Protein AF-0000000078835926 (afdb_homodimer)

Solvent-accessible surface area (backbone atoms only — not comparable to full-atom values): 22252 Å² total; per-residue (Å²): 136,84,80,76,77,78,74,85,75,80,77,78,79,77,74,77,75,77,74,73,79,78,74,75,77,74,78,75,70,73,66,68,68,70,64,78,69,74,66,80,86,66,74,92,75,84,78,52,68,72,48,45,53,51,44,44,57,73,46,59,70,43,69,84,40,29,35,34,23,49,59,26,48,57,27,62,57,33,47,48,44,26,70,75,43,67,17,44,16,31,23,25,24,69,49,62,67,33,44,54,45,16,50,52,48,28,55,75,68,70,40,59,89,36,42,45,73,43,74,35,54,70,90,73,54,88,65,71,80,37,41,30,39,39,37,62,54,58,44,71,56,36,42,68,42,43,68,62,54,61,66,34,50,58,66,21,24,35,26,24,45,52,37,41,37,55,87,57,73,59,77,42,77,44,76,38,96,64,57,36,44,36,35,31,40,58,25,61,74,75,79,127,135,84,80,77,78,79,77,79,78,79,77,78,76,77,75,76,74,76,74,72,78,77,74,74,77,72,77,74,70,73,68,69,69,70,65,78,71,74,67,82,83,68,72,92,75,84,78,52,68,71,49,45,54,51,43,44,57,73,47,60,69,42,71,84,39,29,35,35,23,49,58,26,49,57,27,61,58,32,47,48,44,26,71,75,43,67,16,43,16,32,24,25,24,70,48,61,68,31,42,55,45,16,52,54,46,28,53,75,67,68,41,60,90,36,43,47,75,44,76,32,54,71,91,72,53,88,63,70,80,36,40,30,38,39,36,62,54,57,46,71,55,38,41,67,42,43,68,63,55,62,67,35,49,59,65,22,23,36,27,25,46,51,36,40,38,53,87,57,72,59,77,43,78,44,76,38,96,64,56,34,42,36,33,30,40,59,25,62,74,76,80,127

Secondary structure (DSSP, 8-state):
---------------------------------------S-----PPPHHHHHHHHHHTT--TT-EEEEET-TTSHHHHHHHHHH--EEEEEES-HHHHHHHHHHHHHHT-TTTEEEEES-TTT---TT-SEEEE---HHHHHHHHHHHTTSPTT-EEEEES--BTTB--SEEEE-TTS-EEEEEEPPP---/---------------------------------------S-----PPPHHHHHHHHHHTT--TT-EEEEET-TTSHHHHHHHHHH--EEEEEES-HHHHHHHHHHHHHHT-TTTEEEEES-TTT---TT-SEEEE---HHHHHHHHHHHTTSPTT-EEEEES--BTTB--SEEEE-TTS-EEEEEEPPP---

Sequence (384 aa):
MKAHAYAFAAALALIACQAPPAVQDANAQDRSAAAPTRGPDVIYVPTPHETVDAMLKLGEVRPGDVLYDLGSGDGRIPIAAARQFGVRAVGIDIDPRRIAEANANAEAAGVTKLVKFRNEDLFEADFSDATVITLYLLPSLNEKLAPRLLELKPGTRIVSHAFPMGDWAPEQTVQTPGGGVIYRWTVPERGRMKAHAYAFAAALALIACQAPPAVQDANAQDRSAAAPTRGPDVIYVPTPHETVDAMLKLGEVRPGDVLYDLGSGDGRIPIAAARQFGVRAVGIDIDPRRIAEANANAEAAGVTKLVKFRNEDLFEADFSDATVITLYLLPSLNEKLAPRLLELKPGTRIVSHAFPMGDWAPEQTVQTPGGGVIYRWTVPERGR

Foldseek 3Di:
DCPPPPPPDPPPPPPPPPDPPDPPPPPPPCCPVPPPPPPPPDDDDDDDPQVLVVQCVVQVQAAPFEEEEEQCFLVSNQLCSCLPHVAAYEYEHQDVVSQVNNCVVNVVSVRNVRYYYDNDDSLPDDPQRGLEYEYEDDQVVLQVCVVVVLPHDFNRKYKYWQYDHPPPDFPDWDATPVGTIMGMHTNHDDDD/DPPPPPPPPPPPPPPPPPPPPDPPPPPPPCCPVPPPPPPPPDDDDDDDPQVLVVQCVVQVQAAPFEEEEEQCFLVSNQLCSCLPHVAAYEYEHQDVVSQVNNCVVNVVSVRNVRYYYDNDDSVPDDPQRGLEYEYEDDQVVLQVCVVVVLPHDFNRKYKYWQYDHPPPDFPDWDATPVGTIMGMHTNHDDDD

pLDDT: mean 82.9, std 26.61, range [19.8, 99.0]

Organism: Phenylobacterium zucineum (strain HLK1) (NCBI:txid450851)

InterPro domains:
  IPR026170 N-lysine methyltransferase FAM173A/B [PTHR13610] (36-188)
  IPR029063 S-adenosyl-L-methionine-dependent methyltransferase superfamily [G3DSA:3.40.50.150] (41-191)
  IPR029063 S-adenosyl-L-methionine-dependent methyltransferase superfamily [SSF53335] (42-163)
  IPR041698 Methyltransferase domain 25 [PF13649] (69-134)

Nearest PDB structures (foldseek):
  5bxy-assembly2_B  TM=9.642E-01  e=1.090E-24  Salinibacter ruber DSM 13855
  5epe-assembly1_A  TM=8.555E-01  e=4.146E-10  Thiobacillus denitrificans ATCC 25259
  1nkv-assembly1_A  TM=8.330E-01  e=4.428E-10  Escherichia coli
  7qos-assembly2_B  TM=8.207E-01  e=1.358E-08  Aquifex aeolicus VF5
  7qos-assembly1_A  TM=8.194E-01  e=2.623E-08  Aquifex aeolicus VF5

Structure (mmCIF, N/CA/C/O backbone):
data_AF-0000000078835926-model_v1
#
loop_
_entity.id
_entity.type
_entity.pdbx_description
1 polymer 'SAM-dependent methyltransferase'
#
loop_
_atom_site.group_PDB
_atom_site.id
_atom_site.type_symbol
_atom_site.label_atom_id
_atom_site.label_alt_id
_atom_site.label_comp_id
_atom_site.label_asym_id
_atom_site.label_entity_id
_atom_site.label_seq_id
_atom_site.pdbx_PDB_ins_code
_atom_site.Cartn_x
_atom_site.Cartn_y
_atom_site.Cartn_z
_atom_site.occupancy
_atom_site.B_iso_or_equiv
_atom_site.auth_seq_id
_atom_site.auth_comp_id
_atom_site.auth_asym_id
_atom_site.auth_atom_id
_atom_site.pdbx_PDB_model_num
ATOM 1 N N . MET A 1 1 ? 19.656 109.562 10.516 1 29.12 1 MET A N 1
ATOM 2 C CA . MET A 1 1 ? 20.188 108.688 9.445 1 29.12 1 MET A CA 1
ATOM 3 C C . MET A 1 1 ? 19.406 107.375 9.336 1 29.12 1 MET A C 1
ATOM 5 O O . MET A 1 1 ? 19.391 106.562 10.266 1 29.12 1 MET A O 1
ATOM 9 N N . LYS A 1 2 ? 18.297 107.375 8.461 1 23.25 2 LYS A N 1
ATOM 10 C CA . LYS A 1 2 ? 17.047 106.625 8.312 1 23.25 2 LYS A CA 1
ATOM 11 C C . LYS A 1 2 ? 17.312 105.25 7.715 1 23.25 2 LYS A C 1
ATOM 13 O O . LYS A 1 2 ? 17.703 105.125 6.551 1 23.25 2 LYS A O 1
ATOM 18 N N . ALA A 1 3 ? 17.984 104.375 8.562 1 36.22 3 ALA A N 1
ATOM 19 C CA . ALA A 1 3 ? 18.516 103 8.25 1 36.22 3 ALA A CA 1
ATOM 20 C C . ALA A 1 3 ? 17.453 102.125 7.594 1 36.22 3 ALA A C 1
ATOM 22 O O . ALA A 1 3 ? 16.469 101.75 8.234 1 36.22 3 ALA A O 1
ATOM 23 N N . HIS A 1 4 ? 17.094 102.5 6.234 1 25.45 4 HIS A N 1
ATOM 24 C CA . HIS A 1 4 ? 15.992 101.875 5.48 1 25.45 4 HIS A CA 1
ATOM 25 C C . HIS A 1 4 ? 16.172 100.375 5.367 1 25.45 4 HIS A C 1
ATOM 27 O O . HIS A 1 4 ? 17.188 99.938 4.875 1 25.45 4 HIS A O 1
ATOM 33 N N . ALA A 1 5 ? 15.664 99.5 6.297 1 33.66 5 ALA A N 1
ATOM 34 C CA . ALA A 1 5 ? 15.625 98.062 6.551 1 33.66 5 ALA A CA 1
ATOM 35 C C . ALA A 1 5 ? 14.984 97.312 5.387 1 33.66 5 ALA A C 1
ATOM 37 O O . ALA A 1 5 ? 13.766 97.375 5.191 1 33.66 5 ALA A O 1
ATOM 38 N N . TYR A 1 6 ? 15.648 97.438 4.102 1 26.75 6 TYR A N 1
ATOM 39 C CA . TYR A 1 6 ? 14.977 96.938 2.928 1 26.75 6 TYR A CA 1
ATOM 40 C C . TYR A 1 6 ? 14.719 95.438 3.098 1 26.75 6 TYR A C 1
ATOM 42 O O . TYR A 1 6 ? 15.617 94.688 3.475 1 26.75 6 TYR A O 1
ATOM 50 N N . ALA A 1 7 ? 13.477 94.938 3.34 1 28.78 7 ALA A N 1
ATOM 51 C CA . ALA A 1 7 ? 12.742 93.688 3.559 1 28.78 7 ALA A CA 1
ATOM 52 C C . ALA A 1 7 ? 12.812 92.75 2.33 1 28.78 7 ALA A C 1
ATOM 54 O O . ALA A 1 7 ? 11.82 92.125 1.962 1 28.78 7 ALA A O 1
ATOM 55 N N . PHE A 1 8 ? 13.938 92.812 1.452 1 30.72 8 PHE A N 1
ATOM 56 C CA . PHE A 1 8 ? 13.625 92.188 0.179 1 30.72 8 PHE A CA 1
ATOM 57 C C . PHE A 1 8 ? 13.227 90.75 0.385 1 30.72 8 PHE A C 1
ATOM 59 O O . PHE A 1 8 ? 13.82 90 1.201 1 30.72 8 PHE A O 1
ATOM 66 N N . ALA A 1 9 ? 11.984 90.25 0.009 1 28.28 9 ALA A N 1
ATOM 67 C CA . ALA A 1 9 ? 11.078 89.125 -0.15 1 28.28 9 ALA A CA 1
ATOM 68 C C . ALA A 1 9 ? 11.703 88.062 -1.03 1 28.28 9 ALA A C 1
ATOM 70 O O . ALA A 1 9 ? 12 88.312 -2.203 1 28.28 9 ALA A O 1
ATOM 71 N N . ALA A 1 10 ? 12.609 87.188 -0.437 1 27.44 10 ALA A N 1
ATOM 72 C CA . ALA A 1 10 ? 13.336 86.062 -1.081 1 27.44 10 ALA A CA 1
ATOM 73 C C . ALA A 1 10 ? 12.383 85.125 -1.812 1 27.44 10 ALA A C 1
ATOM 75 O O . ALA A 1 10 ? 11.461 84.625 -1.207 1 27.44 10 ALA A O 1
ATOM 76 N N . ALA A 1 11 ? 12.016 85.438 -3.072 1 29.22 11 ALA A N 1
ATOM 77 C CA . ALA A 1 11 ? 11.148 84.688 -3.971 1 29.22 11 ALA A CA 1
ATOM 78 C C . ALA A 1 11 ? 11.672 83.25 -4.152 1 29.22 11 ALA A C 1
ATOM 80 O O . ALA A 1 11 ? 12.781 83 -4.645 1 29.22 11 ALA A O 1
ATOM 81 N N . LEU A 1 12 ? 11.43 82.312 -3.219 1 29.02 12 LEU A N 1
ATOM 82 C CA . LEU A 1 12 ? 11.852 80.938 -3.23 1 29.02 12 LEU A CA 1
ATOM 83 C C . LEU A 1 12 ? 11.359 80.188 -4.484 1 29.02 12 LEU A C 1
ATOM 85 O O . LEU A 1 12 ? 10.148 80.125 -4.738 1 29.02 12 LEU A O 1
ATOM 89 N N . ALA A 1 13 ? 12.055 80.312 -5.617 1 27.47 13 ALA A N 1
ATOM 90 C CA . ALA A 1 13 ? 11.75 79.688 -6.895 1 27.47 13 ALA A CA 1
ATOM 91 C C . ALA A 1 13 ? 11.578 78.188 -6.723 1 27.47 13 ALA A C 1
ATOM 93 O O . ALA A 1 13 ? 12.438 77.5 -6.152 1 27.47 13 ALA A O 1
ATOM 94 N N . LEU A 1 14 ? 10.352 77.625 -6.68 1 28.91 14 LEU A N 1
ATOM 95 C CA . LEU A 1 14 ? 9.805 76.312 -6.637 1 28.91 14 LEU A CA 1
ATOM 96 C C . LEU A 1 14 ? 10.328 75.5 -7.809 1 28.91 14 LEU A C 1
ATOM 98 O O . LEU A 1 14 ? 9.977 75.75 -8.961 1 28.91 14 LEU A O 1
ATOM 102 N N . ILE A 1 15 ? 11.641 75.312 -7.949 1 30.7 15 ILE A N 1
ATOM 103 C CA . ILE A 1 15 ? 12.086 74.562 -9.102 1 30.7 15 ILE A CA 1
ATOM 104 C C . ILE A 1 15 ? 11.352 73.188 -9.133 1 30.7 15 ILE A C 1
ATOM 106 O O . ILE A 1 15 ? 11.375 72.438 -8.164 1 30.7 15 ILE A O 1
ATOM 110 N N . ALA A 1 16 ? 10.328 73 -9.984 1 30.45 16 ALA A N 1
ATOM 111 C CA . ALA A 1 16 ? 9.531 71.875 -10.328 1 30.45 16 ALA A CA 1
ATOM 112 C C . ALA A 1 16 ? 10.414 70.688 -10.727 1 30.45 16 ALA A C 1
ATOM 114 O O . ALA A 1 16 ? 11.141 70.75 -11.719 1 30.45 16 ALA A O 1
ATOM 115 N N . CYS A 1 17 ? 11.094 70 -9.789 1 30.72 17 CYS A N 1
ATOM 116 C CA . CYS A 1 17 ? 11.883 68.812 -10.039 1 30.72 17 CYS A CA 1
ATOM 117 C C . CYS A 1 17 ? 11.125 67.812 -10.945 1 30.72 17 CYS A C 1
ATOM 119 O O . CYS A 1 17 ? 10 67.438 -10.633 1 30.72 17 CYS A O 1
ATOM 121 N N . GLN A 1 18 ? 11.219 68 -12.289 1 32.69 18 GLN A N 1
ATOM 122 C CA . GLN A 1 18 ? 10.664 67.062 -13.242 1 32.69 18 GLN A CA 1
ATOM 123 C C . GLN A 1 18 ? 10.953 65.625 -12.82 1 32.69 18 GLN A C 1
ATOM 125 O O . GLN A 1 18 ? 12.086 65.312 -12.445 1 32.69 18 GLN A O 1
ATOM 130 N N . ALA A 1 19 ? 9.969 64.875 -12.25 1 36.16 19 ALA A N 1
ATOM 131 C CA . ALA A 1 19 ? 10.016 63.469 -11.867 1 36.16 19 ALA A CA 1
ATOM 132 C C . ALA A 1 19 ? 10.578 62.594 -13 1 36.16 19 ALA A C 1
ATOM 134 O O . ALA A 1 19 ? 10.203 62.781 -14.164 1 36.16 19 ALA A O 1
ATOM 135 N N . PRO A 1 20 ? 11.875 62.188 -12.914 1 40.91 20 PRO A N 1
ATOM 136 C CA . PRO A 1 20 ? 12.375 61.344 -13.992 1 40.91 20 PRO A CA 1
ATOM 137 C C . PRO A 1 20 ? 11.359 60.281 -14.414 1 40.91 20 PRO A C 1
ATOM 139 O O . PRO A 1 20 ? 10.469 59.906 -13.633 1 40.91 20 PRO A O 1
ATOM 142 N N . PRO A 1 21 ? 11.219 60.062 -15.742 1 36.56 21 PRO A N 1
ATOM 143 C CA . PRO A 1 21 ? 10.273 59.094 -16.266 1 36.56 21 PRO A CA 1
ATOM 144 C C . PRO A 1 21 ? 10.344 57.75 -15.516 1 36.56 21 PRO A C 1
ATOM 146 O O . PRO A 1 21 ? 11.383 57.406 -14.945 1 36.56 21 PRO A O 1
ATOM 149 N N . ALA A 1 22 ? 9.172 57.25 -15.023 1 32.94 22 ALA A N 1
ATOM 150 C CA . ALA A 1 22 ? 8.906 55.938 -14.406 1 32.94 22 ALA A CA 1
ATOM 151 C C . ALA A 1 22 ? 9.547 54.812 -15.211 1 32.94 22 ALA A C 1
ATOM 153 O O . ALA A 1 22 ? 9.414 54.781 -16.438 1 32.94 22 ALA A O 1
ATOM 154 N N . VAL A 1 23 ? 10.789 54.469 -14.852 1 36.22 23 VAL A N 1
ATOM 155 C CA . VAL A 1 23 ? 11.344 53.219 -15.391 1 36.22 23 VAL A CA 1
ATOM 156 C C . VAL A 1 23 ? 10.242 52.156 -15.523 1 36.22 23 VAL A C 1
ATOM 158 O O . VAL A 1 23 ? 9.492 51.938 -14.57 1 36.22 23 VAL A O 1
ATOM 161 N N . GLN A 1 24 ? 9.734 51.938 -16.734 1 33.81 24 GLN A N 1
ATOM 162 C CA . GLN A 1 24 ? 8.875 50.812 -17.094 1 33.81 24 GLN A CA 1
ATOM 163 C C . GLN A 1 24 ? 9.32 49.531 -16.391 1 33.81 24 GLN A C 1
ATOM 165 O O . GLN A 1 24 ? 10.5 49.156 -16.438 1 33.81 24 GLN A O 1
ATOM 170 N N . ASP A 1 25 ? 8.625 49.25 -15.266 1 31.17 25 ASP A N 1
ATOM 171 C CA . ASP A 1 25 ? 8.766 47.938 -14.578 1 31.17 25 ASP A CA 1
ATOM 172 C C . ASP A 1 25 ? 8.945 46.812 -15.586 1 31.17 25 ASP A C 1
ATOM 174 O O . ASP A 1 25 ? 8.203 46.719 -16.562 1 31.17 25 ASP A O 1
ATOM 178 N N . ALA A 1 26 ? 10.164 46.25 -15.758 1 34.84 26 ALA A N 1
ATOM 179 C CA . ALA A 1 26 ? 10.516 44.969 -16.328 1 34.84 26 ALA A CA 1
ATOM 180 C C . ALA A 1 26 ? 9.406 43.938 -16.109 1 34.84 26 ALA A C 1
ATOM 182 O O . ALA A 1 26 ? 8.781 43.906 -15.039 1 34.84 26 ALA A O 1
ATOM 183 N N . ASN A 1 27 ? 8.867 43.406 -17.219 1 34.03 27 ASN A N 1
ATOM 184 C CA . ASN A 1 27 ? 7.973 42.281 -17.375 1 34.03 27 ASN A CA 1
ATOM 185 C C . ASN A 1 27 ? 8.367 41.125 -16.453 1 34.03 27 ASN A C 1
ATOM 187 O O . ASN A 1 27 ? 9.383 40.469 -16.672 1 34.03 27 ASN A O 1
ATOM 191 N N . ALA A 1 28 ? 8.078 41.25 -15.133 1 35.28 28 ALA A N 1
ATOM 192 C CA . ALA A 1 28 ? 8.047 39.969 -14.383 1 35.28 28 ALA A CA 1
ATOM 193 C C . ALA A 1 28 ? 7.418 38.875 -15.211 1 35.28 28 ALA A C 1
ATOM 195 O O . ALA A 1 28 ? 6.199 38.844 -15.414 1 35.28 28 ALA A O 1
ATOM 196 N N . GLN A 1 29 ? 8.094 38.438 -16.297 1 31.23 29 GLN A N 1
ATOM 197 C CA . GLN A 1 29 ? 7.672 37.125 -16.828 1 31.23 29 GLN A CA 1
ATOM 198 C C . GLN A 1 29 ? 7.328 36.156 -15.711 1 31.23 29 GLN A C 1
ATOM 200 O O . GLN A 1 29 ? 8.156 35.875 -14.836 1 31.23 29 GLN A O 1
ATOM 205 N N . ASP A 1 30 ? 6.109 36.25 -15.242 1 29.25 30 ASP A N 1
ATOM 206 C CA . ASP A 1 30 ? 5.531 35.156 -14.461 1 29.25 30 ASP A CA 1
ATOM 207 C C . ASP A 1 30 ? 5.984 33.781 -14.992 1 29.25 30 ASP A C 1
ATOM 209 O O . ASP A 1 30 ? 5.477 33.312 -16 1 29.25 30 ASP A O 1
ATOM 213 N N . ARG A 1 31 ? 7.273 33.469 -15.086 1 32.88 31 ARG A N 1
ATOM 214 C CA . ARG A 1 31 ? 7.551 32.062 -15.227 1 32.88 31 ARG A CA 1
ATOM 215 C C . ARG A 1 31 ? 6.621 31.219 -14.352 1 32.88 31 ARG A C 1
ATOM 217 O O . ARG A 1 31 ? 6.812 31.141 -13.133 1 32.88 31 ARG A O 1
ATOM 224 N N . SER A 1 32 ? 5.43 31.312 -14.648 1 32.06 32 SER A N 1
ATOM 225 C CA . SER A 1 32 ? 4.688 30.188 -14.117 1 32.06 32 SER A CA 1
ATOM 226 C C . SER A 1 32 ? 5.539 28.922 -14.117 1 32.06 32 SER A C 1
ATOM 228 O O . SER A 1 32 ? 5.867 28.375 -15.18 1 32.06 32 SER A O 1
ATOM 230 N N . ALA A 1 33 ? 6.613 28.906 -13.445 1 33.22 33 ALA A N 1
ATOM 231 C CA . ALA A 1 33 ? 7.34 27.641 -13.305 1 33.22 33 ALA A CA 1
ATOM 232 C C . ALA A 1 33 ? 6.387 26.453 -13.344 1 33.22 33 ALA A C 1
ATOM 234 O O . ALA A 1 33 ? 5.594 26.25 -12.422 1 33.22 33 ALA A O 1
ATOM 235 N N . ALA A 1 34 ? 5.965 26.062 -14.508 1 33.75 34 ALA A N 1
ATOM 236 C CA . ALA A 1 34 ? 5.305 24.766 -14.617 1 33.75 34 ALA A CA 1
ATOM 237 C C . ALA A 1 34 ? 6.012 23.719 -13.773 1 33.75 34 ALA A C 1
ATOM 239 O O . ALA A 1 34 ? 7.219 23.5 -13.914 1 33.75 34 ALA A O 1
ATOM 240 N N . ALA A 1 35 ? 5.641 23.656 -12.57 1 36.69 35 ALA A N 1
ATOM 241 C CA . ALA A 1 35 ? 6.156 22.562 -11.75 1 36.69 35 ALA A CA 1
ATOM 242 C C . ALA A 1 35 ? 6.473 21.344 -12.594 1 36.69 35 ALA A C 1
ATOM 244 O O . ALA A 1 35 ? 5.727 21 -13.523 1 36.69 35 ALA A O 1
ATOM 245 N N . PRO A 1 36 ? 7.664 20.922 -12.797 1 36.25 36 PRO A N 1
ATOM 246 C CA . PRO A 1 36 ? 7.902 19.672 -13.523 1 36.25 36 PRO A CA 1
ATOM 247 C C . PRO A 1 36 ? 6.828 18.625 -13.258 1 36.25 36 PRO A C 1
ATOM 249 O O . PRO A 1 36 ? 6.336 18.5 -12.133 1 36.25 36 PRO A O 1
ATOM 252 N N . THR A 1 37 ? 5.883 18.438 -14.141 1 36.84 37 THR A N 1
ATOM 253 C CA . THR A 1 37 ? 4.906 17.359 -14.109 1 36.84 37 THR A CA 1
ATOM 254 C C . THR A 1 37 ? 5.586 16.031 -13.781 1 36.84 37 THR A C 1
ATOM 256 O O . THR A 1 37 ? 6.449 15.57 -14.523 1 36.84 37 THR A O 1
ATOM 259 N N . ARG A 1 38 ? 6.199 15.867 -12.656 1 43 38 ARG A N 1
ATOM 260 C CA . ARG A 1 38 ? 6.473 14.445 -12.438 1 43 38 ARG A CA 1
ATOM 261 C C . ARG A 1 38 ? 5.422 13.578 -13.109 1 43 38 ARG A C 1
ATOM 263 O O . ARG A 1 38 ? 4.223 13.781 -12.922 1 43 38 ARG A O 1
ATOM 270 N N . GLY A 1 39 ? 5.73 13.133 -14.258 1 39.56 39 GLY A N 1
ATOM 271 C CA . GLY A 1 39 ? 4.91 12.227 -15.039 1 39.56 39 GLY A CA 1
ATOM 272 C C . GLY A 1 39 ? 3.959 11.398 -14.188 1 39.56 39 GLY A C 1
ATOM 273 O O . GLY A 1 39 ? 3.893 11.578 -12.969 1 39.56 39 GLY A O 1
ATOM 274 N N . PRO A 1 40 ? 3.305 10.289 -14.703 1 44.75 40 PRO A N 1
ATOM 275 C CA . PRO A 1 40 ? 2.271 9.273 -14.484 1 44.75 40 PRO A CA 1
ATOM 276 C C . PRO A 1 40 ? 2.439 8.531 -13.164 1 44.75 40 PRO A C 1
ATOM 278 O O . PRO A 1 40 ? 1.608 7.688 -12.812 1 44.75 40 PRO A O 1
ATOM 281 N N . ASP A 1 41 ? 3.541 8.742 -12.453 1 52.22 41 ASP A N 1
ATOM 282 C CA . ASP A 1 41 ? 3.818 7.777 -11.398 1 52.22 41 ASP A CA 1
ATOM 283 C C . ASP A 1 41 ? 2.982 8.07 -10.156 1 52.22 41 ASP A C 1
ATOM 285 O O . ASP A 1 41 ? 3.352 7.68 -9.047 1 52.22 41 ASP A O 1
ATOM 289 N N . VAL A 1 42 ? 2.033 9.031 -10.367 1 63.25 42 VAL A N 1
ATOM 290 C CA . VAL A 1 42 ? 1.331 9.344 -9.133 1 63.25 42 VAL A CA 1
ATOM 291 C C . VAL A 1 42 ? -0.15 9 -9.273 1 63.25 42 VAL A C 1
ATOM 293 O O . VAL A 1 42 ? -0.803 9.43 -10.227 1 63.25 42 VAL A O 1
ATOM 296 N N . ILE A 1 43 ? -0.512 7.906 -8.625 1 79 43 ILE A N 1
ATOM 297 C CA . ILE A 1 43 ? -1.932 7.582 -8.539 1 79 43 ILE A CA 1
ATOM 298 C C . ILE A 1 43 ? -2.5 8.094 -7.219 1 79 43 ILE A C 1
ATOM 300 O O . ILE A 1 43 ? -1.792 8.141 -6.207 1 79 43 ILE A O 1
ATOM 304 N N . TYR A 1 44 ? -3.729 8.664 -7.402 1 88.81 44 TYR A N 1
ATOM 305 C CA . TYR A 1 44 ? -4.414 9.086 -6.184 1 88.81 44 TYR A CA 1
ATOM 306 C C . TYR A 1 44 ? -5.273 7.957 -5.629 1 88.81 44 TYR A C 1
ATOM 308 O O . TYR A 1 44 ? -6.23 7.52 -6.273 1 88.81 44 TYR A O 1
ATOM 316 N N . VAL A 1 45 ? -4.938 7.465 -4.516 1 91.69 45 VAL A N 1
ATOM 317 C CA . VAL A 1 45 ? -5.699 6.508 -3.721 1 91.69 45 VAL A CA 1
ATOM 318 C C . VAL A 1 45 ? -6.086 7.133 -2.383 1 91.69 45 VAL A C 1
ATOM 320 O O . VAL A 1 45 ? -5.234 7.328 -1.514 1 91.69 45 VAL A O 1
ATOM 323 N N . PRO A 1 46 ? -7.367 7.344 -2.133 1 95.5 46 PRO A N 1
ATOM 324 C CA . PRO A 1 46 ? -7.754 8.016 -0.89 1 95.5 46 PRO A CA 1
ATOM 325 C C . PRO A 1 46 ? -7.621 7.113 0.333 1 95.5 46 PRO A C 1
ATOM 327 O O . PRO A 1 46 ? -7.898 5.914 0.254 1 95.5 46 PRO A O 1
ATOM 330 N N . THR A 1 47 ? -7.184 7.688 1.452 1 97.56 47 THR A N 1
ATOM 331 C CA . THR A 1 47 ? -7.199 6.988 2.734 1 97.56 47 THR A CA 1
ATOM 332 C C . THR A 1 47 ? -8.633 6.824 3.24 1 97.56 47 THR A C 1
ATOM 334 O O . THR A 1 47 ? -9.398 7.789 3.287 1 97.56 47 THR A O 1
ATOM 337 N N . PRO A 1 48 ? -9.016 5.613 3.619 1 96.62 48 PRO A N 1
ATOM 338 C CA . PRO A 1 48 ? -10.359 5.457 4.195 1 96.62 48 PRO A CA 1
ATOM 339 C C . PRO A 1 48 ? -10.562 6.305 5.449 1 96.62 48 PRO A C 1
ATOM 341 O O . PRO A 1 48 ? -9.633 6.469 6.246 1 96.62 48 PRO A O 1
ATOM 344 N N . HIS A 1 49 ? -11.797 6.73 5.672 1 97.12 49 HIS A N 1
ATOM 345 C CA . HIS A 1 49 ? -12.086 7.656 6.758 1 97.12 49 HIS A CA 1
ATOM 346 C C . HIS A 1 49 ? -11.758 7.039 8.109 1 97.12 49 HIS A C 1
ATOM 348 O O . HIS A 1 49 ? -11.258 7.727 9.008 1 97.12 49 HIS A O 1
ATOM 354 N N . GLU A 1 50 ? -12.055 5.746 8.258 1 96.81 50 GLU A N 1
ATOM 355 C CA . GLU A 1 50 ? -11.727 5.098 9.523 1 96.81 50 GLU A CA 1
ATOM 356 C C . GLU A 1 50 ? -10.219 5.062 9.758 1 96.81 50 GLU A C 1
ATOM 358 O O . GLU A 1 50 ? -9.758 5.141 10.898 1 96.81 50 GLU A O 1
ATOM 363 N N . THR A 1 51 ? -9.492 4.914 8.703 1 98.06 51 THR A N 1
ATOM 364 C CA . THR A 1 51 ? -8.039 4.941 8.789 1 98.06 51 THR A CA 1
ATOM 365 C C . THR A 1 51 ? -7.543 6.355 9.086 1 98.06 51 THR A C 1
ATOM 367 O O . THR A 1 51 ? -6.582 6.535 9.836 1 98.06 51 THR A O 1
ATOM 370 N N . VAL A 1 52 ? -8.164 7.41 8.484 1 98.81 52 VAL A N 1
ATOM 371 C CA . VAL A 1 52 ? -7.844 8.797 8.797 1 98.81 52 VAL A CA 1
ATOM 372 C C . VAL A 1 52 ? -7.961 9.023 10.305 1 98.81 52 VAL A C 1
ATOM 374 O O . VAL A 1 52 ? -7.043 9.562 10.93 1 98.81 52 VAL A O 1
ATOM 377 N N . ASP A 1 53 ? -9.062 8.562 10.891 1 98.69 53 ASP A N 1
ATOM 378 C CA . ASP A 1 53 ? -9.289 8.734 12.32 1 98.69 53 ASP A CA 1
ATOM 379 C C . ASP A 1 53 ? -8.203 8.039 13.133 1 98.69 53 ASP A C 1
ATOM 381 O O . ASP A 1 53 ? -7.699 8.594 14.109 1 98.69 53 ASP A O 1
ATOM 385 N N . ALA A 1 54 ? -7.887 6.824 12.719 1 98.75 54 ALA A N 1
ATOM 386 C CA . ALA A 1 54 ? -6.852 6.059 13.414 1 98.75 54 ALA A CA 1
ATOM 387 C C . ALA A 1 54 ? -5.5 6.762 13.328 1 98.75 54 ALA A C 1
ATOM 389 O O . ALA A 1 54 ? -4.727 6.754 14.289 1 98.75 54 ALA A O 1
ATOM 390 N N . MET A 1 55 ? -5.215 7.348 12.18 1 98.94 55 MET A N 1
ATOM 391 C CA . MET A 1 55 ? -3.953 8.055 11.992 1 98.94 55 MET A CA 1
ATOM 392 C C . MET A 1 55 ? -3.863 9.258 12.93 1 98.94 55 MET A C 1
ATOM 394 O O . MET A 1 55 ? -2.822 9.5 13.547 1 98.94 55 MET A O 1
ATOM 398 N N . LEU A 1 56 ? -4.91 10.031 13 1 98.94 56 LEU A N 1
ATOM 399 C CA . LEU A 1 56 ? -4.914 11.219 13.844 1 98.94 56 LEU A CA 1
ATOM 400 C C . LEU A 1 56 ? -4.766 10.844 15.312 1 98.94 56 LEU A C 1
ATOM 402 O O . LEU A 1 56 ? -4.07 11.531 16.062 1 98.94 56 LEU A O 1
ATOM 406 N N . LYS A 1 57 ? -5.398 9.734 15.703 1 98.81 57 LYS A N 1
ATOM 407 C CA . LYS A 1 57 ? -5.262 9.227 17.062 1 98.81 57 LYS A CA 1
ATOM 408 C C . LYS A 1 57 ? -3.838 8.758 17.344 1 98.81 57 LYS A C 1
ATOM 410 O O . LYS A 1 57 ? -3.246 9.109 18.359 1 98.81 57 LYS A O 1
ATOM 415 N N . LEU A 1 58 ? -3.275 8.031 16.422 1 98.88 58 LEU A N 1
ATOM 416 C CA . LEU A 1 58 ? -1.924 7.512 16.594 1 98.88 58 LEU A CA 1
ATOM 417 C C . LEU A 1 58 ? -0.907 8.648 16.656 1 98.88 58 LEU A C 1
ATOM 419 O O . LEU A 1 58 ? 0.091 8.555 17.375 1 98.88 58 LEU A O 1
ATOM 423 N N . GLY A 1 59 ? -1.202 9.656 15.875 1 98.88 59 GLY A N 1
ATOM 424 C CA . GLY A 1 59 ? -0.351 10.836 15.883 1 98.88 59 GLY A CA 1
ATOM 425 C C . GLY A 1 59 ? -0.539 11.695 17.109 1 98.88 59 GLY A C 1
ATOM 426 O O . GLY A 1 59 ? 0.17 12.688 17.297 1 98.88 59 GLY A O 1
ATOM 427 N N . GLU A 1 60 ? -1.52 11.359 17.891 1 98.81 60 GLU A N 1
ATOM 428 C CA . GLU A 1 60 ? -1.842 12.102 19.094 1 98.81 60 GLU A CA 1
ATOM 429 C C . GLU A 1 60 ? -2.094 13.578 18.797 1 98.81 60 GLU A C 1
ATOM 431 O O . GLU A 1 60 ? -1.554 14.461 19.469 1 98.81 60 GLU A O 1
ATOM 436 N N . VAL A 1 61 ? -2.838 13.836 17.781 1 98.88 61 VAL A N 1
ATOM 437 C CA . VAL A 1 61 ? -3.154 15.211 17.406 1 98.88 61 VAL A CA 1
ATOM 438 C C . VAL A 1 61 ? -3.922 15.891 18.547 1 98.88 61 VAL A C 1
ATOM 440 O O . VAL A 1 61 ? -4.848 15.305 19.109 1 98.88 61 VAL A O 1
ATOM 443 N N . ARG A 1 62 ? -3.58 17.078 18.797 1 98.5 62 ARG A N 1
ATOM 444 C CA . ARG A 1 62 ? -4.18 17.844 19.891 1 98.5 62 ARG A CA 1
ATOM 445 C C . ARG A 1 62 ? -4.113 19.344 19.609 1 98.5 62 ARG A C 1
ATOM 447 O O . ARG A 1 62 ? -3.346 19.781 18.734 1 98.5 62 ARG A O 1
ATOM 454 N N . PRO A 1 63 ? -4.977 20.062 20.312 1 98 63 PRO A N 1
ATOM 455 C CA . PRO A 1 63 ? -4.914 21.516 20.125 1 98 63 PRO A CA 1
ATOM 456 C C . PRO A 1 63 ? -3.498 22.078 20.25 1 98 63 PRO A C 1
ATOM 458 O O . PRO A 1 63 ? -2.748 21.656 21.141 1 98 63 PRO A O 1
ATOM 461 N N . GLY A 1 64 ? -3.129 22.953 19.406 1 98.06 64 GLY A N 1
ATOM 462 C CA . GLY A 1 64 ? -1.793 23.531 19.375 1 98.06 64 GLY A CA 1
ATOM 463 C C . GLY A 1 64 ? -0.896 22.906 18.328 1 98.06 64 GLY A C 1
ATOM 464 O O . GLY A 1 64 ? 0.136 23.484 17.969 1 98.06 64 GLY A O 1
ATOM 465 N N . ASP A 1 65 ? -1.295 21.781 17.812 1 98.81 65 ASP A N 1
ATOM 466 C CA . ASP A 1 65 ? -0.522 21.125 16.766 1 98.81 65 ASP A CA 1
ATOM 467 C C . ASP A 1 65 ? -0.67 21.859 15.438 1 98.81 65 ASP A C 1
ATOM 469 O O . ASP A 1 65 ? -1.645 22.594 15.227 1 98.81 65 ASP A O 1
ATOM 473 N N . VAL A 1 66 ? 0.341 21.703 14.625 1 98.94 66 VAL A N 1
ATOM 474 C CA . VAL A 1 66 ? 0.301 22.047 13.211 1 98.94 66 VAL A CA 1
ATOM 475 C C . VAL A 1 66 ? 0.529 20.797 12.367 1 98.94 66 VAL A C 1
ATOM 477 O O . VAL A 1 66 ? 1.619 20.219 12.391 1 98.94 66 VAL A O 1
ATOM 480 N N . LEU A 1 67 ? -0.521 20.422 11.617 1 98.94 67 LEU A N 1
ATOM 481 C CA . LEU A 1 67 ? -0.452 19.188 10.859 1 98.94 67 LEU A CA 1
ATOM 482 C C . LEU A 1 67 ? -0.18 19.469 9.383 1 98.94 67 LEU A C 1
ATOM 484 O O . LEU A 1 67 ? -0.792 20.359 8.797 1 98.94 67 LEU A O 1
ATOM 488 N N . TYR A 1 68 ? 0.817 18.797 8.828 1 99 68 TYR A N 1
ATOM 489 C CA . TYR A 1 68 ? 1.035 18.766 7.383 1 99 68 TYR A CA 1
ATOM 490 C C . TYR A 1 68 ? 0.737 17.391 6.82 1 99 68 TYR A C 1
ATOM 492 O O . TYR A 1 68 ? 1.197 16.375 7.355 1 99 68 TYR A O 1
ATOM 500 N N . ASP A 1 69 ? -0.072 17.359 5.805 1 98.94 69 ASP A N 1
ATOM 501 C CA . ASP A 1 69 ? -0.281 16.156 5.008 1 98.94 69 ASP A CA 1
ATOM 502 C C . ASP A 1 69 ? 0.4 16.281 3.646 1 98.94 69 ASP A C 1
ATOM 504 O O . ASP A 1 69 ? -0.011 17.078 2.807 1 98.94 69 ASP A O 1
ATOM 508 N N . LEU A 1 70 ? 1.434 15.477 3.445 1 98.62 70 LEU A N 1
ATOM 509 C CA . LEU A 1 70 ? 2.199 15.492 2.205 1 98.62 70 LEU A CA 1
ATOM 510 C C . LEU A 1 70 ? 1.611 14.523 1.186 1 98.62 70 LEU A C 1
ATOM 512 O O . LEU A 1 70 ? 1.587 13.312 1.416 1 98.62 70 LEU A O 1
ATOM 516 N N . GLY A 1 71 ? 1.209 14.992 0.074 1 97.56 71 GLY A N 1
ATOM 517 C CA . GLY A 1 71 ? 0.327 14.25 -0.814 1 97.56 71 GLY A CA 1
ATOM 518 C C . GLY A 1 71 ? -1.105 14.188 -0.318 1 97.56 71 GLY A C 1
ATOM 519 O O . GLY A 1 71 ? -1.688 13.109 -0.219 1 97.56 71 GLY A O 1
ATOM 520 N N . SER A 1 72 ? -1.714 15.383 -0.193 1 98.44 72 SER A N 1
ATOM 521 C CA . SER A 1 72 ? -2.916 15.492 0.627 1 98.44 72 SER A CA 1
ATOM 522 C C . SER A 1 72 ? -4.16 15.102 -0.162 1 98.44 72 SER A C 1
ATOM 524 O O . SER A 1 72 ? -5.227 14.891 0.417 1 98.44 72 SER A O 1
ATOM 526 N N . GLY A 1 73 ? -4.035 14.969 -1.472 1 97.56 73 GLY A N 1
ATOM 527 C CA . GLY A 1 73 ? -5.172 14.547 -2.275 1 97.56 73 GLY A CA 1
ATOM 528 C C . GLY A 1 73 ? -6.387 15.445 -2.104 1 97.56 73 GLY A C 1
ATOM 529 O O . GLY A 1 73 ? -6.293 16.656 -2.246 1 97.56 73 GLY A O 1
ATOM 530 N N . ASP A 1 74 ? -7.469 14.859 -1.742 1 98.5 74 ASP A N 1
ATOM 531 C CA . ASP A 1 74 ? -8.727 15.602 -1.651 1 98.5 74 ASP A CA 1
ATOM 532 C C . ASP A 1 74 ? -8.844 16.312 -0.306 1 98.5 74 ASP A C 1
ATOM 534 O O . ASP A 1 74 ? -9.914 16.828 0.034 1 98.5 74 ASP A O 1
ATOM 538 N N . GLY A 1 75 ? -7.84 16.281 0.503 1 98.88 75 GLY A N 1
ATOM 539 C CA . GLY A 1 75 ? -7.727 17.094 1.707 1 98.88 75 GLY A CA 1
ATOM 540 C C . GLY A 1 75 ? -8.344 16.438 2.928 1 98.88 75 GLY A C 1
ATOM 541 O O . GLY A 1 75 ? -8.422 17.047 3.996 1 98.88 75 GLY A O 1
ATOM 542 N N . ARG A 1 76 ? -8.703 15.164 2.916 1 98.94 76 ARG A N 1
ATOM 543 C CA . ARG A 1 76 ? -9.547 14.555 3.941 1 98.94 76 ARG A CA 1
ATOM 544 C C . ARG A 1 76 ? -8.82 14.5 5.281 1 98.94 76 ARG A C 1
ATOM 546 O O . ARG A 1 76 ? -9.438 14.664 6.336 1 98.94 76 ARG A O 1
ATOM 553 N N . ILE A 1 77 ? -7.5 14.375 5.227 1 98.94 77 ILE A N 1
ATOM 554 C CA . ILE A 1 77 ? -6.797 14.227 6.496 1 98.94 77 ILE A CA 1
ATOM 555 C C . ILE A 1 77 ? -6.656 15.586 7.172 1 98.94 77 ILE A C 1
ATOM 557 O O . ILE A 1 77 ? -7.055 15.758 8.328 1 98.94 77 ILE A O 1
ATOM 561 N N . PRO A 1 78 ? -6.141 16.625 6.457 1 99 78 PRO A N 1
ATOM 562 C CA . PRO A 1 78 ? -6.113 17.953 7.082 1 99 78 PRO A CA 1
ATOM 563 C C . PRO A 1 78 ? -7.492 18.422 7.543 1 99 78 PRO A C 1
ATOM 565 O O . PRO A 1 78 ? -7.625 18.984 8.633 1 99 78 PRO A O 1
ATOM 568 N N . ILE A 1 79 ? -8.492 18.156 6.797 1 98.94 79 ILE A N 1
ATOM 569 C CA . ILE A 1 79 ? -9.844 18.594 7.121 1 98.94 79 ILE A CA 1
ATOM 570 C C . ILE A 1 79 ? -10.336 17.875 8.375 1 98.94 79 ILE A C 1
ATOM 572 O O . ILE A 1 79 ? -10.898 18.5 9.281 1 98.94 79 ILE A O 1
ATOM 576 N N . ALA A 1 80 ? -10.125 16.609 8.453 1 98.94 80 ALA A N 1
ATOM 577 C CA . ALA A 1 80 ? -10.516 15.852 9.641 1 98.94 80 ALA A CA 1
ATOM 578 C C . ALA A 1 80 ? -9.797 16.375 10.883 1 98.94 80 ALA A C 1
ATOM 580 O O . ALA A 1 80 ? -10.398 16.516 11.953 1 98.94 80 ALA A O 1
ATOM 581 N N . ALA A 1 81 ? -8.539 16.656 10.742 1 98.94 81 ALA A N 1
ATOM 582 C CA . ALA A 1 81 ? -7.758 17.156 11.875 1 98.94 81 ALA A CA 1
ATOM 583 C C . ALA A 1 81 ? -8.328 18.484 12.383 1 98.94 81 ALA A C 1
ATOM 585 O O . ALA A 1 81 ? -8.492 18.656 13.594 1 98.94 81 ALA A O 1
ATOM 586 N N . ALA A 1 82 ? -8.617 19.312 11.438 1 98.88 82 ALA A N 1
ATOM 587 C CA . ALA A 1 82 ? -9.188 20.609 11.805 1 98.88 82 ALA A CA 1
ATOM 588 C C . ALA A 1 82 ? -10.555 20.453 12.461 1 98.88 82 ALA A C 1
ATOM 590 O O . ALA A 1 82 ? -10.836 21.078 13.484 1 98.88 82 ALA A O 1
ATOM 591 N N . ARG A 1 83 ? -11.32 19.562 11.945 1 98.69 83 ARG A N 1
ATOM 592 C CA . ARG A 1 83 ? -12.68 19.375 12.438 1 98.69 83 ARG A CA 1
ATOM 593 C C . ARG A 1 83 ? -12.68 18.734 13.82 1 98.69 83 ARG A C 1
ATOM 595 O O . ARG A 1 83 ? -13.438 19.156 14.695 1 98.69 83 ARG A O 1
ATOM 602 N N . GLN A 1 84 ? -11.867 17.844 14 1 98.38 84 GLN A N 1
ATOM 603 C CA . GLN A 1 84 ? -11.93 17.016 15.203 1 98.38 84 GLN A CA 1
ATOM 604 C C . GLN A 1 84 ? -11.164 17.672 16.359 1 98.38 84 GLN A C 1
ATOM 606 O O . GLN A 1 84 ? -11.539 17.516 17.516 1 98.38 84 GLN A O 1
ATOM 611 N N . PHE A 1 85 ? -10.125 18.422 15.977 1 98.62 85 PHE A N 1
ATOM 612 C CA . PHE A 1 85 ? -9.242 18.844 17.062 1 98.62 85 PHE A CA 1
ATOM 613 C C . PHE A 1 85 ? -9.039 20.344 17.047 1 98.62 85 PHE A C 1
ATOM 615 O O . PHE A 1 85 ? -8.375 20.906 17.922 1 98.62 85 PHE A O 1
ATOM 622 N N . GLY A 1 86 ? -9.523 21.016 16.062 1 98.25 86 GLY A N 1
ATOM 623 C CA . GLY A 1 86 ? -9.383 22.453 15.969 1 98.25 86 GLY A CA 1
ATOM 624 C C . GLY A 1 86 ? -7.957 22.906 15.695 1 98.25 86 GLY A C 1
ATOM 625 O O . GLY A 1 86 ? -7.531 23.953 16.156 1 98.25 86 GLY A O 1
ATOM 626 N N . VAL A 1 87 ? -7.258 22.094 14.938 1 98.69 87 VAL A N 1
ATOM 627 C CA . VAL A 1 87 ? -5.848 22.406 14.711 1 98.69 87 VAL A CA 1
ATOM 628 C C . VAL A 1 87 ? -5.672 23.047 13.336 1 98.69 87 VAL A C 1
ATOM 630 O O . VAL A 1 87 ? -6.512 22.875 12.453 1 98.69 87 VAL A O 1
ATOM 633 N N . ARG A 1 88 ? -4.559 23.844 13.203 1 98.81 88 ARG A N 1
ATOM 634 C CA . ARG A 1 88 ? -4.121 24.266 11.875 1 98.81 88 ARG A CA 1
ATOM 635 C C . ARG A 1 88 ? -3.578 23.094 11.078 1 98.81 88 ARG A C 1
ATOM 637 O O . ARG A 1 88 ? -2.803 22.281 11.594 1 98.81 88 ARG A O 1
ATOM 644 N N . ALA A 1 89 ? -4.043 23 9.875 1 98.94 89 ALA A N 1
ATOM 645 C CA . ALA A 1 89 ? -3.592 21.906 9.023 1 98.94 89 ALA A CA 1
ATOM 646 C C . ALA A 1 89 ? -3.297 22.391 7.609 1 98.94 89 ALA A C 1
ATOM 648 O O . ALA A 1 89 ? -4.016 23.234 7.074 1 98.94 89 ALA A O 1
ATOM 649 N N . VAL A 1 90 ? -2.199 21.828 7.012 1 98.94 90 VAL A N 1
ATOM 650 C CA . VAL A 1 90 ? -1.776 22.172 5.656 1 98.94 90 VAL A CA 1
ATOM 651 C C . VAL A 1 90 ? -1.672 20.906 4.812 1 98.94 90 VAL A C 1
ATOM 653 O O . VAL A 1 90 ? -1.096 19.906 5.25 1 98.94 90 VAL A O 1
ATOM 656 N N . GLY A 1 91 ? -2.324 20.953 3.693 1 98.94 91 GLY A N 1
ATOM 657 C CA . GLY A 1 91 ? -2.15 19.906 2.705 1 98.94 91 GLY A CA 1
ATOM 658 C C . GLY A 1 91 ? -1.302 20.328 1.522 1 98.94 91 GLY A C 1
ATOM 659 O O . GLY A 1 91 ? -1.48 21.422 0.986 1 98.94 91 GLY A O 1
ATOM 660 N N . ILE A 1 92 ? -0.342 19.453 1.144 1 98.69 92 ILE A N 1
ATOM 661 C CA . ILE A 1 92 ? 0.504 19.719 -0.017 1 98.69 92 ILE A CA 1
ATOM 662 C C . ILE A 1 92 ? 0.257 18.656 -1.083 1 98.69 92 ILE A C 1
ATOM 664 O O . ILE A 1 92 ? 0.25 17.453 -0.784 1 98.69 92 ILE A O 1
ATOM 668 N N . ASP A 1 93 ? -0.006 19.031 -2.24 1 97.56 93 ASP A N 1
ATOM 669 C CA . ASP A 1 93 ? -0.154 18.141 -3.379 1 97.56 93 ASP A CA 1
ATOM 670 C C . ASP A 1 93 ? 0.322 18.797 -4.668 1 97.56 93 ASP A C 1
ATOM 672 O O . ASP A 1 93 ? 0.163 20.016 -4.848 1 97.56 93 ASP A O 1
ATOM 676 N N . ILE A 1 94 ? 0.869 18.016 -5.539 1 96.25 94 ILE A N 1
ATOM 677 C CA . ILE A 1 94 ? 1.44 18.562 -6.766 1 96.25 94 ILE A CA 1
ATOM 678 C C . ILE A 1 94 ? 0.347 18.719 -7.82 1 96.25 94 ILE A C 1
ATOM 680 O O . ILE A 1 94 ? 0.513 19.453 -8.789 1 96.25 94 ILE A O 1
ATOM 684 N N . ASP A 1 95 ? -0.759 17.969 -7.68 1 94.62 95 ASP A N 1
ATOM 685 C CA . ASP A 1 95 ? -1.847 17.953 -8.648 1 94.62 95 ASP A CA 1
ATOM 686 C C . ASP A 1 95 ? -2.836 19.094 -8.375 1 94.62 95 ASP A C 1
ATOM 688 O O . ASP A 1 95 ? -3.559 19.062 -7.375 1 94.62 95 ASP A O 1
ATOM 692 N N . PRO A 1 96 ? -2.975 20.016 -9.297 1 96.31 96 PRO A N 1
ATOM 693 C CA . PRO A 1 96 ? -3.889 21.141 -9.055 1 96.31 96 PRO A CA 1
ATOM 694 C C . PRO A 1 96 ? -5.348 20.703 -8.977 1 96.31 96 PRO A C 1
ATOM 696 O O . PRO A 1 96 ? -6.164 21.375 -8.336 1 96.31 96 PRO A O 1
ATOM 699 N N . ARG A 1 97 ? -5.699 19.609 -9.617 1 96.44 97 ARG A N 1
ATOM 700 C CA . ARG A 1 97 ? -7.062 19.094 -9.516 1 96.44 97 ARG A CA 1
ATOM 701 C C . ARG A 1 97 ? -7.375 18.656 -8.086 1 96.44 97 ARG A C 1
ATOM 703 O O . ARG A 1 97 ? -8.477 18.891 -7.586 1 96.44 97 ARG A O 1
ATOM 710 N N . ARG A 1 98 ? -6.41 17.984 -7.508 1 97.38 98 ARG A N 1
ATOM 711 C CA . ARG A 1 98 ? -6.551 17.578 -6.117 1 97.38 98 ARG A CA 1
ATOM 712 C C . ARG A 1 98 ? -6.68 18.781 -5.195 1 97.38 98 ARG A C 1
ATOM 714 O O . ARG A 1 98 ? -7.473 18.766 -4.254 1 97.38 98 ARG A O 1
ATOM 721 N N . ILE A 1 99 ? -5.965 19.859 -5.48 1 98.38 99 ILE A N 1
ATOM 722 C CA . ILE A 1 99 ? -6.004 21.078 -4.672 1 98.38 99 ILE A CA 1
ATOM 723 C C . ILE A 1 99 ? -7.387 21.719 -4.773 1 98.38 99 ILE A C 1
ATOM 725 O O . ILE A 1 99 ? -7.961 22.141 -3.766 1 98.38 99 ILE A O 1
ATOM 729 N N . ALA A 1 100 ? -7.895 21.797 -5.941 1 98.69 100 ALA A N 1
ATOM 730 C CA . ALA A 1 100 ? -9.227 22.359 -6.129 1 98.69 100 ALA A CA 1
ATOM 731 C C . ALA A 1 100 ? -10.273 21.562 -5.348 1 98.69 100 ALA A C 1
ATOM 733 O O . ALA A 1 100 ? -11.133 22.156 -4.688 1 98.69 100 ALA A O 1
ATOM 734 N N . GLU A 1 101 ? -10.203 20.25 -5.445 1 98.75 101 GLU A N 1
ATOM 735 C CA . GLU A 1 101 ? -11.109 19.375 -4.703 1 98.75 101 GLU A CA 1
ATOM 736 C C . GLU A 1 101 ? -10.961 19.578 -3.199 1 98.75 101 GLU A C 1
ATOM 738 O O . GLU A 1 101 ? -11.961 19.656 -2.477 1 98.75 101 GLU A O 1
ATOM 743 N N . ALA A 1 102 ? -9.773 19.656 -2.768 1 98.88 102 ALA A N 1
ATOM 744 C CA . ALA A 1 102 ? -9.492 19.828 -1.345 1 98.88 102 ALA A CA 1
ATOM 745 C C . ALA A 1 102 ? -10.07 21.141 -0.83 1 98.88 102 ALA A C 1
ATOM 747 O O . ALA A 1 102 ? -10.672 21.188 0.248 1 98.88 102 ALA A O 1
ATOM 748 N N . ASN A 1 103 ? -9.883 22.141 -1.601 1 98.88 103 ASN A N 1
ATOM 749 C CA . ASN A 1 103 ? -10.43 23.438 -1.206 1 98.88 103 ASN A CA 1
ATOM 750 C C . ASN A 1 103 ? -11.953 23.406 -1.158 1 98.88 103 ASN A C 1
ATOM 752 O O . ASN A 1 103 ? -12.555 23.969 -0.241 1 98.88 103 ASN A O 1
ATOM 756 N N . ALA A 1 104 ? -12.531 22.828 -2.098 1 98.88 104 ALA A N 1
ATOM 757 C CA . ALA A 1 104 ? -13.984 22.688 -2.09 1 98.88 104 ALA A CA 1
ATOM 758 C C . ALA A 1 104 ? -14.453 21.906 -0.874 1 98.88 104 ALA A C 1
ATOM 760 O O . ALA A 1 104 ? -15.445 22.266 -0.236 1 98.88 104 ALA A O 1
ATOM 761 N N . ASN A 1 105 ? -13.742 20.844 -0.561 1 98.88 105 ASN A N 1
ATOM 762 C CA . ASN A 1 105 ? -14.078 20.016 0.595 1 98.88 105 ASN A CA 1
ATOM 763 C C . ASN A 1 105 ? -13.914 20.781 1.9 1 98.88 105 ASN A C 1
ATOM 765 O O . ASN A 1 105 ? -14.719 20.641 2.822 1 98.88 105 ASN A O 1
ATOM 769 N N . ALA A 1 106 ? -12.922 21.609 1.959 1 98.88 106 ALA A N 1
ATOM 770 C CA . ALA A 1 106 ? -12.703 22.422 3.152 1 98.88 106 ALA A CA 1
ATOM 771 C C . ALA A 1 106 ? -13.836 23.422 3.35 1 98.88 106 ALA A C 1
ATOM 773 O O . ALA A 1 106 ? -14.289 23.641 4.477 1 98.88 106 ALA A O 1
ATOM 774 N N . GLU A 1 107 ? -14.242 23.984 2.271 1 98.88 107 GLU A N 1
ATOM 775 C CA . GLU A 1 107 ? -15.367 24.906 2.326 1 98.88 107 GLU A CA 1
ATOM 776 C C . GLU A 1 107 ? -16.641 24.203 2.809 1 98.88 107 GLU A C 1
ATOM 778 O O . GLU A 1 107 ? -17.328 24.719 3.697 1 98.88 107 GLU A O 1
ATOM 783 N N . ALA A 1 108 ? -16.859 23.109 2.283 1 98.75 108 ALA A N 1
ATOM 784 C CA . ALA A 1 108 ? -18.047 22.344 2.652 1 98.75 108 ALA A CA 1
ATOM 785 C C . ALA A 1 108 ? -18.016 21.938 4.121 1 98.75 108 ALA A C 1
ATOM 787 O O . ALA A 1 108 ? -19.047 21.859 4.785 1 98.75 108 ALA A O 1
ATOM 788 N N . ALA A 1 109 ? -16.828 21.766 4.602 1 98.62 109 ALA A N 1
ATOM 789 C CA . ALA A 1 109 ? -16.656 21.297 5.977 1 98.62 109 ALA A CA 1
ATOM 790 C C . ALA A 1 109 ? -16.625 22.484 6.949 1 98.62 109 ALA A C 1
ATOM 792 O O . ALA A 1 109 ? -16.656 22.281 8.164 1 98.62 109 ALA A O 1
ATOM 793 N N . GLY A 1 110 ? -16.516 23.625 6.453 1 98.56 110 GLY A N 1
ATOM 794 C CA . GLY A 1 110 ? -16.531 24.812 7.281 1 98.56 110 GLY A CA 1
ATOM 795 C C . GLY A 1 110 ? -15.234 25.031 8.039 1 98.56 110 GLY A C 1
ATOM 796 O O . GLY A 1 110 ? -15.25 25.547 9.164 1 98.56 110 GLY A O 1
ATOM 797 N N . VAL A 1 111 ? -14.141 24.625 7.457 1 98.69 111 VAL A N 1
ATOM 798 C CA . VAL A 1 111 ? -12.891 24.719 8.219 1 98.69 111 VAL A CA 1
ATOM 799 C C . VAL A 1 111 ? -11.867 25.531 7.438 1 98.69 111 VAL A C 1
ATOM 801 O O . VAL A 1 111 ? -10.656 25.359 7.621 1 98.69 111 VAL A O 1
ATOM 804 N N . THR A 1 112 ? -12.242 26.406 6.605 1 98.62 112 THR A N 1
ATOM 805 C CA . THR A 1 112 ? -11.359 27.141 5.703 1 98.62 112 THR A CA 1
ATOM 806 C C . THR A 1 112 ? -10.422 28.047 6.488 1 98.62 112 THR A C 1
ATOM 808 O O . THR A 1 112 ? -9.383 28.469 5.973 1 98.62 112 THR A O 1
ATOM 811 N N . LYS A 1 113 ? -10.719 28.328 7.699 1 98.5 113 LYS A N 1
ATOM 812 C CA . LYS A 1 113 ? -9.867 29.188 8.516 1 98.5 113 LYS A CA 1
ATOM 813 C C . LYS A 1 113 ? -8.695 28.406 9.102 1 98.5 113 LYS A C 1
ATOM 815 O O . LYS A 1 113 ? -7.684 29 9.492 1 98.5 113 LYS A O 1
ATOM 820 N N . LEU A 1 114 ? -8.898 27.141 9.172 1 98.75 114 LEU A N 1
ATOM 821 C CA . LEU A 1 114 ? -7.922 26.328 9.875 1 98.75 114 LEU A CA 1
ATOM 822 C C . LEU A 1 114 ? -7.094 25.5 8.891 1 98.75 114 LEU A C 1
ATOM 824 O O . LEU A 1 114 ? -6.016 25.016 9.234 1 98.75 114 LEU A O 1
ATOM 828 N N . VAL A 1 115 ? -7.559 25.328 7.621 1 98.88 115 VAL A N 1
ATOM 829 C CA . VAL A 1 115 ? -6.879 24.438 6.691 1 98.88 115 VAL A CA 1
ATOM 830 C C . VAL A 1 115 ? -6.406 25.219 5.473 1 98.88 115 VAL A C 1
ATOM 832 O O . VAL A 1 115 ? -7.109 26.125 4.992 1 98.88 115 VAL A O 1
ATOM 835 N N . LYS A 1 116 ? -5.23 24.922 5.02 1 98.88 116 LYS A N 1
ATOM 836 C CA . LYS A 1 116 ? -4.668 25.469 3.793 1 98.88 116 LYS A CA 1
ATOM 837 C C . LYS A 1 116 ? -4.137 24.359 2.887 1 98.88 116 LYS A C 1
ATOM 839 O O . LYS A 1 116 ? -3.504 23.422 3.359 1 98.88 116 LYS A O 1
ATOM 844 N N . PHE A 1 117 ? -4.414 24.5 1.632 1 98.94 117 PHE A N 1
ATOM 845 C CA . PHE A 1 117 ? -3.871 23.562 0.654 1 98.94 117 PHE A CA 1
ATOM 846 C C . PHE A 1 117 ? -2.932 24.266 -0.313 1 98.94 117 PHE A C 1
ATOM 848 O O . PHE A 1 117 ? -3.289 25.297 -0.895 1 98.94 117 PHE A O 1
ATOM 855 N N . ARG A 1 118 ? -1.74 23.703 -0.423 1 98.81 118 ARG A N 1
ATOM 856 C CA . ARG A 1 118 ? -0.7 24.297 -1.264 1 98.81 118 ARG A CA 1
ATOM 857 C C . ARG A 1 118 ? -0.382 23.391 -2.449 1 98.81 118 ARG A C 1
ATOM 859 O O . ARG A 1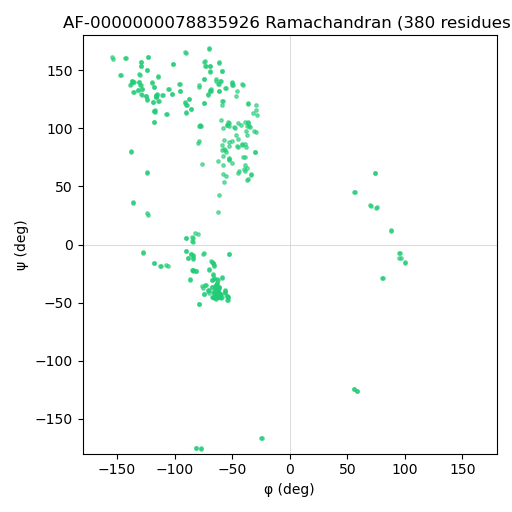 118 ? -0.093 22.203 -2.271 1 98.81 118 ARG A O 1
ATOM 866 N N . ASN A 1 119 ? -0.521 23.953 -3.666 1 98.19 119 ASN A N 1
ATOM 867 C CA . ASN A 1 119 ? -0.101 23.234 -4.867 1 98.19 119 ASN A CA 1
ATOM 868 C C . ASN A 1 119 ? 1.411 23.312 -5.062 1 98.19 119 ASN A C 1
ATOM 870 O O . ASN A 1 119 ? 1.913 24.188 -5.754 1 98.19 119 ASN A O 1
ATOM 874 N N . GLU A 1 120 ? 2.096 22.375 -4.488 1 97.81 120 GLU A N 1
ATOM 875 C CA . GLU A 1 120 ? 3.555 22.391 -4.453 1 97.81 120 GLU A CA 1
ATOM 876 C C . GLU A 1 120 ? 4.121 20.984 -4.586 1 97.81 120 GLU A C 1
ATOM 878 O O . GLU A 1 120 ? 3.391 20 -4.438 1 97.81 120 GLU A O 1
ATOM 883 N N . ASP A 1 121 ? 5.355 20.969 -4.961 1 95.75 121 ASP A N 1
ATOM 884 C CA . ASP A 1 121 ? 6.156 19.75 -4.84 1 95.75 121 ASP A CA 1
ATOM 885 C C . ASP A 1 121 ? 6.539 19.5 -3.385 1 95.75 121 ASP A C 1
ATOM 887 O O . ASP A 1 121 ? 7.23 20.312 -2.764 1 95.75 121 ASP A O 1
ATOM 891 N N . LEU A 1 122 ? 6.145 18.328 -2.877 1 95.31 122 LEU A N 1
ATOM 892 C CA . LEU A 1 122 ? 6.34 18.078 -1.454 1 95.31 122 LEU A CA 1
ATOM 893 C C . LEU A 1 122 ? 7.828 18 -1.117 1 95.31 122 LEU A C 1
ATOM 895 O O . LEU A 1 122 ? 8.219 18.172 0.04 1 95.31 122 LEU A O 1
ATOM 899 N N . PHE A 1 123 ? 8.719 17.828 -2.117 1 95.69 123 PHE A N 1
ATOM 900 C CA . PHE A 1 123 ? 10.156 17.734 -1.861 1 95.69 123 PHE A CA 1
ATOM 901 C C . PHE A 1 123 ? 10.781 19.125 -1.805 1 95.69 123 PHE A C 1
ATOM 903 O O . PHE A 1 123 ? 11.922 19.266 -1.364 1 95.69 123 PHE A O 1
ATOM 910 N N . GLU A 1 124 ? 10.062 20.094 -2.131 1 96.38 124 GLU A N 1
ATOM 911 C CA . GLU A 1 124 ? 10.57 21.469 -2.117 1 96.38 124 GLU A CA 1
ATOM 912 C C . GLU A 1 124 ? 9.797 22.328 -1.13 1 96.38 124 GLU A C 1
ATOM 914 O O . GLU A 1 124 ? 10.25 23.422 -0.757 1 96.38 124 GLU A O 1
ATOM 919 N N . ALA A 1 125 ? 8.711 21.844 -0.741 1 97.81 125 ALA A N 1
ATOM 920 C CA . ALA A 1 125 ? 7.816 22.625 0.12 1 97.81 125 ALA A CA 1
ATOM 921 C C . ALA A 1 125 ? 8.422 22.797 1.511 1 97.81 125 ALA A C 1
ATOM 923 O O . ALA A 1 125 ? 9.133 21.922 2.006 1 97.81 125 ALA A O 1
ATOM 924 N N . ASP A 1 126 ? 8.055 23.938 2.068 1 98.5 126 ASP A N 1
ATOM 925 C CA . ASP A 1 126 ? 8.43 24.172 3.457 1 98.5 126 ASP A CA 1
ATOM 926 C C . ASP A 1 126 ? 7.348 23.688 4.414 1 98.5 126 ASP A C 1
ATOM 928 O O . ASP A 1 126 ? 6.203 24.141 4.352 1 98.5 126 ASP A O 1
ATOM 932 N N . PHE A 1 127 ? 7.707 22.734 5.348 1 98.62 127 PHE A N 1
ATOM 933 C CA . PHE A 1 127 ? 6.832 22.266 6.414 1 98.62 127 PHE A CA 1
ATOM 934 C C . PHE A 1 127 ? 7.59 22.172 7.734 1 98.62 127 PHE A C 1
ATOM 936 O O . PHE A 1 127 ? 7.344 21.266 8.531 1 98.62 127 PHE A O 1
ATOM 943 N N . SER A 1 128 ? 8.461 23.094 7.902 1 98.5 128 SER A N 1
ATOM 944 C CA . SER A 1 128 ? 9.367 23.062 9.039 1 98.5 128 SER A CA 1
ATOM 945 C C . SER A 1 128 ? 8.633 23.344 10.344 1 98.5 128 SER A C 1
ATOM 947 O O . SER A 1 128 ? 9.141 23.047 11.43 1 98.5 128 SER A O 1
ATOM 949 N N . ASP A 1 129 ? 7.516 23.953 10.297 1 98.44 129 ASP A N 1
ATOM 950 C CA . ASP A 1 129 ? 6.797 24.266 11.531 1 98.44 129 ASP A CA 1
ATOM 951 C C . ASP A 1 129 ? 5.84 23.141 11.914 1 98.44 129 ASP A C 1
ATOM 953 O O . ASP A 1 129 ? 5.086 23.266 12.883 1 98.44 129 ASP A O 1
ATOM 957 N N . ALA A 1 130 ? 5.824 22.047 11.234 1 98.94 130 ALA A N 1
ATOM 958 C CA . ALA A 1 130 ? 4.941 20.922 11.516 1 98.94 130 ALA A CA 1
ATOM 959 C C . ALA A 1 130 ? 5.254 20.312 12.875 1 98.94 130 ALA A C 1
ATOM 961 O O . ALA A 1 130 ? 6.422 20.172 13.242 1 98.94 130 ALA A O 1
ATOM 962 N N . THR A 1 131 ? 4.184 19.922 13.523 1 98.94 131 THR A N 1
ATOM 963 C CA . THR A 1 131 ? 4.328 19.109 14.719 1 98.94 131 THR A CA 1
ATOM 964 C C . THR A 1 131 ? 3.795 17.703 14.477 1 98.94 131 THR A C 1
ATOM 966 O O . THR A 1 131 ? 4.09 16.781 15.242 1 98.94 131 THR A O 1
ATOM 969 N N . VAL A 1 132 ? 2.992 17.562 13.445 1 98.94 132 VAL A N 1
ATOM 970 C CA . VAL A 1 132 ? 2.492 16.266 12.992 1 98.94 132 VAL A CA 1
ATOM 971 C C . VAL A 1 132 ? 2.578 16.188 11.469 1 98.94 132 VAL A C 1
ATOM 973 O O . VAL A 1 132 ? 2.184 17.125 10.766 1 98.94 132 VAL A O 1
ATOM 976 N N . ILE A 1 133 ? 3.137 15.109 10.961 1 99 133 ILE A N 1
ATOM 977 C CA . ILE A 1 133 ? 3.182 14.812 9.531 1 99 133 ILE A CA 1
ATOM 978 C C . ILE A 1 133 ? 2.365 13.555 9.242 1 99 133 ILE A C 1
ATOM 980 O O . ILE A 1 133 ? 2.51 12.539 9.93 1 99 133 ILE A O 1
ATOM 984 N N . THR A 1 134 ? 1.488 13.633 8.297 1 98.94 134 THR A N 1
ATOM 985 C CA . THR A 1 134 ? 0.82 12.43 7.809 1 98.94 134 THR A CA 1
ATOM 986 C C . THR A 1 134 ? 1.203 12.148 6.359 1 98.94 134 THR A C 1
ATOM 988 O O . THR A 1 134 ? 1.425 13.078 5.582 1 98.94 134 THR A O 1
ATOM 991 N N . LEU A 1 135 ? 1.315 10.859 6.035 1 98.56 135 LEU A N 1
ATOM 992 C CA . LEU A 1 135 ? 1.754 10.391 4.727 1 98.56 135 LEU A CA 1
ATOM 993 C C . LEU A 1 135 ? 0.874 9.25 4.234 1 98.56 135 LEU A C 1
ATOM 995 O O . LEU A 1 135 ? 0.479 8.383 5.016 1 98.56 135 LEU A O 1
ATOM 999 N N . TYR A 1 136 ? 0.585 9.266 3.02 1 97.69 136 TYR A N 1
ATOM 1000 C CA . TYR A 1 136 ? 0.21 8.102 2.23 1 97.69 136 TYR A CA 1
ATOM 1001 C C . TYR A 1 136 ? 0.874 8.133 0.858 1 97.69 136 TYR A C 1
ATOM 1003 O O . TYR A 1 136 ? 0.243 8.5 -0.135 1 97.69 136 TYR A O 1
ATOM 1011 N N . LEU A 1 137 ? 2.098 7.75 0.837 1 95.25 137 LEU A N 1
ATOM 1012 C CA . LEU A 1 137 ? 2.992 7.766 -0.315 1 95.25 137 LEU A CA 1
ATOM 1013 C C . LEU A 1 137 ? 3.656 6.406 -0.506 1 95.25 137 LEU A C 1
ATOM 1015 O O . LEU A 1 137 ? 3.785 5.633 0.447 1 95.25 137 LEU A O 1
ATOM 1019 N N . LEU A 1 138 ? 4.074 6.148 -1.689 1 91.19 138 LEU A N 1
ATOM 1020 C CA . LEU A 1 138 ? 4.805 4.914 -1.951 1 91.19 138 LEU A CA 1
ATOM 1021 C C . LEU A 1 138 ? 6.094 4.863 -1.134 1 91.19 138 LEU A C 1
ATOM 1023 O O . LEU A 1 138 ? 6.652 5.902 -0.783 1 91.19 138 LEU A O 1
ATOM 1027 N N . PRO A 1 139 ? 6.605 3.646 -0.895 1 91.25 139 PRO A N 1
ATOM 1028 C CA . PRO A 1 139 ? 7.781 3.486 -0.033 1 91.25 139 PRO A CA 1
ATOM 1029 C C . PRO A 1 139 ? 8.977 4.301 -0.51 1 91.25 139 PRO A C 1
ATOM 1031 O O . PRO A 1 139 ? 9.688 4.895 0.305 1 91.25 139 PRO A O 1
ATOM 1034 N N . SER A 1 140 ? 9.188 4.312 -1.799 1 90.5 140 SER A N 1
ATOM 1035 C CA . SER A 1 140 ? 10.344 5.027 -2.322 1 90.5 140 SER A CA 1
ATOM 1036 C C . SER A 1 140 ? 10.25 6.52 -2.031 1 90.5 140 SER A C 1
ATOM 1038 O O . SER A 1 140 ? 11.266 7.176 -1.792 1 90.5 140 SER A O 1
ATOM 1040 N N . LEU A 1 141 ? 9.078 7.074 -2.012 1 94.12 141 LEU A N 1
ATOM 1041 C CA . LEU A 1 141 ? 8.891 8.492 -1.712 1 94.12 141 LEU A CA 1
ATOM 1042 C C . LEU A 1 141 ? 9.078 8.758 -0.222 1 94.12 141 LEU A C 1
ATOM 1044 O O . LEU A 1 141 ? 9.672 9.766 0.162 1 94.12 141 LEU A O 1
ATOM 1048 N N . ASN A 1 142 ? 8.516 7.855 0.597 1 96.5 142 ASN A N 1
ATOM 1049 C CA . ASN A 1 142 ? 8.766 7.965 2.031 1 96.5 142 ASN A CA 1
ATOM 1050 C C . ASN A 1 142 ? 10.258 7.996 2.34 1 96.5 142 ASN A C 1
ATOM 1052 O O . ASN A 1 142 ? 10.719 8.836 3.119 1 96.5 142 ASN A O 1
ATOM 1056 N N . GLU A 1 143 ? 10.969 7.109 1.682 1 94.94 143 GLU A N 1
ATOM 1057 C CA . GLU A 1 143 ? 12.406 7.008 1.918 1 94.94 143 GLU A CA 1
ATOM 1058 C C . GLU A 1 143 ? 13.125 8.281 1.486 1 94.94 143 GLU A C 1
ATOM 1060 O O . GLU A 1 143 ? 14.039 8.742 2.166 1 94.94 143 GLU A O 1
ATOM 1065 N N . LYS A 1 144 ? 12.719 8.781 0.434 1 95.44 144 LYS A N 1
ATOM 1066 C CA . LYS A 1 144 ? 13.312 10.016 -0.07 1 95.44 144 LYS A CA 1
ATOM 1067 C C . LYS A 1 144 ? 13.023 11.188 0.864 1 95.44 144 LYS A C 1
ATOM 1069 O O . LYS A 1 144 ? 13.844 12.102 0.994 1 95.44 144 LYS A O 1
ATOM 1074 N N . LEU A 1 145 ? 11.922 11.133 1.553 1 97 145 LEU A N 1
ATOM 1075 C CA . LEU A 1 145 ? 11.492 12.219 2.428 1 97 145 LEU A CA 1
ATOM 1076 C C . LEU A 1 145 ? 12.156 12.109 3.797 1 97 145 LEU A C 1
ATOM 1078 O O . LEU A 1 145 ? 12.227 13.094 4.535 1 97 145 LEU A O 1
ATOM 1082 N N . ALA A 1 146 ? 12.602 10.945 4.164 1 97.25 146 ALA A N 1
ATOM 1083 C CA . ALA A 1 146 ? 13.031 10.625 5.523 1 97.25 146 ALA A CA 1
ATOM 1084 C C . ALA A 1 146 ? 14.078 11.625 6.016 1 97.25 146 ALA A C 1
ATOM 1086 O O . ALA A 1 146 ? 13.969 12.148 7.125 1 97.25 146 ALA A O 1
ATOM 1087 N N . PRO A 1 147 ? 15.102 11.984 5.191 1 96.38 147 PRO A N 1
ATOM 1088 C CA . PRO A 1 147 ? 16.094 12.938 5.68 1 96.38 147 PRO A CA 1
ATOM 1089 C C . PRO A 1 147 ? 15.5 14.297 6.039 1 96.38 147 PRO A C 1
ATOM 1091 O O . PRO A 1 147 ? 15.914 14.914 7.023 1 96.38 147 PRO A O 1
ATOM 1094 N N . ARG A 1 148 ? 14.531 14.75 5.297 1 97.94 148 ARG A N 1
ATOM 1095 C CA . ARG A 1 148 ? 13.891 16.031 5.578 1 97.94 148 ARG A CA 1
ATOM 1096 C C . ARG A 1 148 ? 13 15.945 6.812 1 97.94 148 ARG A C 1
ATOM 1098 O O . ARG A 1 148 ? 12.914 16.906 7.59 1 97.94 148 ARG A O 1
ATOM 1105 N N . LEU A 1 149 ? 12.383 14.82 6.992 1 98.5 149 LEU A N 1
ATOM 1106 C CA . LEU A 1 149 ? 11.539 14.625 8.164 1 98.5 149 LEU A CA 1
ATOM 1107 C C . LEU A 1 149 ? 12.383 14.586 9.438 1 98.5 149 LEU A C 1
ATOM 1109 O O . LEU A 1 149 ? 11.969 15.117 10.477 1 98.5 149 LEU A O 1
ATOM 1113 N N . LEU A 1 150 ? 13.539 14.008 9.305 1 97.12 150 LEU A N 1
ATOM 1114 C CA . LEU A 1 150 ? 14.438 13.883 10.453 1 97.12 150 LEU A CA 1
ATOM 1115 C C . LEU A 1 150 ? 14.961 15.242 10.891 1 97.12 150 LEU A C 1
ATOM 1117 O O . LEU A 1 150 ? 15.477 15.383 12 1 97.12 150 LEU A O 1
ATOM 1121 N N . GLU A 1 151 ? 14.789 16.234 10.031 1 96.81 151 GLU A N 1
ATOM 1122 C CA . GLU A 1 151 ? 15.273 17.578 10.336 1 96.81 151 GLU A CA 1
ATOM 1123 C C . GLU A 1 151 ? 14.211 18.391 11.062 1 96.81 151 GLU A C 1
ATOM 1125 O O . GLU A 1 151 ? 14.492 19.5 11.547 1 96.81 151 GLU A O 1
ATOM 1130 N N . LEU A 1 152 ? 13.07 17.844 11.18 1 98.5 152 LEU A N 1
ATOM 1131 C CA . LEU A 1 152 ? 12.008 18.562 11.875 1 98.5 152 LEU A CA 1
ATOM 1132 C C . LEU A 1 152 ? 12.289 18.656 13.367 1 98.5 152 LEU A C 1
ATOM 1134 O O . LEU A 1 152 ? 13.234 18.031 13.859 1 98.5 152 LEU A O 1
ATOM 1138 N N . LYS A 1 153 ? 11.484 19.516 14 1 98 153 LYS A N 1
ATOM 1139 C CA . LYS A 1 153 ? 11.656 19.672 15.438 1 98 153 LYS A CA 1
ATOM 1140 C C . LYS A 1 153 ? 11.555 18.328 16.156 1 98 153 LYS A C 1
ATOM 1142 O O . LYS A 1 153 ? 10.672 17.516 15.852 1 98 153 LYS A O 1
ATOM 1147 N N . PRO A 1 154 ? 12.508 18.062 17.125 1 98.38 154 PRO A N 1
ATOM 1148 C CA . PRO A 1 154 ? 12.336 16.859 17.938 1 98.38 154 PRO A CA 1
ATOM 1149 C C . PRO A 1 154 ? 10.938 16.75 18.547 1 98.38 154 PRO A C 1
ATOM 1151 O O . PRO A 1 154 ? 10.383 17.766 19 1 98.38 154 PRO A O 1
ATOM 1154 N N . GLY A 1 155 ? 10.477 15.586 18.531 1 98.44 155 GLY A N 1
ATOM 1155 C CA . GLY A 1 155 ? 9.148 15.391 19.094 1 98.44 155 GLY A CA 1
ATOM 1156 C C . GLY A 1 155 ? 8.039 15.43 18.062 1 98.44 155 GLY A C 1
ATOM 1157 O O . GLY A 1 155 ? 6.91 15.031 18.344 1 98.44 155 GLY A O 1
ATOM 1158 N N . THR A 1 156 ? 8.398 15.883 16.828 1 98.88 156 THR A N 1
ATOM 1159 C CA . THR A 1 156 ? 7.406 15.844 15.758 1 98.88 156 THR A CA 1
ATOM 1160 C C . THR A 1 156 ? 6.961 14.406 15.492 1 98.88 156 THR A C 1
ATOM 1162 O O . THR A 1 156 ? 7.793 13.5 15.391 1 98.88 156 THR A O 1
ATOM 1165 N N . ARG A 1 157 ? 5.641 14.188 15.414 1 98.94 157 ARG A N 1
ATOM 1166 C CA . ARG A 1 157 ? 5.098 12.859 15.156 1 98.94 157 ARG A CA 1
ATOM 1167 C C . ARG A 1 157 ? 4.809 12.672 13.672 1 98.94 157 ARG A C 1
ATOM 1169 O O . ARG A 1 157 ? 4.254 13.562 13.023 1 98.94 157 ARG A O 1
ATOM 1176 N N . ILE A 1 158 ? 5.25 11.562 13.164 1 98.94 158 ILE A N 1
ATOM 1177 C CA . ILE A 1 158 ? 5.023 11.195 11.773 1 98.94 158 ILE A CA 1
ATOM 1178 C C . ILE A 1 158 ? 4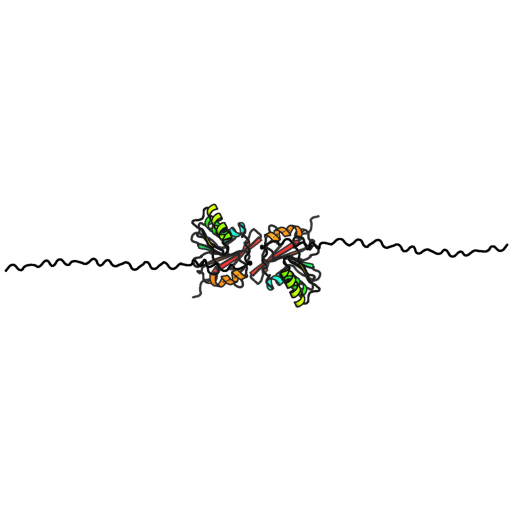.172 9.93 11.711 1 98.94 158 ILE A C 1
ATOM 1180 O O . ILE A 1 158 ? 4.488 8.93 12.359 1 98.94 158 ILE A O 1
ATOM 1184 N N . VAL A 1 159 ? 3.055 9.969 10.953 1 98.94 159 VAL A N 1
ATOM 1185 C CA . VAL A 1 159 ? 2.172 8.82 10.781 1 98.94 159 VAL A CA 1
ATOM 1186 C C . VAL A 1 159 ? 2.012 8.508 9.297 1 98.94 159 VAL A C 1
ATOM 1188 O O . VAL A 1 159 ? 1.662 9.391 8.5 1 98.94 159 VAL A O 1
ATOM 1191 N N . SER A 1 160 ? 2.299 7.309 8.922 1 98.88 160 SER A N 1
ATOM 1192 C CA . SER A 1 160 ? 2.201 6.891 7.531 1 98.88 160 SER A CA 1
ATOM 1193 C C . SER A 1 160 ? 1.173 5.777 7.359 1 98.88 160 SER A C 1
ATOM 1195 O O . SER A 1 160 ? 1.111 4.852 8.172 1 98.88 160 SER A O 1
ATOM 1197 N N . HIS A 1 161 ? 0.364 5.941 6.316 1 98.31 161 HIS A N 1
ATOM 1198 C CA . HIS A 1 161 ? -0.596 4.91 5.934 1 98.31 161 HIS A CA 1
ATOM 1199 C C . HIS A 1 161 ? 0.033 3.898 4.984 1 98.31 161 HIS A C 1
ATOM 1201 O O . HIS A 1 161 ? 0.604 4.273 3.957 1 98.31 161 HIS A O 1
ATOM 1207 N N . ALA A 1 162 ? -0.03 2.586 5.324 1 96.31 162 ALA A N 1
ATOM 1208 C CA . ALA A 1 162 ? 0.217 1.424 4.473 1 96.31 162 ALA A CA 1
ATOM 1209 C C . ALA A 1 162 ? 1.713 1.158 4.328 1 96.31 162 ALA A C 1
ATOM 1211 O O . ALA A 1 162 ? 2.131 0.012 4.148 1 96.31 162 ALA A O 1
ATOM 1212 N N . PHE A 1 163 ? 2.574 2.232 4.43 1 96.75 163 PHE A N 1
ATOM 1213 C CA . PHE A 1 163 ? 3.941 2.018 3.977 1 96.75 163 PHE A CA 1
ATOM 1214 C C . PHE A 1 163 ? 4.941 2.502 5.02 1 96.75 163 PHE A C 1
ATOM 1216 O O . PHE A 1 163 ? 4.746 3.555 5.633 1 96.75 163 PHE A O 1
ATOM 1223 N N . PRO A 1 164 ? 5.988 1.701 5.16 1 96.25 164 PRO A N 1
ATOM 1224 C CA . PRO A 1 164 ? 7.082 2.111 6.047 1 96.25 164 PRO A CA 1
ATOM 1225 C C . PRO A 1 164 ? 8.047 3.088 5.375 1 96.25 164 PRO A C 1
ATOM 1227 O O . PRO A 1 164 ? 7.777 3.574 4.273 1 96.25 164 PRO A O 1
ATOM 1230 N N . MET A 1 165 ? 9.094 3.391 6.102 1 95.81 165 MET A N 1
ATOM 1231 C CA . MET A 1 165 ? 10.078 4.348 5.598 1 95.81 165 MET A CA 1
ATOM 1232 C C . MET A 1 165 ? 11.469 3.732 5.574 1 95.81 165 MET A C 1
ATOM 1234 O O . MET A 1 165 ? 12.375 4.219 6.25 1 95.81 165 MET A O 1
ATOM 1238 N N . GLY A 1 166 ? 11.57 2.715 4.781 1 91.06 166 GLY A N 1
ATOM 1239 C CA . GLY A 1 166 ? 12.859 2.066 4.613 1 91.06 166 GLY A CA 1
ATOM 1240 C C . GLY A 1 166 ? 13.445 1.551 5.914 1 91.06 166 GLY A C 1
ATOM 1241 O O . GLY A 1 166 ? 12.773 0.836 6.66 1 91.06 166 GLY A O 1
ATOM 1242 N N . ASP A 1 167 ? 14.695 2.004 6.156 1 90.81 167 ASP A N 1
ATOM 1243 C CA . ASP A 1 167 ? 15.43 1.456 7.289 1 90.81 167 ASP A CA 1
ATOM 1244 C C . ASP A 1 167 ? 15.07 2.184 8.586 1 90.81 167 ASP A C 1
ATOM 1246 O O . ASP A 1 167 ? 15.477 1.766 9.672 1 90.81 167 ASP A O 1
ATOM 1250 N N . TRP A 1 168 ? 14.328 3.262 8.484 1 95 168 TRP A N 1
ATOM 1251 C CA . TRP A 1 168 ? 13.875 3.924 9.695 1 95 168 TRP A CA 1
ATOM 1252 C C . TRP A 1 168 ? 12.703 3.17 10.32 1 95 168 TRP A C 1
ATOM 1254 O O . TRP A 1 168 ? 11.547 3.379 9.945 1 95 168 TRP A O 1
ATOM 1264 N N . ALA A 1 169 ? 13.016 2.43 11.344 1 95.06 169 ALA A N 1
ATOM 1265 C CA . ALA A 1 169 ? 12.008 1.57 11.961 1 95.06 169 ALA A CA 1
ATOM 1266 C C . ALA A 1 169 ? 10.938 2.398 12.672 1 95.06 169 ALA A C 1
ATOM 1268 O O . ALA A 1 169 ? 11.258 3.311 13.438 1 95.06 169 ALA A O 1
ATOM 1269 N N . PRO A 1 170 ? 9.727 2.053 12.438 1 97.56 170 PRO A N 1
ATOM 1270 C CA . PRO A 1 170 ? 8.688 2.768 13.18 1 97.56 170 PRO A CA 1
ATOM 1271 C C . PRO A 1 170 ? 8.688 2.436 14.672 1 97.56 170 PRO A C 1
ATOM 1273 O O . PRO A 1 170 ? 9.141 1.356 15.062 1 97.56 170 PRO A O 1
ATOM 1276 N N . GLU A 1 171 ? 8.203 3.375 15.406 1 98 171 GLU A N 1
ATOM 1277 C CA . GLU A 1 171 ? 8.016 3.146 16.828 1 98 171 GLU A CA 1
ATOM 1278 C C . GLU A 1 171 ? 6.793 2.27 17.094 1 98 171 GLU A C 1
ATOM 1280 O O . GLU A 1 171 ? 6.773 1.491 18.047 1 98 171 GLU A O 1
ATOM 1285 N N . GLN A 1 172 ? 5.797 2.449 16.312 1 97.56 172 GLN A N 1
ATOM 1286 C CA . GLN A 1 172 ? 4.559 1.689 16.422 1 97.56 172 GLN A CA 1
ATOM 1287 C C . GLN A 1 172 ? 4.039 1.295 15.039 1 97.56 172 GLN A C 1
ATOM 1289 O O . GLN A 1 172 ? 4.16 2.062 14.078 1 97.56 172 GLN A O 1
ATOM 1294 N N . THR A 1 173 ? 3.605 0.105 14.961 1 97.12 173 THR A N 1
ATOM 1295 C CA . THR A 1 173 ? 2.809 -0.403 13.844 1 97.12 173 THR A CA 1
ATOM 1296 C C . THR A 1 173 ? 1.438 -0.866 14.328 1 97.12 173 THR A C 1
ATOM 1298 O O . THR A 1 173 ? 1.341 -1.747 15.188 1 97.12 173 THR A O 1
ATOM 1301 N N . VAL A 1 174 ? 0.391 -0.277 13.742 1 97.44 174 VAL A N 1
ATOM 1302 C CA . VAL A 1 174 ? -0.951 -0.521 14.258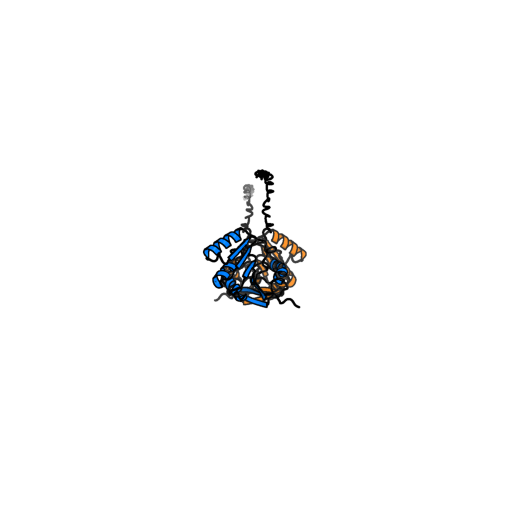 1 97.44 174 VAL A CA 1
ATOM 1303 C C . VAL A 1 174 ? -1.872 -0.959 13.125 1 97.44 174 VAL A C 1
ATOM 1305 O O . VAL A 1 174 ? -1.878 -0.351 12.047 1 97.44 174 VAL A O 1
ATOM 1308 N N . GLN A 1 175 ? -2.639 -2 13.352 1 95 175 GLN A N 1
ATOM 1309 C CA . GLN A 1 175 ? -3.668 -2.393 12.398 1 95 175 GLN A CA 1
ATOM 1310 C C . GLN A 1 175 ? -4.906 -1.513 12.531 1 95 175 GLN A C 1
ATOM 1312 O O . GLN A 1 175 ? -5.34 -1.202 13.641 1 95 175 GLN A O 1
ATOM 1317 N N . THR A 1 176 ? -5.426 -1.129 11.422 1 95.69 176 THR A N 1
ATOM 1318 C CA . THR A 1 176 ? -6.633 -0.312 11.422 1 95.69 176 THR A CA 1
ATOM 1319 C C . THR A 1 176 ? -7.879 -1.188 11.359 1 95.69 176 THR A C 1
ATOM 1321 O O . THR A 1 176 ? -7.793 -2.375 11.031 1 95.69 176 THR A O 1
ATOM 1324 N N . PRO A 1 177 ? -9.062 -0.598 11.648 1 89.88 177 PRO A N 1
ATOM 1325 C CA . PRO A 1 177 ? -10.297 -1.388 11.594 1 89.88 177 PRO A CA 1
ATOM 1326 C C . PRO A 1 177 ? -10.555 -1.999 10.219 1 89.88 177 PRO A C 1
ATOM 1328 O O . PRO A 1 177 ? -11.117 -3.09 10.125 1 89.88 177 PRO A O 1
ATOM 1331 N N . GLY A 1 178 ? -10.117 -1.429 9.195 1 88.19 178 GLY A N 1
ATOM 1332 C CA . GLY A 1 178 ? -10.312 -1.941 7.848 1 88.19 178 GLY A CA 1
ATOM 1333 C C . GLY A 1 178 ? -9.273 -2.973 7.449 1 88.19 178 GLY A C 1
ATOM 1334 O O . GLY A 1 178 ? -9.273 -3.459 6.316 1 88.19 178 GLY A O 1
ATOM 1335 N N . GLY A 1 179 ? -8.414 -3.291 8.344 1 90.81 179 GLY A N 1
ATOM 1336 C CA . GLY A 1 179 ? -7.441 -4.344 8.102 1 90.81 179 GLY A CA 1
ATOM 1337 C C . GLY A 1 179 ? -6.109 -3.82 7.605 1 90.81 179 GLY A C 1
ATOM 1338 O O . GLY A 1 179 ? -5.145 -4.578 7.488 1 90.81 179 GLY A O 1
ATOM 1339 N N . GLY A 1 180 ? -6.051 -2.561 7.316 1 95 180 GLY A N 1
ATOM 1340 C CA . GLY A 1 180 ? -4.785 -1.97 6.906 1 95 180 GLY A CA 1
ATOM 1341 C C . GLY A 1 180 ? -3.838 -1.729 8.062 1 95 180 GLY A C 1
ATOM 1342 O O . GLY A 1 180 ? -4.102 -2.162 9.188 1 95 180 GLY A O 1
ATOM 1343 N N . VAL A 1 181 ? -2.699 -1.089 7.723 1 97.06 181 VAL A N 1
ATOM 1344 C CA . VAL A 1 181 ? -1.708 -0.814 8.758 1 97.06 181 VAL A CA 1
ATOM 1345 C C . VAL A 1 181 ? -1.271 0.646 8.68 1 97.06 181 VAL A C 1
ATOM 1347 O O . VAL A 1 181 ? -1.29 1.251 7.609 1 97.06 181 VAL A O 1
ATOM 1350 N N . ILE A 1 182 ? -0.98 1.207 9.812 1 98.62 182 ILE A N 1
ATOM 1351 C CA . ILE A 1 182 ? -0.387 2.535 9.922 1 98.62 182 ILE A CA 1
ATOM 1352 C C . ILE A 1 182 ? 0.843 2.482 10.82 1 98.62 182 ILE A C 1
ATOM 1354 O O . ILE A 1 182 ? 0.95 1.607 11.688 1 98.62 182 ILE A O 1
ATOM 1358 N N . TYR A 1 183 ? 1.73 3.426 10.57 1 98.69 183 TYR A N 1
ATOM 1359 C CA . TYR A 1 183 ? 3.018 3.48 11.258 1 98.69 183 TYR A CA 1
ATOM 1360 C C . TYR A 1 183 ? 3.213 4.828 11.945 1 98.69 183 TYR A C 1
ATOM 1362 O O . TYR A 1 183 ? 2.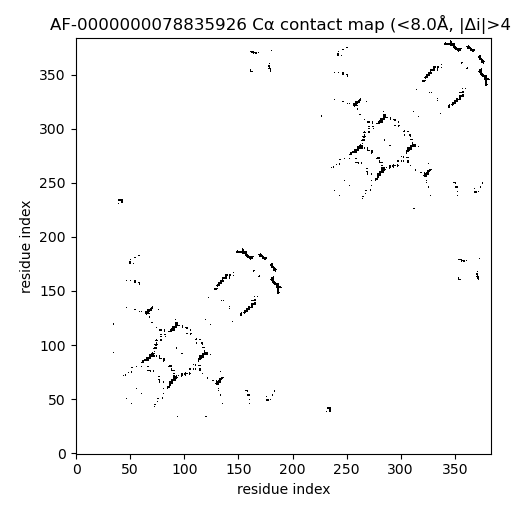766 5.859 11.438 1 98.69 183 TYR A O 1
ATOM 1370 N N . ARG A 1 184 ? 3.961 4.812 13.039 1 98.75 184 ARG A N 1
ATOM 1371 C CA . ARG A 1 184 ? 4.258 6.051 13.758 1 98.75 184 ARG A CA 1
ATOM 1372 C C . ARG A 1 184 ? 5.746 6.16 14.062 1 98.75 184 ARG A C 1
ATOM 1374 O O . ARG A 1 184 ? 6.367 5.191 14.5 1 98.75 184 ARG A O 1
ATOM 1381 N N . TRP A 1 185 ? 6.273 7.27 13.797 1 98.69 185 TRP A N 1
ATOM 1382 C CA . TRP A 1 185 ? 7.598 7.691 14.242 1 98.69 185 TRP A CA 1
ATOM 1383 C C . TRP A 1 185 ? 7.52 8.992 15.039 1 98.69 185 TRP A C 1
ATOM 1385 O O . TRP A 1 185 ? 6.523 9.719 14.953 1 98.69 185 TRP A O 1
ATOM 1395 N N . THR A 1 186 ? 8.508 9.25 15.766 1 98.75 186 THR A N 1
ATOM 1396 C CA . THR A 1 186 ? 8.773 10.547 16.391 1 98.75 186 THR A CA 1
ATOM 1397 C C . THR A 1 186 ? 10.188 11.016 16.078 1 98.75 186 THR A C 1
ATOM 1399 O O . THR A 1 186 ? 11.141 10.242 16.203 1 98.75 186 THR A O 1
ATOM 1402 N N . VAL A 1 187 ? 10.297 12.227 15.602 1 98.62 187 VAL A N 1
ATOM 1403 C CA . VAL A 1 187 ? 11.625 12.773 15.352 1 98.62 187 VAL A CA 1
ATOM 1404 C C . VAL A 1 187 ? 12.445 12.773 16.641 1 98.62 187 VAL A C 1
ATOM 1406 O O . VAL A 1 187 ? 12.023 13.336 17.656 1 98.62 187 VAL A O 1
ATOM 1409 N N . PRO A 1 188 ? 13.578 12.125 16.578 1 97 188 PRO A N 1
ATOM 1410 C CA . PRO A 1 188 ? 14.352 11.961 17.812 1 97 188 PRO A CA 1
ATOM 1411 C C . PRO A 1 188 ? 15.039 13.258 18.25 1 97 188 PRO A C 1
ATOM 1413 O O . PRO A 1 188 ? 15.156 14.195 17.469 1 97 188 PRO A O 1
ATOM 1416 N N . GLU A 1 189 ? 15.32 13.211 19.578 1 94.44 189 GLU A N 1
ATOM 1417 C CA . GLU A 1 189 ? 16.141 14.305 20.094 1 94.44 189 GLU A CA 1
ATOM 1418 C C . GLU A 1 189 ? 17.5 14.344 19.391 1 94.44 189 GLU A C 1
ATOM 1420 O O . GLU A 1 189 ? 18.062 13.297 19.078 1 94.44 189 GLU A O 1
ATOM 1425 N N . ARG A 1 190 ? 18 15.492 19.094 1 83.75 190 ARG A N 1
ATOM 1426 C CA . ARG A 1 190 ? 19.312 15.641 18.484 1 83.75 190 ARG A CA 1
ATOM 1427 C C . ARG A 1 190 ? 20.422 15.477 19.516 1 83.75 190 ARG A C 1
ATOM 1429 O O . ARG A 1 190 ? 20.281 15.906 20.656 1 83.75 190 ARG A O 1
ATOM 1436 N N . GLY A 1 191 ? 21.062 14.32 19.516 1 58.72 191 GLY A N 1
ATOM 1437 C CA . GLY A 1 191 ? 22.172 14.148 20.453 1 58.72 191 GLY A CA 1
ATOM 1438 C C . GLY A 1 191 ? 22.984 15.414 20.641 1 58.72 191 GLY A C 1
ATOM 1439 O O . GLY A 1 191 ? 23.234 16.141 19.672 1 58.72 191 GLY A O 1
ATOM 1440 N N . ARG A 1 192 ? 23.062 15.852 21.781 1 46.66 192 ARG A N 1
ATOM 1441 C CA . ARG A 1 192 ? 24.141 16.734 22.203 1 46.66 192 ARG A CA 1
ATOM 1442 C C . ARG A 1 192 ? 25.516 16.094 22 1 46.66 192 ARG A C 1
ATOM 1444 O O . ARG A 1 192 ? 25.641 14.867 22.094 1 46.66 192 ARG A O 1
ATOM 1451 N N . MET B 1 1 ? -27.25 -77.812 -74.25 1 19.8 1 MET B N 1
ATOM 1452 C CA . MET B 1 1 ? -27.547 -76.438 -74.562 1 19.8 1 MET B CA 1
ATOM 1453 C C . MET B 1 1 ? -26.766 -75.5 -73.625 1 19.8 1 MET B C 1
ATOM 1455 O O . MET B 1 1 ? -26.797 -75.688 -72.375 1 19.8 1 MET B O 1
ATOM 1459 N N . LYS B 1 2 ? -25.688 -74.938 -74.188 1 25.78 2 LYS B N 1
ATOM 1460 C CA . LYS B 1 2 ? -24.5 -74.125 -73.875 1 25.78 2 LYS B CA 1
ATOM 1461 C C . LYS B 1 2 ? -24.891 -72.812 -73.25 1 25.78 2 LYS B C 1
ATOM 1463 O O . LYS B 1 2 ? -25.469 -71.938 -73.875 1 25.78 2 LYS B O 1
ATOM 1468 N N . ALA B 1 3 ? -25.469 -72.938 -71.875 1 29.52 3 ALA B N 1
ATOM 1469 C CA . ALA B 1 3 ? -25.984 -71.812 -71.125 1 29.52 3 ALA B CA 1
ATOM 1470 C C . ALA B 1 3 ? -24.969 -70.688 -71.125 1 29.52 3 ALA B C 1
ATOM 1472 O O . ALA B 1 3 ? -23.828 -70.875 -70.688 1 29.52 3 ALA B O 1
ATOM 1473 N N . HIS B 1 4 ? -24.984 -69.75 -72.125 1 27.12 4 HIS B N 1
ATOM 1474 C CA . HIS B 1 4 ? -24.141 -68.625 -72.5 1 27.12 4 HIS B CA 1
ATOM 1475 C C . HIS B 1 4 ? -24.094 -67.625 -71.312 1 27.12 4 HIS B C 1
ATOM 1477 O O . HIS B 1 4 ? -25.125 -67.062 -70.938 1 27.12 4 HIS B O 1
ATOM 1483 N N . ALA B 1 5 ? -23.234 -67.75 -70.312 1 34.22 5 ALA B N 1
ATOM 1484 C CA . ALA B 1 5 ? -22.938 -67.062 -69.062 1 34.22 5 ALA B CA 1
ATOM 1485 C C . ALA B 1 5 ? -22.516 -65.625 -69.375 1 34.22 5 ALA B C 1
ATOM 1487 O O . ALA B 1 5 ? -21.453 -65.375 -69.938 1 34.22 5 ALA B O 1
ATOM 1488 N N . TYR B 1 6 ? -23.562 -64.75 -69.812 1 27.11 6 TYR B N 1
ATOM 1489 C CA . TYR B 1 6 ? -23.312 -63.406 -70.25 1 27.11 6 TYR B CA 1
ATOM 1490 C C . TYR B 1 6 ? -22.625 -62.594 -69.188 1 27.11 6 TYR B C 1
ATOM 1492 O O . TYR B 1 6 ? -23.094 -62.562 -68 1 27.11 6 TYR B O 1
ATOM 1500 N N . ALA B 1 7 ? -21.312 -62.344 -69.188 1 29.64 7 ALA B N 1
ATOM 1501 C CA . ALA B 1 7 ? -20.266 -61.656 -68.438 1 29.64 7 ALA B CA 1
ATOM 1502 C C . ALA B 1 7 ? -20.531 -60.125 -68.375 1 29.64 7 ALA B C 1
ATOM 1504 O O . ALA B 1 7 ? -20.297 -59.438 -69.375 1 29.64 7 ALA B O 1
ATOM 1505 N N . PHE B 1 8 ? -21.875 -59.688 -68.125 1 30.61 8 PHE B N 1
ATOM 1506 C CA . PHE B 1 8 ? -22.078 -58.281 -68.312 1 30.61 8 PHE B CA 1
ATOM 1507 C C . PHE B 1 8 ? -21.125 -57.469 -67.5 1 30.61 8 PHE B C 1
ATOM 1509 O O . PHE B 1 8 ? -21 -57.719 -66.25 1 30.61 8 PHE B O 1
ATOM 1516 N N . ALA B 1 9 ? -20.031 -56.844 -68 1 28.64 9 ALA B N 1
ATOM 1517 C CA . ALA B 1 9 ? -18.938 -55.938 -67.688 1 28.64 9 ALA B CA 1
ATOM 1518 C C . ALA B 1 9 ? -19.469 -54.625 -67.062 1 28.64 9 ALA B C 1
ATOM 1520 O O . ALA B 1 9 ? -20.156 -53.875 -67.812 1 28.64 9 ALA B O 1
ATOM 1521 N N . ALA B 1 10 ? -19.953 -54.625 -65.75 1 27.73 10 ALA B N 1
ATOM 1522 C CA . ALA B 1 10 ? -20.531 -53.469 -65.062 1 27.73 10 ALA B CA 1
ATOM 1523 C C . ALA B 1 10 ? -19.594 -52.281 -65.125 1 27.73 10 ALA B C 1
ATOM 1525 O O . ALA B 1 10 ? -18.453 -52.375 -64.688 1 27.73 10 ALA B O 1
ATOM 1526 N N . ALA B 1 11 ? -19.641 -51.438 -66.125 1 29.77 11 ALA B N 1
ATOM 1527 C CA . ALA B 1 11 ? -18.875 -50.219 -66.375 1 29.77 11 ALA B CA 1
ATOM 1528 C C . ALA B 1 11 ? -19.031 -49.219 -65.25 1 29.77 11 ALA B C 1
ATOM 1530 O O . ALA B 1 11 ? -20.141 -48.719 -65 1 29.77 11 ALA B O 1
ATOM 1531 N N . LEU B 1 12 ? -18.422 -49.375 -64.125 1 28.95 12 LEU B N 1
ATOM 1532 C CA . LEU B 1 12 ? -18.531 -48.531 -62.938 1 28.95 12 LEU B CA 1
ATOM 1533 C C . LEU B 1 12 ? -18.125 -47.094 -63.281 1 28.95 12 LEU B C 1
ATOM 1535 O O . LEU B 1 12 ? -16.984 -46.844 -63.719 1 28.95 12 LEU B O 1
ATOM 1539 N N . ALA B 1 13 ? -19.047 -46.312 -63.875 1 28.22 13 ALA B N 1
ATOM 1540 C CA . ALA B 1 13 ? -18.828 -44.906 -64.25 1 28.22 13 ALA B CA 1
ATOM 1541 C C . ALA B 1 13 ? -18.328 -44.094 -63.062 1 28.22 13 ALA B C 1
ATOM 1543 O O . ALA B 1 13 ? -18.906 -44.125 -62 1 28.22 13 ALA B O 1
ATOM 1544 N N . LEU B 1 14 ? -17.047 -43.719 -62.969 1 29.25 14 LEU B N 1
ATOM 1545 C CA . LEU B 1 14 ? -16.234 -42.906 -62.094 1 29.25 14 LEU B CA 1
ATOM 1546 C C . LEU B 1 14 ? -16.797 -41.469 -62 1 29.25 14 LEU B C 1
ATOM 1548 O O . LEU B 1 14 ? -16.719 -40.719 -62.969 1 29.25 14 LEU B O 1
ATOM 1552 N N . ILE B 1 15 ? -18.094 -41.312 -61.656 1 31.22 15 ILE B N 1
ATOM 1553 C CA . ILE B 1 15 ? -18.562 -39.938 -61.688 1 31.22 15 ILE B CA 1
ATOM 1554 C C . ILE B 1 15 ? -17.641 -39.062 -60.844 1 31.22 15 ILE B C 1
ATOM 1556 O O . ILE B 1 15 ? -17.391 -39.375 -59.656 1 31.22 15 ILE B O 1
ATOM 1560 N N . ALA B 1 16 ? -16.781 -38.25 -61.438 1 30.94 16 ALA B N 1
ATOM 1561 C CA . ALA B 1 16 ? -15.859 -37.25 -60.938 1 30.94 16 ALA B CA 1
ATOM 1562 C C . ALA B 1 16 ? -16.578 -36.25 -60.031 1 30.94 16 ALA B C 1
ATOM 1564 O O . ALA B 1 16 ? -17.469 -35.531 -60.5 1 30.94 16 ALA B O 1
ATOM 1565 N N . CYS B 1 17 ? -16.953 -36.562 -58.812 1 30.94 17 CYS B N 1
ATOM 1566 C CA . CYS B 1 17 ? -17.547 -35.656 -57.844 1 30.94 17 CYS B CA 1
ATOM 1567 C C . CYS B 1 17 ? -16.812 -34.344 -57.812 1 30.94 17 CYS B C 1
ATOM 1569 O O . CYS B 1 17 ? -15.609 -34.281 -57.594 1 30.94 17 CYS B O 1
ATOM 1571 N N . GLN B 1 18 ? -17.172 -33.406 -58.75 1 33.19 18 GLN B N 1
ATOM 1572 C CA . GLN B 1 18 ? -16.625 -32.062 -58.688 1 33.19 18 GLN B CA 1
ATOM 1573 C C . GLN B 1 18 ? -16.641 -31.5 -57.281 1 33.19 18 GLN B C 1
ATOM 1575 O O . GLN B 1 18 ? -17.641 -31.625 -56.562 1 33.19 18 GLN B O 1
ATOM 1580 N N . ALA B 1 19 ? -15.461 -31.438 -56.562 1 36.41 19 ALA B N 1
ATOM 1581 C CA . ALA B 1 19 ? -15.25 -30.859 -55.25 1 36.41 19 ALA B CA 1
ATOM 1582 C C . ALA B 1 19 ? -15.875 -29.469 -55.156 1 36.41 19 ALA B C 1
ATOM 1584 O O . ALA B 1 19 ? -15.711 -28.641 -56.062 1 36.41 19 ALA B O 1
ATOM 1585 N N . PRO B 1 20 ? -17.094 -29.328 -54.531 1 41.47 20 PRO B N 1
ATOM 1586 C CA . PRO B 1 20 ? -17.625 -27.984 -54.438 1 41.47 20 PRO B CA 1
ATOM 1587 C C . PRO B 1 20 ? -16.562 -26.938 -54.094 1 41.47 20 PRO B C 1
ATOM 1589 O O . PRO B 1 20 ? -15.516 -27.297 -53.531 1 41.47 20 PRO B O 1
ATOM 1592 N N . PRO B 1 21 ? -16.625 -25.797 -54.781 1 37.34 21 PRO B N 1
ATOM 1593 C CA . PRO B 1 21 ? -15.633 -24.75 -54.531 1 37.34 21 PRO B CA 1
ATOM 1594 C C . PRO B 1 21 ? -15.391 -24.484 -53.031 1 37.34 21 PRO B C 1
ATOM 1596 O O . PRO B 1 21 ? -16.266 -24.766 -52.219 1 37.34 21 PRO B O 1
ATOM 1599 N N . ALA B 1 22 ? -14.086 -24.422 -52.625 1 34.12 22 ALA B N 1
ATOM 1600 C CA . ALA B 1 22 ? -13.539 -24.062 -51.312 1 34.12 22 ALA B CA 1
ATOM 1601 C C . ALA B 1 22 ? -14.203 -22.812 -50.781 1 34.12 22 ALA B C 1
ATOM 1603 O O . ALA B 1 22 ? -14.352 -21.812 -51.5 1 34.12 22 ALA B O 1
ATOM 1604 N N . VAL B 1 23 ? -15.258 -23 -49.969 1 36.84 23 VAL B N 1
ATOM 1605 C CA . VAL B 1 23 ? -15.758 -21.859 -49.219 1 36.84 23 VAL B CA 1
ATOM 1606 C C . VAL B 1 23 ? -14.586 -20.984 -48.781 1 36.84 23 VAL B C 1
ATOM 1608 O O . VAL B 1 23 ? -13.594 -21.484 -48.25 1 36.84 23 VAL B O 1
ATOM 1611 N N . GLN B 1 24 ? -14.398 -19.859 -49.438 1 33.38 24 GLN B N 1
ATOM 1612 C CA . GLN B 1 24 ? -13.516 -18.797 -49 1 33.38 24 GLN B CA 1
ATOM 1613 C C . GLN B 1 24 ? -13.57 -18.609 -47.5 1 33.38 24 GLN B C 1
ATOM 1615 O O . GLN B 1 24 ? -14.648 -18.578 -46.906 1 33.38 24 GLN B O 1
ATOM 1620 N N . ASP B 1 25 ? -12.477 -19.094 -46.844 1 31.34 25 ASP B N 1
ATOM 1621 C CA . ASP B 1 25 ? -12.195 -18.844 -45.438 1 31.34 25 ASP B CA 1
ATOM 1622 C C . ASP B 1 25 ? -12.594 -17.422 -45.062 1 31.34 25 ASP B C 1
ATOM 1624 O O . ASP B 1 25 ? -12.148 -16.453 -45.656 1 31.34 25 ASP B O 1
ATOM 1628 N N . ALA B 1 26 ? -13.828 -17.188 -44.531 1 34.88 26 ALA B N 1
ATOM 1629 C CA . ALA B 1 26 ? -14.203 -16 -43.781 1 34.88 26 ALA B CA 1
ATOM 1630 C C . ALA B 1 26 ? -13.008 -15.445 -43 1 34.88 26 ALA B C 1
ATOM 1632 O O . ALA B 1 26 ? -12.227 -16.219 -42.438 1 34.88 26 ALA B O 1
ATOM 1633 N N . ASN B 1 27 ? -12.578 -14.258 -43.406 1 34.38 27 ASN B N 1
ATOM 1634 C CA . ASN B 1 27 ? -11.633 -13.375 -42.719 1 34.38 27 ASN B CA 1
ATOM 1635 C C . ASN B 1 27 ? -11.859 -13.375 -41.219 1 34.38 27 ASN B C 1
ATOM 1637 O O . ASN B 1 27 ? -12.875 -12.859 -40.719 1 34.38 27 ASN B O 1
ATOM 1641 N N . ALA B 1 28 ? -11.43 -14.461 -40.531 1 35.5 28 ALA B N 1
ATOM 1642 C CA . ALA B 1 28 ? -11.227 -14.25 -39.094 1 35.5 28 ALA B CA 1
ATOM 1643 C C . ALA B 1 28 ? -10.656 -12.859 -38.812 1 35.5 28 ALA B C 1
ATOM 1645 O O . ALA B 1 28 ? -9.477 -12.602 -39.062 1 35.5 28 ALA B O 1
ATOM 1646 N N . GLN B 1 29 ? -11.445 -11.789 -39.094 1 31.72 29 GLN B N 1
ATOM 1647 C CA . GLN B 1 29 ? -11.023 -10.531 -38.469 1 31.72 29 GLN B CA 1
ATOM 1648 C C . GLN B 1 29 ? -10.508 -10.75 -37.062 1 31.72 29 GLN B C 1
ATOM 1650 O O . GLN B 1 29 ? -11.219 -11.305 -36.219 1 31.72 29 GLN B 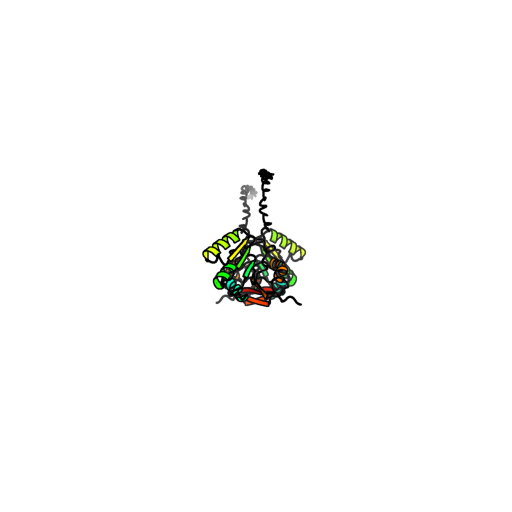O 1
ATOM 1655 N N . ASP B 1 30 ? -9.25 -11.047 -36.969 1 30.06 30 ASP B N 1
ATOM 1656 C CA . ASP B 1 30 ? -8.523 -10.914 -35.719 1 30.06 30 ASP B CA 1
ATOM 1657 C C . ASP B 1 30 ? -8.992 -9.688 -34.938 1 30.06 30 ASP B C 1
ATOM 1659 O O . ASP B 1 30 ? -8.602 -8.562 -35.25 1 30.06 30 ASP B O 1
ATOM 1663 N N . ARG B 1 31 ? -10.281 -9.523 -34.625 1 32.94 31 ARG B N 1
ATOM 1664 C CA . ARG B 1 31 ? -10.508 -8.531 -33.594 1 32.94 31 ARG B CA 1
ATOM 1665 C C . ARG B 1 31 ? -9.453 -8.625 -32.5 1 32.94 31 ARG B C 1
ATOM 1667 O O . ARG B 1 31 ? -9.492 -9.539 -31.672 1 32.94 31 ARG B O 1
ATOM 1674 N N . SER B 1 32 ? -8.328 -8.359 -32.875 1 32.09 32 SER B N 1
ATOM 1675 C CA . SER B 1 32 ? -7.484 -8 -31.75 1 32.09 32 SER B CA 1
ATOM 1676 C C . SER B 1 32 ? -8.289 -7.273 -30.672 1 32.09 32 SER B C 1
ATOM 1678 O O . SER B 1 32 ? -8.727 -6.141 -30.875 1 32.09 32 SER B O 1
ATOM 1680 N N . ALA B 1 33 ? -9.273 -7.852 -30.125 1 33.31 33 ALA B N 1
ATOM 1681 C CA . ALA B 1 33 ? -9.938 -7.219 -28.984 1 33.31 33 ALA B CA 1
ATOM 1682 C C . ALA B 1 33 ? -8.953 -6.375 -28.172 1 33.31 33 ALA B C 1
ATOM 1684 O O . ALA B 1 33 ? -8.055 -6.91 -27.531 1 33.31 33 ALA B O 1
ATOM 1685 N N . ALA B 1 34 ? -8.672 -5.207 -28.641 1 35.03 34 ALA B N 1
ATOM 1686 C CA . ALA B 1 34 ? -7.992 -4.258 -27.766 1 35.03 34 ALA B CA 1
ATOM 1687 C C . ALA B 1 34 ? -8.562 -4.301 -26.344 1 35.03 34 ALA B C 1
ATOM 1689 O O . ALA B 1 34 ? -9.766 -4.113 -26.156 1 35.03 34 ALA B O 1
ATOM 1690 N N . ALA B 1 35 ? -8.047 -5.199 -25.594 1 37.38 35 ALA B N 1
ATOM 1691 C CA . ALA B 1 35 ? -8.422 -5.195 -24.172 1 37.38 35 ALA B CA 1
ATOM 1692 C C . ALA B 1 35 ? -8.758 -3.783 -23.703 1 37.38 35 ALA B C 1
ATOM 1694 O O . ALA B 1 35 ? -8.117 -2.814 -24.109 1 37.38 35 ALA B O 1
ATOM 1695 N N . PRO B 1 36 ? -9.922 -3.451 -23.312 1 36.69 36 PRO B N 1
ATOM 1696 C CA . PRO B 1 36 ? -10.172 -2.111 -22.781 1 36.69 36 PRO B CA 1
ATOM 1697 C C . PRO B 1 36 ? -9.008 -1.585 -21.938 1 36.69 36 PRO B C 1
ATOM 1699 O O . PRO B 1 36 ? -8.359 -2.354 -21.234 1 36.69 36 PRO B O 1
ATOM 1702 N N . THR B 1 37 ? -8.203 -0.727 -22.484 1 37.47 37 THR B N 1
ATOM 1703 C CA . THR B 1 37 ? -7.16 -0.005 -21.75 1 37.47 37 THR B CA 1
ATOM 1704 C C . THR B 1 37 ? -7.691 0.512 -20.422 1 37.47 37 THR B C 1
ATOM 1706 O O . THR B 1 37 ? -8.633 1.306 -20.391 1 37.47 37 THR B O 1
ATOM 1709 N N . ARG B 1 38 ? -8.094 -0.303 -19.516 1 44.09 38 ARG B N 1
ATOM 1710 C CA . ARG B 1 38 ? -8.25 0.369 -18.219 1 44.09 38 ARG B CA 1
ATOM 1711 C C . ARG B 1 38 ? -7.254 1.514 -18.078 1 44.09 38 ARG B C 1
ATOM 1713 O O . ARG B 1 38 ? -6.055 1.328 -18.297 1 44.09 38 ARG B O 1
ATOM 1720 N N . GLY B 1 39 ? -7.703 2.662 -18.344 1 40.34 39 GLY B N 1
ATOM 1721 C CA . GLY B 1 39 ? -6.965 3.908 -18.219 1 40.34 39 GLY B CA 1
ATOM 1722 C C . GLY B 1 39 ? -5.84 3.84 -17.203 1 40.34 39 GLY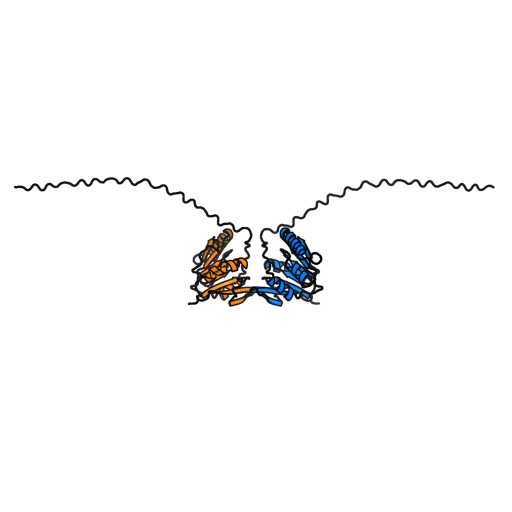 B C 1
ATOM 1723 O O . GLY B 1 39 ? -5.566 2.775 -16.656 1 40.34 39 GLY B O 1
ATOM 1724 N N . PRO B 1 40 ? -5.215 4.996 -16.75 1 45.06 40 PRO B N 1
ATOM 1725 C CA . PRO B 1 40 ? -4.109 5.562 -15.977 1 45.06 40 PRO B CA 1
ATOM 1726 C C . PRO B 1 40 ? -4.023 4.984 -14.57 1 45.06 40 PRO B C 1
ATOM 1728 O O . PRO B 1 40 ? -3.084 5.289 -13.828 1 45.06 40 PRO B O 1
ATOM 1731 N N . ASP B 1 41 ? -5.02 4.18 -14.133 1 52.41 41 ASP B N 1
ATOM 1732 C CA . ASP B 1 41 ? -5.098 3.943 -12.695 1 52.41 41 ASP B CA 1
ATOM 1733 C C . ASP B 1 41 ? -4.137 2.836 -12.273 1 52.41 41 ASP B C 1
ATOM 1735 O O . ASP B 1 41 ? -4.348 2.186 -11.242 1 52.41 41 ASP B O 1
ATOM 1739 N N . VAL B 1 42 ? -3.273 2.457 -13.258 1 63.31 42 VAL B N 1
ATOM 1740 C CA . VAL B 1 42 ? -2.459 1.331 -12.812 1 63.31 42 VAL B CA 1
ATOM 1741 C C . VAL B 1 42 ? -0.986 1.73 -12.805 1 63.31 42 VAL B C 1
ATOM 1743 O O . VAL B 1 42 ? -0.461 2.223 -13.805 1 63.31 42 VAL B O 1
ATOM 1746 N N . ILE B 1 43 ? -0.495 1.939 -11.594 1 79.19 43 ILE B N 1
ATOM 1747 C CA . ILE B 1 43 ? 0.94 2.152 -11.445 1 79.19 43 ILE B CA 1
ATOM 1748 C C . ILE B 1 43 ? 1.623 0.834 -11.086 1 79.19 43 ILE B C 1
ATOM 1750 O O . ILE B 1 43 ? 1.03 -0.02 -10.43 1 79.19 43 ILE B O 1
ATOM 1754 N N . TYR B 1 44 ? 2.795 0.681 -11.773 1 89 44 TYR B N 1
ATOM 1755 C CA . TYR B 1 44 ? 3.584 -0.495 -11.422 1 89 44 TYR B CA 1
ATOM 1756 C C . TYR B 1 44 ? 4.566 -0.181 -10.305 1 89 44 TYR B C 1
ATOM 1758 O O . TYR B 1 44 ? 5.469 0.645 -10.469 1 89 44 TYR B O 1
ATOM 1766 N N . VAL B 1 45 ? 4.379 -0.752 -9.195 1 91.81 45 VAL B N 1
ATOM 1767 C CA . VAL B 1 45 ? 5.281 -0.728 -8.047 1 91.81 45 VAL B CA 1
ATOM 1768 C C . VAL B 1 45 ? 5.777 -2.141 -7.75 1 91.81 45 VAL B C 1
ATOM 1770 O O . VAL B 1 45 ? 5.02 -2.986 -7.273 1 91.81 45 VAL B O 1
ATOM 1773 N N . PRO B 1 46 ? 7.074 -2.389 -7.895 1 95.56 46 PRO B N 1
ATOM 1774 C CA . PRO B 1 46 ? 7.562 -3.754 -7.691 1 95.56 46 PRO B CA 1
ATOM 1775 C C . PRO B 1 46 ? 7.613 -4.148 -6.219 1 95.56 46 PRO B C 1
ATOM 1777 O O . PRO B 1 46 ? 7.945 -3.322 -5.363 1 95.56 46 PRO B O 1
ATOM 1780 N N . THR B 1 47 ? 7.277 -5.41 -5.93 1 97.56 47 THR B N 1
ATOM 1781 C CA . THR B 1 47 ? 7.48 -5.973 -4.602 1 97.56 47 THR B CA 1
ATOM 1782 C C . THR B 1 47 ? 8.969 -6.188 -4.324 1 97.56 47 THR B C 1
ATOM 1784 O O . THR B 1 47 ? 9.672 -6.785 -5.141 1 97.56 47 THR B O 1
ATOM 1787 N N . PRO B 1 48 ? 9.453 -5.699 -3.195 1 96.62 48 PRO B N 1
ATOM 1788 C CA . PRO B 1 48 ? 10.859 -5.977 -2.877 1 96.62 48 PRO B CA 1
ATOM 1789 C C . PRO B 1 48 ? 11.156 -7.473 -2.789 1 96.62 48 PRO B C 1
ATOM 1791 O O . PRO B 1 48 ? 10.32 -8.25 -2.318 1 96.62 48 PRO B O 1
ATOM 1794 N N . HIS B 1 49 ? 12.391 -7.848 -3.133 1 97.12 49 HIS B N 1
ATOM 1795 C CA . HIS B 1 49 ? 12.758 -9.258 -3.221 1 97.12 49 HIS B CA 1
ATOM 1796 C C . HIS B 1 49 ? 12.617 -9.945 -1.867 1 97.12 49 HIS B C 1
ATOM 1798 O O . HIS B 1 49 ? 12.188 -11.102 -1.793 1 97.12 49 HIS B O 1
ATOM 1804 N N . GLU B 1 50 ? 13.008 -9.242 -0.8 1 96.81 50 GLU B N 1
ATOM 1805 C CA . GLU B 1 50 ? 12.867 -9.844 0.523 1 96.81 50 GLU B CA 1
ATOM 1806 C C . GLU B 1 50 ? 11.398 -10.086 0.866 1 96.81 50 GLU B C 1
ATOM 1808 O O . GLU B 1 50 ? 11.07 -11.047 1.563 1 96.81 50 GLU B O 1
ATOM 1813 N N . THR B 1 51 ? 10.562 -9.203 0.421 1 98.06 51 THR B N 1
ATOM 1814 C CA . THR B 1 51 ? 9.133 -9.367 0.625 1 98.06 51 THR B CA 1
ATOM 1815 C C . THR B 1 51 ? 8.594 -10.508 -0.235 1 98.06 51 THR B C 1
ATOM 1817 O O . THR B 1 51 ? 7.715 -11.258 0.198 1 98.06 51 THR B O 1
ATOM 1820 N N . VAL B 1 52 ? 9.086 -10.664 -1.502 1 98.81 52 VAL B N 1
ATOM 1821 C CA . VAL B 1 52 ? 8.719 -11.789 -2.35 1 98.81 52 VAL B CA 1
ATOM 1822 C C . VAL B 1 52 ? 8.992 -13.102 -1.61 1 98.81 52 VAL B C 1
ATOM 1824 O O . VAL B 1 52 ? 8.125 -13.969 -1.535 1 98.81 52 VAL B O 1
ATOM 1827 N N . ASP B 1 53 ? 10.172 -13.211 -1.021 1 98.69 53 ASP B N 1
ATOM 1828 C CA . ASP B 1 53 ? 10.555 -14.422 -0.295 1 98.69 53 ASP B CA 1
ATOM 1829 C C . ASP B 1 53 ? 9.609 -14.68 0.876 1 98.69 53 ASP B C 1
ATOM 1831 O O . ASP B 1 53 ? 9.188 -15.812 1.103 1 98.69 53 ASP B O 1
ATOM 1835 N N . ALA B 1 54 ? 9.32 -13.617 1.605 1 98.75 54 ALA B N 1
ATOM 1836 C CA . ALA B 1 54 ? 8.414 -13.734 2.75 1 98.75 54 ALA B CA 1
ATOM 1837 C C . ALA B 1 54 ? 7.027 -14.172 2.307 1 98.75 54 ALA B C 1
ATOM 1839 O O . ALA B 1 54 ? 6.367 -14.961 2.998 1 98.75 54 ALA B O 1
ATOM 1840 N N . MET B 1 55 ? 6.578 -13.664 1.175 1 98.94 55 MET B N 1
ATOM 1841 C CA . MET B 1 55 ? 5.262 -14.031 0.656 1 98.94 55 MET B CA 1
ATOM 1842 C C . MET B 1 55 ? 5.211 -15.508 0.302 1 98.94 55 MET B C 1
ATOM 1844 O O . MET B 1 55 ? 4.238 -16.203 0.619 1 98.94 55 MET B O 1
ATOM 1848 N N . LEU B 1 56 ? 6.215 -15.992 -0.377 1 98.94 56 LEU B N 1
ATOM 1849 C CA . LEU B 1 56 ? 6.246 -17.391 -0.783 1 98.94 56 LEU B CA 1
ATOM 1850 C C . LEU B 1 56 ? 6.289 -18.312 0.434 1 98.94 56 LEU B C 1
ATOM 1852 O O . LEU B 1 56 ? 5.652 -19.359 0.444 1 98.94 56 LEU B O 1
ATOM 1856 N N . LYS B 1 57 ? 7.035 -17.891 1.465 1 98.81 57 LYS B N 1
ATOM 1857 C CA . LYS B 1 57 ? 7.086 -18.641 2.715 1 98.81 57 LYS B CA 1
ATOM 1858 C C . LYS B 1 57 ? 5.73 -18.641 3.414 1 98.81 57 LYS B C 1
ATOM 1860 O O . LYS B 1 57 ? 5.242 -19.688 3.842 1 98.81 57 LYS B O 1
ATOM 1865 N N . LEU B 1 58 ? 5.105 -17.5 3.482 1 98.88 58 LEU B N 1
ATOM 1866 C CA . LEU B 1 58 ? 3.814 -17.375 4.145 1 98.88 58 LEU B CA 1
ATOM 1867 C C . LEU B 1 58 ? 2.748 -18.188 3.42 1 98.88 58 LEU B C 1
ATOM 1869 O O . LEU B 1 58 ? 1.847 -18.75 4.055 1 98.88 58 LEU B O 1
ATOM 1873 N N . GLY B 1 59 ? 2.898 -18.203 2.125 1 98.88 59 GLY B N 1
ATOM 1874 C CA . GLY B 1 59 ? 1.985 -18.984 1.312 1 98.88 59 GLY B CA 1
ATOM 1875 C C . GLY B 1 59 ? 2.264 -20.484 1.377 1 98.88 59 GLY B C 1
ATOM 1876 O O . GLY B 1 59 ? 1.525 -21.281 0.797 1 98.88 59 GLY B O 1
ATOM 1877 N N . GLU B 1 60 ? 3.342 -20.812 1.997 1 98.81 60 GLU B N 1
ATOM 1878 C CA . GLU B 1 60 ? 3.758 -22.219 2.127 1 98.81 60 GLU B CA 1
ATOM 1879 C C . GLU B 1 60 ? 3.889 -22.875 0.762 1 98.81 60 GLU B C 1
ATOM 1881 O O . GLU B 1 60 ? 3.375 -23.984 0.552 1 98.81 60 GLU B O 1
ATOM 1886 N N . VAL B 1 61 ? 4.492 -22.219 -0.144 1 98.88 61 VAL B N 1
ATOM 1887 C CA . VAL B 1 61 ? 4.684 -22.766 -1.483 1 98.88 61 VAL B CA 1
ATOM 1888 C C . VAL B 1 61 ? 5.535 -24.031 -1.409 1 98.88 61 VAL B C 1
ATOM 1890 O O . VAL B 1 61 ? 6.555 -24.062 -0.715 1 98.88 61 VAL B O 1
ATOM 1893 N N . ARG B 1 62 ? 5.164 -24.984 -2.146 1 98.5 62 ARG B N 1
ATOM 1894 C CA . ARG B 1 62 ? 5.844 -26.266 -2.146 1 98.5 62 ARG B CA 1
ATOM 1895 C C . ARG B 1 62 ? 5.652 -26.984 -3.48 1 98.5 62 ARG B C 1
ATOM 1897 O O . ARG B 1 62 ? 4.77 -26.641 -4.262 1 98.5 62 ARG B O 1
ATOM 1904 N N . PRO B 1 63 ? 6.539 -27.953 -3.713 1 98 63 PRO B N 1
ATOM 1905 C CA . PRO B 1 63 ? 6.371 -28.719 -4.953 1 98 63 PRO B CA 1
ATOM 1906 C C . PRO B 1 63 ? 4.949 -29.234 -5.137 1 98 63 PRO B C 1
ATOM 1908 O O . PRO B 1 63 ? 4.332 -29.703 -4.18 1 98 63 PRO B O 1
ATOM 1911 N N . GLY B 1 64 ? 4.445 -29.141 -6.309 1 98.06 64 GLY B N 1
ATOM 1912 C CA . GLY B 1 64 ? 3.086 -29.547 -6.617 1 98.06 64 GLY B CA 1
ATOM 1913 C C . GLY B 1 64 ? 2.109 -28.391 -6.68 1 98.06 64 GLY B C 1
ATOM 1914 O O . GLY B 1 64 ? 1.013 -28.531 -7.227 1 98.06 64 GLY B O 1
ATOM 1915 N N . ASP B 1 65 ? 2.512 -27.281 -6.164 1 98.81 65 ASP B N 1
ATOM 1916 C CA . ASP B 1 65 ? 1.661 -26.094 -6.211 1 98.81 65 ASP B CA 1
ATOM 1917 C C . ASP B 1 65 ? 1.611 -25.516 -7.621 1 98.81 65 ASP B C 1
ATOM 1919 O O . ASP B 1 65 ? 2.512 -25.75 -8.43 1 98.81 65 ASP B O 1
ATOM 1923 N N . VAL B 1 66 ? 0.523 -24.844 -7.871 1 98.94 66 VAL B N 1
ATOM 1924 C CA . VAL B 1 66 ? 0.377 -23.953 -9.016 1 98.94 66 VAL B CA 1
ATOM 1925 C C . VAL B 1 66 ? 0.127 -22.516 -8.523 1 98.94 66 VAL B C 1
ATOM 1927 O O . VAL B 1 66 ? -0.92 -22.234 -7.941 1 98.94 66 VAL B O 1
ATOM 1930 N N . LEU B 1 67 ? 1.107 -21.656 -8.82 1 98.94 67 LEU B N 1
ATOM 1931 C CA . LEU B 1 67 ? 1.022 -20.281 -8.312 1 98.94 67 LEU B CA 1
ATOM 1932 C C . LEU B 1 67 ? 0.569 -19.328 -9.406 1 98.94 67 LEU B C 1
ATOM 1934 O O . LEU B 1 67 ? 1.06 -19.391 -10.539 1 98.94 67 LEU B O 1
ATOM 1938 N N . TYR B 1 68 ? -0.442 -18.531 -9.109 1 99 68 TYR B N 1
ATOM 1939 C CA . TYR B 1 68 ? -0.823 -17.406 -9.953 1 99 68 TYR B CA 1
ATOM 1940 C C . TYR B 1 68 ? -0.513 -16.078 -9.258 1 99 68 TYR B C 1
ATOM 1942 O O . TYR B 1 68 ? -0.847 -15.891 -8.078 1 99 68 TYR B O 1
ATOM 1950 N N . ASP B 1 69 ? 0.166 -15.234 -9.969 1 98.94 69 ASP B N 1
ATOM 1951 C CA . ASP B 1 69 ? 0.351 -13.852 -9.539 1 98.94 69 ASP B CA 1
ATOM 1952 C C . ASP B 1 69 ? -0.49 -12.898 -10.391 1 98.94 69 ASP B C 1
ATOM 1954 O O . ASP B 1 69 ? -0.224 -12.719 -11.578 1 98.94 69 ASP B O 1
ATOM 1958 N N . LEU B 1 70 ? -1.485 -12.289 -9.773 1 98.62 70 LEU B N 1
ATOM 1959 C CA . LEU B 1 70 ? -2.389 -11.383 -10.461 1 98.62 70 LEU B CA 1
ATOM 1960 C C . LEU B 1 70 ? -1.865 -9.945 -10.398 1 98.62 70 LEU B C 1
ATOM 1962 O O . LEU B 1 70 ? -1.745 -9.375 -9.32 1 98.62 70 LEU B O 1
ATOM 1966 N N . GLY B 1 71 ? -1.626 -9.359 -11.492 1 97.56 71 GLY B N 1
ATOM 1967 C CA . GLY B 1 71 ? -0.809 -8.156 -11.562 1 97.56 71 GLY B CA 1
ATOM 1968 C C . GLY B 1 71 ? 0.671 -8.43 -11.383 1 97.56 71 GLY B C 1
ATOM 1969 O O . GLY B 1 71 ? 1.323 -7.805 -10.539 1 97.56 71 GLY B O 1
ATOM 1970 N N . SER B 1 72 ? 1.23 -9.234 -12.305 1 98.44 72 SER B N 1
ATOM 1971 C CA . SER B 1 72 ? 2.512 -9.875 -12.031 1 98.44 72 SER B CA 1
ATOM 1972 C C . SER B 1 72 ? 3.678 -8.945 -12.352 1 98.44 72 SER B C 1
ATOM 1974 O O . SER B 1 72 ? 4.816 -9.211 -11.961 1 98.44 72 SER B O 1
ATOM 1976 N N . GLY B 1 73 ? 3.402 -7.844 -13.047 1 97.56 73 GLY B N 1
ATOM 1977 C CA . GLY B 1 73 ? 4.461 -6.895 -13.344 1 97.56 73 GLY B CA 1
ATOM 1978 C C . GLY B 1 73 ? 5.637 -7.52 -14.078 1 97.56 73 GLY B C 1
ATOM 1979 O O . GLY B 1 73 ? 5.453 -8.18 -15.102 1 97.56 73 GLY B O 1
ATOM 1980 N N . ASP B 1 74 ? 6.789 -7.379 -13.523 1 98.5 74 ASP B N 1
ATOM 1981 C CA . ASP B 1 74 ? 7.996 -7.844 -14.195 1 98.5 74 ASP B CA 1
ATOM 1982 C C . ASP B 1 74 ? 8.234 -9.328 -13.93 1 98.5 74 ASP B C 1
ATOM 1984 O O . ASP B 1 74 ? 9.297 -9.859 -14.258 1 98.5 74 ASP B O 1
ATOM 1988 N N . GLY B 1 75 ? 7.328 -10 -13.297 1 98.88 75 GLY B N 1
ATOM 1989 C CA . GLY B 1 75 ? 7.309 -11.453 -13.164 1 98.88 75 GLY B CA 1
ATOM 1990 C C . GLY B 1 75 ? 8.094 -11.953 -11.977 1 98.88 75 GLY B C 1
ATOM 1991 O O . GLY B 1 75 ? 8.266 -13.164 -11.797 1 98.88 75 GLY B O 1
ATOM 1992 N N . ARG B 1 76 ? 8.523 -11.133 -11.031 1 98.94 76 ARG B N 1
ATOM 1993 C CA . ARG B 1 76 ? 9.508 -11.5 -10.023 1 98.94 76 ARG B CA 1
ATOM 1994 C C . ARG B 1 76 ? 8.945 -12.547 -9.062 1 98.94 76 ARG B C 1
ATOM 1996 O O . ARG B 1 76 ? 9.672 -13.438 -8.609 1 98.94 76 ARG B O 1
ATOM 2003 N N . ILE B 1 77 ? 7.645 -12.5 -8.852 1 98.94 77 ILE B N 1
ATOM 2004 C CA . ILE B 1 77 ? 7.102 -13.438 -7.875 1 98.94 77 ILE B CA 1
ATOM 2005 C C . ILE B 1 77 ? 6.961 -14.82 -8.5 1 98.94 77 ILE B C 1
ATOM 2007 O O . ILE B 1 77 ? 7.484 -15.805 -7.973 1 98.94 77 ILE B O 1
ATOM 2011 N N . PRO B 1 78 ? 6.312 -14.945 -9.695 1 99 78 PRO B N 1
ATOM 2012 C CA . PRO B 1 78 ? 6.281 -16.266 -10.336 1 99 78 PRO B CA 1
ATOM 2013 C C . PRO B 1 78 ? 7.676 -16.828 -10.57 1 99 78 PRO B C 1
ATOM 2015 O O . PRO B 1 78 ? 7.898 -18.031 -10.367 1 99 78 PRO B O 1
ATOM 2018 N N . ILE B 1 79 ? 8.586 -16.047 -10.953 1 98.94 79 ILE B N 1
ATOM 2019 C CA . ILE B 1 79 ? 9.945 -16.5 -11.25 1 98.94 79 ILE B CA 1
ATOM 2020 C C . ILE B 1 79 ? 10.609 -17 -9.977 1 98.94 79 ILE B C 1
ATOM 2022 O O . ILE B 1 79 ? 11.234 -18.062 -9.977 1 98.94 79 ILE B O 1
ATOM 2026 N N . ALA B 1 80 ? 10.492 -16.281 -8.914 1 98.94 80 ALA B N 1
ATOM 2027 C CA . ALA B 1 80 ? 11.062 -16.703 -7.641 1 98.94 80 ALA B CA 1
ATOM 2028 C C . ALA B 1 80 ? 10.453 -18.031 -7.195 1 98.94 80 ALA B C 1
ATOM 2030 O O . ALA B 1 80 ? 11.172 -18.922 -6.719 1 98.94 80 ALA B O 1
ATOM 2031 N N . ALA B 1 81 ? 9.172 -18.172 -7.352 1 98.94 81 ALA B N 1
ATOM 2032 C CA . ALA B 1 81 ? 8.5 -19.406 -6.961 1 98.94 81 ALA B CA 1
ATOM 2033 C C . ALA B 1 81 ? 9.047 -20.594 -7.742 1 98.94 81 ALA B C 1
ATOM 2035 O O . ALA B 1 81 ? 9.336 -21.656 -7.164 1 98.94 81 ALA B O 1
ATOM 2036 N N . ALA B 1 82 ? 9.188 -20.375 -9.008 1 98.88 82 ALA B N 1
ATOM 2037 C CA . ALA B 1 82 ? 9.719 -21.438 -9.859 1 98.88 82 ALA B CA 1
ATOM 2038 C C . ALA B 1 82 ? 11.156 -21.781 -9.484 1 98.88 82 ALA B C 1
ATOM 2040 O O . ALA B 1 82 ? 11.516 -22.953 -9.383 1 98.88 82 ALA B O 1
ATOM 2041 N N . ARG B 1 83 ? 11.898 -20.781 -9.211 1 98.69 83 ARG B N 1
ATOM 2042 C CA . ARG B 1 83 ? 13.32 -20.969 -8.914 1 98.69 83 ARG B CA 1
ATOM 2043 C C . ARG B 1 83 ? 13.508 -21.656 -7.566 1 98.69 83 ARG B C 1
ATOM 2045 O O . ARG B 1 83 ? 14.336 -22.562 -7.434 1 98.69 83 ARG B O 1
ATOM 2052 N N . GLN B 1 84 ? 12.773 -21.281 -6.66 1 98.38 84 GLN B N 1
ATOM 2053 C CA . GLN B 1 84 ? 13.023 -21.703 -5.285 1 98.38 84 GLN B CA 1
ATOM 2054 C C . GLN B 1 84 ? 12.359 -23.047 -4.996 1 98.38 84 GLN B C 1
ATOM 2056 O O . GLN B 1 84 ? 12.883 -23.844 -4.211 1 98.38 84 GLN B O 1
ATOM 2061 N N . PHE B 1 85 ? 11.242 -23.281 -5.703 1 98.62 85 PHE B N 1
ATOM 2062 C CA . PHE B 1 85 ? 10.469 -24.438 -5.258 1 98.62 85 PHE B CA 1
ATOM 2063 C C . PHE B 1 85 ? 10.18 -25.375 -6.422 1 98.62 85 PHE B C 1
ATOM 2065 O O . PHE B 1 85 ? 9.594 -26.438 -6.23 1 98.62 85 PHE B O 1
ATOM 2072 N N . GLY B 1 86 ? 10.5 -24.969 -7.605 1 98.25 86 GLY B N 1
ATOM 2073 C CA . GLY B 1 86 ? 10.266 -25.812 -8.766 1 98.25 86 GLY B CA 1
ATOM 2074 C C . GLY B 1 86 ? 8.797 -25.953 -9.117 1 98.25 86 GLY B C 1
ATOM 2075 O O . GLY B 1 86 ? 8.367 -27 -9.609 1 98.25 86 GLY B O 1
ATOM 2076 N N . VAL B 1 87 ? 8.07 -24.906 -8.875 1 98.69 87 VAL B N 1
ATOM 2077 C CA . VAL B 1 87 ? 6.629 -25 -9.094 1 98.69 87 VAL B CA 1
ATOM 2078 C C . VAL B 1 87 ? 6.258 -24.328 -10.414 1 98.69 87 VAL B C 1
ATOM 2080 O O . VAL B 1 87 ? 7 -23.484 -10.914 1 98.69 87 VAL B O 1
ATOM 2083 N N . ARG B 1 88 ? 5.105 -24.781 -10.992 1 98.81 88 ARG B N 1
ATOM 2084 C CA . ARG B 1 88 ? 4.496 -24.047 -12.086 1 98.81 88 ARG B CA 1
ATOM 2085 C C . ARG B 1 88 ? 3.932 -22.703 -11.594 1 98.81 88 ARG B C 1
ATOM 2087 O O . ARG B 1 88 ? 3.264 -22.656 -10.562 1 98.81 88 ARG B O 1
ATOM 2094 N N . ALA B 1 89 ? 4.262 -21.703 -12.32 1 98.94 89 ALA B N 1
ATOM 2095 C CA . ALA B 1 89 ? 3.777 -20.375 -11.93 1 98.94 89 ALA B CA 1
ATOM 2096 C C . ALA B 1 89 ? 3.293 -19.594 -13.141 1 98.94 89 ALA B C 1
ATOM 2098 O O . ALA B 1 89 ? 3.893 -19.656 -14.219 1 98.94 89 ALA B O 1
ATOM 2099 N N . VAL B 1 90 ? 2.166 -18.844 -12.945 1 98.94 90 VAL B N 1
ATOM 2100 C CA . VAL B 1 90 ? 1.571 -18.016 -13.992 1 98.94 90 VAL B CA 1
ATOM 2101 C C . VAL B 1 90 ? 1.439 -16.578 -13.516 1 98.94 90 VAL B C 1
ATOM 2103 O O . VAL B 1 90 ? 0.974 -16.328 -12.398 1 98.94 90 VAL B O 1
ATOM 2106 N N . GLY B 1 91 ? 1.949 -15.711 -14.32 1 98.94 91 GLY B N 1
ATOM 2107 C CA . GLY B 1 91 ? 1.721 -14.289 -14.086 1 98.94 91 GLY B CA 1
ATOM 2108 C C . GLY B 1 91 ? 0.723 -13.68 -15.047 1 98.94 91 GLY B C 1
ATOM 2109 O O . GLY B 1 91 ? 0.782 -13.93 -16.25 1 98.94 91 GLY B O 1
ATOM 2110 N N . ILE B 1 92 ? -0.219 -12.891 -14.484 1 98.69 92 ILE B N 1
ATOM 2111 C CA . ILE B 1 92 ? -1.204 -12.188 -15.305 1 98.69 92 ILE B CA 1
ATOM 2112 C C . ILE B 1 92 ? -1.02 -10.68 -15.164 1 98.69 92 ILE B C 1
ATOM 2114 O O . ILE B 1 92 ? -0.913 -10.164 -14.047 1 98.69 92 ILE B O 1
ATOM 2118 N N . ASP B 1 9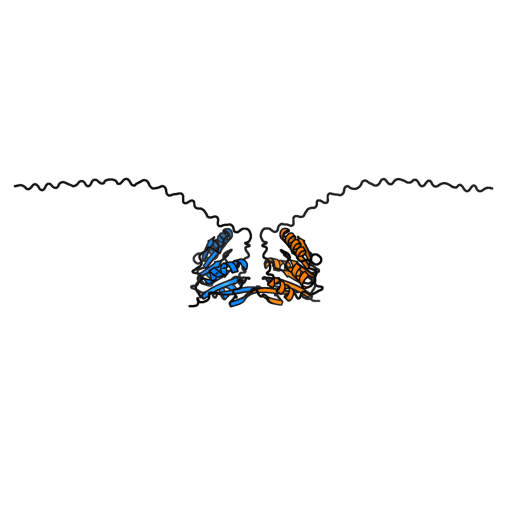3 ? -0.912 -10.016 -16.219 1 97.5 93 ASP B N 1
ATOM 2119 C CA . ASP B 1 93 ? -0.842 -8.555 -16.234 1 97.5 93 ASP B CA 1
ATOM 2120 C C . ASP B 1 93 ? -1.5 -7.988 -17.484 1 97.5 93 ASP B C 1
ATOM 2122 O O . ASP B 1 93 ? -1.424 -8.594 -18.562 1 97.5 93 ASP B O 1
ATOM 2126 N N . ILE B 1 94 ? -2.104 -6.852 -17.328 1 96.19 94 ILE B N 1
ATOM 2127 C CA . ILE B 1 94 ? -2.842 -6.262 -18.438 1 96.19 94 ILE B CA 1
ATOM 2128 C C . ILE B 1 94 ? -1.888 -5.477 -19.344 1 96.19 94 ILE B C 1
ATOM 2130 O O . ILE B 1 94 ? -2.203 -5.195 -20.5 1 96.19 94 ILE B O 1
ATOM 2134 N N . ASP B 1 95 ? -0.734 -5.055 -18.797 1 94.5 95 ASP B N 1
ATOM 2135 C CA . ASP B 1 95 ? 0.232 -4.234 -19.516 1 94.5 95 ASP B CA 1
ATOM 2136 C C . ASP B 1 95 ? 1.181 -5.102 -20.344 1 94.5 95 ASP B C 1
ATOM 2138 O O . ASP B 1 95 ? 2.012 -5.82 -19.797 1 94.5 95 ASP B O 1
ATOM 2142 N N . PRO B 1 96 ? 1.16 -4.957 -21.656 1 96.25 96 PRO B N 1
ATOM 2143 C CA . PRO B 1 96 ? 2.027 -5.793 -22.484 1 96.25 96 PRO B CA 1
ATOM 2144 C C . PRO B 1 96 ? 3.512 -5.504 -22.281 1 96.25 96 PRO B C 1
ATOM 2146 O O . PRO B 1 96 ? 4.355 -6.379 -22.5 1 96.25 96 PRO B O 1
ATOM 2149 N N . ARG B 1 97 ? 3.85 -4.293 -21.844 1 96.44 97 ARG B N 1
ATOM 2150 C CA . ARG B 1 97 ? 5.246 -3.988 -21.547 1 96.44 97 ARG B CA 1
ATOM 2151 C C . ARG B 1 97 ? 5.742 -4.805 -20.359 1 96.44 97 ARG B C 1
ATOM 2153 O O . ARG B 1 97 ? 6.879 -5.281 -20.359 1 96.44 97 ARG B O 1
ATOM 2160 N N . ARG B 1 98 ? 4.887 -4.898 -19.375 1 97.31 98 ARG B N 1
ATOM 2161 C CA . ARG B 1 98 ? 5.215 -5.719 -18.203 1 97.31 98 ARG B CA 1
ATOM 2162 C C . ARG B 1 98 ? 5.379 -7.184 -18.594 1 97.31 98 ARG B C 1
ATOM 2164 O O . ARG B 1 98 ? 6.277 -7.867 -18.109 1 97.31 98 ARG B O 1
ATOM 2171 N N . ILE B 1 99 ? 4.578 -7.672 -19.531 1 98.38 99 ILE B N 1
ATOM 2172 C CA . ILE B 1 99 ? 4.645 -9.055 -19.984 1 98.38 99 ILE B CA 1
ATOM 2173 C C . ILE B 1 99 ? 5.965 -9.297 -20.719 1 98.38 99 ILE B C 1
ATOM 2175 O O . ILE B 1 99 ? 6.625 -10.312 -20.484 1 98.38 99 ILE B O 1
ATOM 2179 N N . ALA B 1 100 ? 6.316 -8.422 -21.562 1 98.62 100 ALA B N 1
ATOM 2180 C CA . ALA B 1 100 ? 7.586 -8.555 -22.266 1 98.62 100 ALA B CA 1
ATOM 2181 C C . ALA B 1 100 ? 8.758 -8.609 -21.297 1 98.62 100 ALA B C 1
ATOM 2183 O O . ALA B 1 100 ? 9.656 -9.438 -21.438 1 98.62 100 ALA B O 1
ATOM 2184 N N . GLU B 1 101 ? 8.758 -7.715 -20.312 1 98.75 101 GLU B N 1
ATOM 2185 C CA . GLU B 1 101 ? 9.797 -7.699 -19.281 1 98.75 101 GLU B CA 1
ATOM 2186 C C . GLU B 1 101 ? 9.812 -9.008 -18.5 1 98.75 101 GLU B C 1
ATOM 2188 O O . GLU B 1 101 ? 10.875 -9.562 -18.234 1 98.75 101 GLU B O 1
ATOM 2193 N N . ALA B 1 102 ? 8.664 -9.453 -18.156 1 98.88 102 ALA B N 1
ATOM 2194 C CA . ALA B 1 102 ? 8.547 -10.688 -17.375 1 98.88 102 ALA B CA 1
ATOM 2195 C C . ALA B 1 102 ? 9.102 -11.875 -18.156 1 98.88 102 ALA B C 1
ATOM 2197 O O . ALA B 1 102 ? 9.82 -12.711 -17.594 1 98.88 102 ALA B O 1
ATOM 2198 N N . ASN B 1 103 ? 8.766 -11.906 -19.391 1 98.88 103 ASN B N 1
ATOM 2199 C CA . ASN B 1 103 ? 9.273 -12.992 -20.219 1 98.88 103 ASN B CA 1
ATOM 2200 C C . ASN B 1 103 ? 10.797 -12.938 -20.344 1 98.88 103 ASN B C 1
ATOM 2202 O O . ASN B 1 103 ? 11.469 -13.961 -20.297 1 98.88 103 ASN B O 1
ATOM 2206 N N . ALA B 1 104 ? 11.297 -11.805 -20.547 1 98.88 104 ALA B N 1
ATOM 2207 C CA . ALA B 1 104 ? 12.75 -11.648 -20.609 1 98.88 104 ALA B CA 1
ATOM 2208 C C . ALA B 1 104 ? 13.398 -12.078 -19.297 1 98.88 104 ALA B C 1
ATOM 2210 O O . ALA B 1 104 ? 14.438 -12.75 -19.297 1 98.88 104 ALA B O 1
ATOM 2211 N N . ASN B 1 105 ? 12.789 -11.695 -18.188 1 98.88 105 ASN B N 1
ATOM 2212 C CA . ASN B 1 105 ? 13.305 -12.062 -16.875 1 98.88 105 ASN B CA 1
ATOM 2213 C C . ASN B 1 105 ? 13.25 -13.57 -16.656 1 98.88 105 ASN B C 1
ATOM 2215 O O . ASN B 1 105 ? 14.164 -14.148 -16.062 1 98.88 105 ASN B O 1
ATOM 2219 N N . ALA B 1 106 ? 12.234 -14.18 -17.141 1 98.88 106 ALA B N 1
ATOM 2220 C CA . ALA B 1 106 ? 12.109 -15.625 -17 1 98.88 106 ALA B CA 1
ATOM 2221 C C . ALA B 1 106 ? 13.195 -16.344 -17.797 1 98.88 106 ALA B C 1
ATOM 2223 O O . ALA B 1 106 ? 13.758 -17.328 -17.328 1 98.88 106 ALA B O 1
ATOM 2224 N N . GLU B 1 107 ? 13.43 -15.836 -18.938 1 98.88 107 GLU B N 1
ATOM 2225 C CA . GLU B 1 107 ? 14.5 -16.406 -19.766 1 98.88 107 GLU B CA 1
ATOM 2226 C C . GLU B 1 107 ? 15.852 -16.266 -19.078 1 98.88 107 GLU B C 1
ATOM 2228 O O . GLU B 1 107 ? 16.609 -17.234 -19 1 98.88 107 GLU B O 1
ATOM 2233 N N . ALA B 1 108 ? 16.078 -15.156 -18.578 1 98.75 108 ALA B N 1
ATOM 2234 C CA . ALA B 1 108 ? 17.344 -14.898 -17.891 1 98.75 108 ALA B CA 1
ATOM 2235 C C . ALA B 1 108 ? 17.5 -15.797 -16.672 1 98.75 108 ALA B C 1
ATOM 2237 O O . ALA B 1 108 ? 18.609 -16.219 -16.328 1 98.75 108 ALA B O 1
ATOM 2238 N N . ALA B 1 109 ? 16.406 -16.125 -16.094 1 98.62 109 ALA B N 1
ATOM 2239 C CA . ALA B 1 109 ? 16.422 -16.906 -14.867 1 98.62 109 ALA B CA 1
ATOM 2240 C C . ALA B 1 109 ? 16.422 -18.406 -15.18 1 98.62 109 ALA B C 1
ATOM 2242 O O . ALA B 1 109 ? 16.609 -19.234 -14.281 1 98.62 109 ALA B O 1
ATOM 2243 N N . GLY B 1 110 ? 16.188 -18.734 -16.375 1 98.56 110 GLY B N 1
ATOM 2244 C CA . GLY B 1 110 ? 16.234 -20.125 -16.797 1 98.56 110 GLY B CA 1
ATOM 2245 C C . GLY B 1 110 ? 15.023 -20.922 -16.344 1 98.56 110 GLY B C 1
ATOM 2246 O O . GLY B 1 110 ? 15.133 -22.109 -16.047 1 98.56 110 GLY B O 1
ATOM 2247 N N . VAL B 1 111 ? 13.891 -20.281 -16.25 1 98.69 111 VAL B N 1
ATOM 2248 C CA . VAL B 1 111 ? 12.742 -20.984 -15.703 1 98.69 111 VAL B CA 1
ATOM 2249 C C . VAL B 1 111 ? 11.586 -20.953 -16.703 1 98.69 111 VAL B C 1
ATOM 2251 O O . VAL B 1 111 ? 10.414 -21.047 -16.312 1 98.69 111 VAL B O 1
ATOM 2254 N N . THR B 1 112 ? 11.812 -20.828 -17.938 1 98.62 112 THR B N 1
ATOM 2255 C CA . THR B 1 112 ? 10.789 -20.625 -18.953 1 98.62 112 THR B CA 1
ATOM 2256 C C . THR B 1 112 ? 9.891 -21.859 -19.062 1 98.62 112 THR B C 1
ATOM 2258 O O . THR B 1 112 ? 8.773 -21.781 -19.594 1 98.62 112 THR B O 1
ATOM 2261 N N . LYS B 1 113 ? 10.32 -22.969 -18.578 1 98.5 113 LYS B N 1
ATOM 2262 C CA . LYS B 1 113 ? 9.516 -24.188 -18.656 1 98.5 113 LYS B CA 1
ATOM 2263 C C . LYS B 1 113 ? 8.461 -24.219 -17.547 1 98.5 113 LYS B C 1
ATOM 2265 O O . LYS B 1 113 ? 7.469 -24.938 -17.641 1 98.5 113 LYS B O 1
ATOM 2270 N N . LEU B 1 114 ? 8.75 -23.484 -16.547 1 98.75 114 LEU B N 1
ATOM 2271 C CA . LEU B 1 114 ? 7.906 -23.562 -15.352 1 98.75 114 LEU B CA 1
ATOM 2272 C C . LEU B 1 114 ? 7.016 -22.328 -15.227 1 98.75 114 LEU B C 1
ATOM 2274 O O . LEU B 1 114 ? 6.016 -22.344 -14.508 1 98.75 114 LEU B O 1
ATOM 2278 N N . VAL B 1 115 ? 7.348 -21.219 -15.922 1 98.88 115 VAL B N 1
ATOM 2279 C CA . VAL B 1 115 ? 6.617 -19.969 -15.719 1 98.88 115 VAL B CA 1
ATOM 2280 C C . VAL B 1 115 ? 5.961 -19.531 -17.031 1 98.88 115 VAL B C 1
ATOM 2282 O O . VAL B 1 115 ? 6.551 -19.688 -18.109 1 98.88 115 VAL B O 1
ATOM 2285 N N . LYS B 1 116 ? 4.766 -19.047 -16.922 1 98.88 116 LYS B N 1
ATOM 2286 C CA . LYS B 1 116 ? 4.031 -18.469 -18.047 1 98.88 116 LYS B CA 1
ATOM 2287 C C . LYS B 1 116 ? 3.463 -17.094 -17.688 1 98.88 116 LYS B C 1
ATOM 2289 O O . LYS B 1 116 ? 2.938 -16.906 -16.578 1 98.88 116 LYS B O 1
ATOM 2294 N N . PHE B 1 117 ? 3.584 -16.203 -18.594 1 98.94 117 PHE B N 1
ATOM 2295 C CA . PHE B 1 117 ? 2.986 -14.883 -18.406 1 98.94 117 PHE B CA 1
ATOM 2296 C C . PHE B 1 117 ? 1.903 -14.625 -19.453 1 98.94 117 PHE B C 1
ATOM 2298 O O . PHE B 1 117 ? 2.133 -14.797 -20.656 1 98.94 117 PHE B O 1
ATOM 2305 N N . ARG B 1 118 ? 0.746 -14.234 -18.938 1 98.81 118 ARG B N 1
ATOM 2306 C CA . ARG B 1 118 ? -0.415 -14 -19.781 1 98.81 118 ARG B CA 1
ATOM 2307 C C . ARG B 1 118 ? -0.814 -12.531 -19.766 1 98.81 118 ARG B C 1
ATOM 2309 O O . ARG B 1 118 ? -1.016 -11.945 -18.703 1 98.81 118 ARG B O 1
ATOM 2316 N N . ASN B 1 119 ? -0.857 -11.93 -20.984 1 98.12 119 ASN B N 1
ATOM 2317 C CA . ASN B 1 119 ? -1.369 -10.57 -21.125 1 98.12 119 ASN B CA 1
ATOM 2318 C C . ASN B 1 119 ? -2.895 -10.539 -21.125 1 98.12 119 ASN B C 1
ATOM 2320 O O . ASN B 1 119 ? -3.523 -10.586 -22.172 1 98.12 119 ASN B O 1
ATOM 2324 N N . GLU B 1 120 ? -3.447 -10.453 -19.969 1 97.75 120 GLU B N 1
ATOM 2325 C CA . GLU B 1 120 ? -4.891 -10.562 -19.781 1 97.75 120 GLU B CA 1
ATOM 2326 C C . GLU B 1 120 ? -5.387 -9.609 -18.703 1 97.75 120 GLU B C 1
ATOM 2328 O O . GLU B 1 120 ? -4.59 -9.07 -17.922 1 97.75 120 GLU B O 1
ATOM 2333 N N . ASP B 1 121 ? -6.648 -9.383 -18.781 1 95.69 121 ASP B N 1
ATOM 2334 C CA . ASP B 1 121 ? -7.359 -8.766 -17.672 1 95.69 121 ASP B CA 1
ATOM 2335 C C . ASP B 1 121 ? -7.559 -9.758 -16.531 1 95.69 121 ASP B C 1
ATOM 2337 O O . ASP B 1 121 ? -8.219 -10.789 -16.703 1 95.69 121 ASP B O 1
ATOM 2341 N N . LEU B 1 122 ? -7.039 -9.398 -15.352 1 95.31 122 LEU B N 1
ATOM 2342 C CA . LEU B 1 122 ? -7.055 -10.359 -14.258 1 95.31 122 LEU B CA 1
ATOM 2343 C C . LEU B 1 122 ? -8.484 -10.648 -13.812 1 95.31 122 LEU B C 1
ATOM 2345 O O . LEU B 1 122 ? -8.75 -11.68 -13.188 1 95.31 122 LEU B O 1
ATOM 2349 N N . PHE B 1 123 ? -9.469 -9.82 -14.188 1 95.62 123 PHE B N 1
ATOM 2350 C CA . PHE B 1 123 ? -10.859 -10.039 -13.789 1 95.62 123 PHE B CA 1
ATOM 2351 C C . PHE B 1 123 ? -11.555 -10.984 -14.766 1 95.62 123 PHE B C 1
ATOM 2353 O O . PHE B 1 123 ? -12.648 -11.484 -14.484 1 95.62 123 PHE B O 1
ATOM 2360 N N . GLU B 1 124 ? -10.93 -11.297 -15.805 1 96.31 124 GLU B N 1
ATOM 2361 C CA . GLU B 1 124 ? -11.508 -12.188 -16.812 1 96.31 124 GLU B CA 1
ATOM 2362 C C . GLU B 1 124 ? -10.68 -13.453 -16.969 1 96.31 124 GLU B C 1
ATOM 2364 O O . GLU B 1 124 ? -11.148 -14.445 -17.531 1 96.31 124 GLU B O 1
ATOM 2369 N N . ALA B 1 125 ? -9.539 -13.398 -16.484 1 97.75 125 ALA B N 1
ATOM 2370 C CA . ALA B 1 125 ? -8.602 -14.508 -16.656 1 97.75 125 ALA B CA 1
ATOM 2371 C C . ALA B 1 125 ? -9.047 -15.734 -15.867 1 97.75 125 ALA B C 1
ATOM 2373 O O . ALA B 1 125 ? -9.641 -15.602 -14.789 1 97.75 125 ALA B O 1
ATOM 2374 N N . ASP B 1 126 ? -8.688 -16.859 -16.453 1 98.5 126 ASP B N 1
ATOM 2375 C CA . ASP B 1 126 ? -8.922 -18.109 -15.727 1 98.5 126 ASP B CA 1
ATOM 2376 C C . ASP B 1 126 ? -7.707 -18.484 -14.883 1 98.5 126 ASP B C 1
ATOM 2378 O O . ASP B 1 126 ? -6.605 -18.656 -15.406 1 98.5 126 ASP B O 1
ATOM 2382 N N . PHE B 1 127 ? -7.902 -18.641 -13.539 1 98.62 127 PHE B N 1
ATOM 2383 C CA . PHE B 1 127 ? -6.887 -19.125 -12.609 1 98.62 127 PHE B CA 1
ATOM 2384 C C . PHE B 1 127 ? -7.48 -20.141 -11.633 1 98.62 127 PHE B C 1
ATOM 2386 O O . PHE B 1 127 ? -7.098 -20.188 -10.469 1 98.62 127 PHE B O 1
ATOM 2393 N N . SER B 1 128 ? -8.375 -20.891 -12.141 1 98.5 128 SER B N 1
ATOM 2394 C CA . SER B 1 128 ? -9.148 -21.812 -11.305 1 98.5 128 SER B CA 1
ATOM 2395 C C . SER B 1 128 ? -8.281 -22.969 -10.805 1 98.5 128 SER B C 1
ATOM 2397 O O . SER B 1 128 ? -8.648 -23.656 -9.852 1 98.5 128 SER B O 1
ATOM 2399 N N . ASP B 1 129 ? -7.223 -23.25 -11.445 1 98.44 129 ASP B N 1
ATOM 2400 C CA . ASP B 1 129 ? -6.387 -24.359 -11.016 1 98.44 129 ASP B CA 1
ATOM 2401 C C . ASP B 1 129 ? -5.324 -23.906 -10.023 1 98.44 129 ASP B C 1
ATOM 2403 O O . ASP B 1 129 ? -4.473 -24.703 -9.609 1 98.44 129 ASP B O 1
ATOM 2407 N N . ALA B 1 130 ? -5.336 -22.703 -9.602 1 98.94 130 ALA B N 1
ATOM 2408 C CA . ALA B 1 130 ? -4.363 -22.156 -8.648 1 98.94 130 ALA B CA 1
ATOM 2409 C C . ALA B 1 130 ? -4.48 -22.859 -7.297 1 98.94 130 ALA B C 1
ATOM 2411 O O . ALA B 1 130 ? -5.586 -23.125 -6.82 1 98.94 130 ALA B O 1
ATOM 2412 N N . THR B 1 131 ? -3.312 -23.078 -6.719 1 98.94 131 THR B N 1
ATOM 2413 C CA . THR B 1 131 ? -3.273 -23.5 -5.324 1 98.94 131 THR B CA 1
ATOM 2414 C C . THR B 1 131 ? -2.691 -22.406 -4.438 1 98.94 131 THR B C 1
ATOM 2416 O O . THR B 1 131 ? -2.848 -22.438 -3.215 1 98.94 131 THR B O 1
ATOM 2419 N N . VAL B 1 132 ? -1.999 -21.484 -5.062 1 98.94 132 VAL B N 1
ATOM 2420 C CA . VAL B 1 132 ? -1.482 -20.297 -4.395 1 98.94 132 VAL B CA 1
ATOM 2421 C C . VAL B 1 132 ? -1.737 -19.062 -5.258 1 98.94 132 VAL B C 1
ATOM 2423 O O . VAL B 1 132 ? -1.48 -19.078 -6.465 1 98.94 132 VAL B O 1
ATOM 2426 N N . ILE B 1 133 ? -2.285 -18.016 -4.648 1 99 133 ILE B N 1
ATOM 2427 C CA . ILE B 1 133 ? -2.477 -16.719 -5.289 1 99 133 ILE B CA 1
ATOM 2428 C C . ILE B 1 133 ? -1.629 -15.664 -4.582 1 99 133 ILE B C 1
ATOM 2430 O O . ILE B 1 133 ? -1.636 -15.57 -3.352 1 99 133 ILE B O 1
ATOM 2434 N N . THR B 1 134 ? -0.871 -14.93 -5.332 1 98.94 134 THR B N 1
ATOM 2435 C CA . THR B 1 134 ? -0.197 -13.758 -4.777 1 98.94 134 THR B CA 1
ATOM 2436 C C . THR B 1 134 ? -0.73 -12.477 -5.41 1 98.94 134 THR B C 1
ATOM 2438 O O . THR B 1 134 ? -1.095 -12.469 -6.586 1 98.94 134 THR B O 1
ATOM 2441 N N . LEU B 1 135 ? -0.797 -11.414 -4.586 1 98.56 135 LEU B N 1
ATOM 2442 C CA . LEU B 1 135 ? -1.354 -10.125 -4.98 1 98.56 135 LEU B CA 1
ATOM 2443 C C . LEU B 1 135 ? -0.474 -8.977 -4.496 1 98.56 135 LEU B C 1
ATOM 2445 O O . LEU B 1 135 ? 0.054 -9.023 -3.381 1 98.56 135 LEU B O 1
ATOM 2449 N N . TYR B 1 136 ? -0.334 -8.031 -5.301 1 97.62 136 TYR B N 1
ATOM 2450 C CA . TYR B 1 136 ? 0.011 -6.668 -4.918 1 97.62 136 TYR B CA 1
ATOM 2451 C C . TYR B 1 136 ? -0.808 -5.656 -5.711 1 97.62 136 TYR B C 1
ATOM 2453 O O . TYR B 1 136 ? -0.321 -5.082 -6.688 1 97.62 136 TYR B O 1
ATOM 2461 N N . LEU B 1 137 ? -1.998 -5.461 -5.273 1 95.19 137 LEU B N 1
ATOM 2462 C CA . LEU B 1 137 ? -3.018 -4.617 -5.891 1 95.19 137 LEU B CA 1
ATOM 2463 C C . LEU B 1 137 ? -3.619 -3.656 -4.871 1 95.19 137 LEU B C 1
ATOM 2465 O O . LEU B 1 137 ? -3.594 -3.926 -3.666 1 95.19 137 LEU B O 1
ATOM 2469 N N . LEU B 1 138 ? -4.156 -2.598 -5.359 1 91.19 138 LEU B N 1
ATOM 2470 C CA . LEU B 1 138 ? -4.844 -1.664 -4.473 1 91.19 138 LEU B CA 1
ATOM 2471 C C . LEU B 1 138 ? -6.023 -2.34 -3.781 1 91.19 138 LEU B C 1
ATOM 2473 O O . LEU B 1 138 ? -6.598 -3.295 -4.312 1 91.19 138 LEU B O 1
ATOM 2477 N N . PRO B 1 139 ? -6.434 -1.795 -2.621 1 91.25 139 PRO B N 1
ATOM 2478 C CA . PRO B 1 139 ? -7.488 -2.432 -1.828 1 91.25 139 PRO B CA 1
ATOM 2479 C C . PRO B 1 139 ? -8.781 -2.633 -2.617 1 91.25 139 PRO B C 1
ATOM 2481 O O . PRO B 1 139 ? -9.422 -3.678 -2.498 1 91.25 139 PRO B O 1
ATOM 2484 N N . SER B 1 140 ? -9.133 -1.648 -3.391 1 90.44 140 SER B N 1
ATOM 2485 C CA . SER B 1 140 ? -10.391 -1.749 -4.133 1 90.44 140 SER B CA 1
ATOM 2486 C C . SER B 1 140 ? -10.344 -2.902 -5.129 1 90.44 140 SER B C 1
ATOM 2488 O O . SER B 1 140 ? -11.367 -3.553 -5.375 1 90.44 140 SER B O 1
ATOM 2490 N N . LEU B 1 141 ? -9.219 -3.195 -5.684 1 93.94 141 LEU B N 1
ATOM 2491 C CA . LEU B 1 141 ? -9.078 -4.301 -6.625 1 93.94 141 LEU B CA 1
ATOM 2492 C C . LEU B 1 141 ? -9.109 -5.641 -5.898 1 93.94 141 LEU B C 1
ATOM 2494 O O . LEU B 1 141 ? -9.711 -6.602 -6.379 1 93.94 141 LEU B O 1
ATOM 2498 N N . ASN B 1 142 ? -8.406 -5.691 -4.762 1 96.5 142 ASN B N 1
ATOM 2499 C CA . ASN B 1 142 ? -8.492 -6.891 -3.939 1 96.5 142 ASN B CA 1
ATOM 2500 C C . ASN B 1 142 ? -9.945 -7.234 -3.604 1 96.5 142 ASN B C 1
ATOM 2502 O O . ASN B 1 142 ? -10.359 -8.391 -3.721 1 96.5 142 ASN B O 1
ATOM 2506 N N . GLU B 1 143 ? -10.672 -6.199 -3.223 1 94.88 143 GLU B N 1
ATOM 2507 C CA . GLU B 1 143 ? -12.062 -6.402 -2.834 1 94.88 143 GLU B CA 1
ATOM 2508 C C . GLU B 1 143 ? -12.898 -6.902 -4.012 1 94.88 143 GLU B C 1
ATOM 2510 O O . GLU B 1 143 ? -13.75 -7.773 -3.846 1 94.88 143 GLU B O 1
ATOM 2515 N N . LYS B 1 144 ? -12.641 -6.367 -5.09 1 95.44 144 LYS B N 1
ATOM 2516 C CA . LYS B 1 144 ? -13.359 -6.777 -6.293 1 95.44 144 LYS B CA 1
ATOM 2517 C C . LYS B 1 144 ? -13.031 -8.219 -6.664 1 95.44 144 LYS B C 1
ATOM 2519 O O . LYS B 1 144 ? -13.875 -8.938 -7.203 1 95.44 144 LYS B O 1
ATOM 2524 N N . LEU B 1 145 ? -11.852 -8.664 -6.332 1 96.94 145 LEU B N 1
ATOM 2525 C CA . LEU B 1 145 ? -11.383 -10 -6.688 1 96.94 145 LEU B CA 1
ATOM 2526 C C . LEU B 1 145 ? -11.875 -11.039 -5.684 1 96.94 145 LEU B C 1
ATOM 2528 O O . LEU B 1 145 ? -11.93 -12.234 -5.988 1 96.94 145 LEU B O 1
ATOM 2532 N N . ALA B 1 146 ? -12.211 -10.617 -4.5 1 97.25 146 ALA B N 1
ATOM 2533 C CA . ALA B 1 146 ? -12.461 -11.508 -3.363 1 97.25 146 ALA B CA 1
ATOM 2534 C C . ALA B 1 146 ? -13.5 -12.562 -3.709 1 97.25 146 ALA B C 1
ATOM 2536 O O . ALA B 1 146 ? -13.305 -13.75 -3.443 1 97.25 146 ALA B O 1
ATOM 2537 N N . PRO B 1 147 ? -14.633 -12.211 -4.383 1 96.31 147 PRO B N 1
ATOM 2538 C CA . PRO B 1 147 ? -15.625 -13.234 -4.707 1 96.31 147 PRO B CA 1
ATOM 2539 C C . PRO B 1 147 ? -15.07 -14.336 -5.613 1 96.31 147 PRO B C 1
ATOM 2541 O O . PRO B 1 147 ? -15.406 -15.508 -5.438 1 96.31 147 PRO B O 1
ATOM 2544 N N . ARG B 1 148 ? -14.211 -13.992 -6.531 1 97.94 148 ARG B N 1
ATOM 2545 C CA . ARG B 1 148 ? -13.625 -14.977 -7.434 1 97.94 148 ARG B CA 1
ATOM 2546 C C . ARG B 1 148 ? -12.594 -15.836 -6.711 1 97.94 148 ARG B C 1
ATOM 2548 O O . ARG B 1 148 ? -12.469 -17.031 -6.984 1 97.94 148 ARG B O 1
ATOM 2555 N N . LEU B 1 149 ? -11.898 -15.242 -5.801 1 98.5 149 LEU B N 1
ATOM 2556 C CA . LEU B 1 149 ? -10.914 -15.984 -5.02 1 98.5 149 LEU B CA 1
ATOM 2557 C C . LEU B 1 149 ? -11.602 -17 -4.113 1 98.5 149 LEU B C 1
ATOM 2559 O O . LEU B 1 149 ? -11.109 -18.109 -3.938 1 98.5 149 LEU B O 1
ATOM 2563 N N . LEU B 1 150 ? -12.734 -16.594 -3.604 1 97.06 150 LEU B N 1
ATOM 2564 C CA . LEU B 1 150 ? -13.484 -17.453 -2.691 1 97.06 150 LEU B CA 1
ATOM 2565 C C . LEU B 1 150 ? -14.039 -18.672 -3.424 1 97.06 150 LEU B C 1
ATOM 2567 O O . LEU B 1 150 ? -14.422 -19.656 -2.791 1 97.06 150 LEU B O 1
ATOM 2571 N N . GLU B 1 151 ? -14.016 -18.609 -4.742 1 96.81 151 GLU B N 1
ATOM 2572 C CA . GLU B 1 151 ? -14.539 -19.719 -5.547 1 96.81 151 GLU B CA 1
ATOM 2573 C C . GLU B 1 151 ? -13.445 -20.734 -5.863 1 96.81 151 GLU B C 1
ATOM 2575 O O . GLU B 1 151 ? -13.734 -21.812 -6.391 1 96.81 151 GLU B O 1
ATOM 2580 N N . LEU B 1 152 ? -12.266 -20.422 -5.496 1 98.5 152 LEU B N 1
ATOM 2581 C CA . LEU B 1 152 ? -11.18 -21.359 -5.754 1 98.5 152 LEU B CA 1
ATOM 2582 C C . LEU B 1 152 ? -11.297 -22.594 -4.867 1 98.5 152 LEU B C 1
ATOM 2584 O O . LEU B 1 152 ? -12.141 -22.641 -3.971 1 98.5 152 LEU B O 1
ATOM 2588 N N . LYS B 1 153 ? -10.461 -23.578 -5.242 1 98 153 LYS B N 1
ATOM 2589 C CA . LYS B 1 153 ? -10.477 -24.812 -4.461 1 98 153 LYS B CA 1
ATOM 2590 C C . LYS B 1 153 ? -10.211 -24.531 -2.986 1 98 153 LYS B C 1
ATOM 2592 O O . LYS B 1 153 ? -9.328 -23.734 -2.648 1 98 153 LYS B O 1
ATOM 2597 N N . PRO B 1 154 ? -11.047 -25.172 -2.078 1 98.38 154 PRO B N 1
ATOM 2598 C CA . PRO B 1 154 ? -10.711 -25.047 -0.658 1 98.38 154 PRO B CA 1
ATOM 2599 C C . PRO B 1 154 ? -9.25 -25.375 -0.364 1 98.38 154 PRO B C 1
ATOM 2601 O O . PRO B 1 154 ? -8.703 -26.328 -0.943 1 98.38 154 PRO B O 1
ATOM 2604 N N . GLY B 1 155 ? -8.719 -24.594 0.475 1 98.44 155 GLY B N 1
ATOM 2605 C CA . GLY B 1 155 ? -7.328 -24.859 0.824 1 98.44 155 GLY B CA 1
ATOM 2606 C C . GLY B 1 155 ? -6.348 -24.016 0.028 1 98.44 155 GLY B C 1
ATOM 2607 O O . GLY B 1 155 ? -5.172 -23.922 0.379 1 98.44 155 GLY B O 1
ATOM 2608 N N . THR B 1 156 ? -6.879 -23.344 -1.037 1 98.88 156 THR B N 1
ATOM 2609 C CA . THR B 1 156 ? -6.02 -22.438 -1.778 1 98.88 156 THR B CA 1
ATOM 2610 C C . THR B 1 156 ? -5.523 -21.312 -0.876 1 98.88 156 THR B C 1
ATOM 2612 O O . THR B 1 156 ? -6.309 -20.719 -0.131 1 98.88 156 THR B O 1
ATOM 2615 N N . ARG B 1 157 ? -4.207 -21.047 -0.907 1 98.94 157 ARG B N 1
ATOM 2616 C CA . ARG B 1 157 ? -3.625 -19.984 -0.094 1 98.94 157 ARG B CA 1
ATOM 2617 C C . ARG B 1 157 ? -3.5 -18.688 -0.893 1 98.94 157 ARG B C 1
ATOM 2619 O O . ARG B 1 157 ? -3.072 -18.703 -2.049 1 98.94 157 ARG B O 1
ATOM 2626 N N . ILE B 1 158 ? -3.932 -17.625 -0.291 1 98.94 158 ILE B N 1
ATOM 2627 C CA . ILE B 1 158 ? -3.85 -16.297 -0.885 1 98.94 158 ILE B CA 1
ATOM 2628 C C . ILE B 1 158 ? -2.939 -15.406 -0.037 1 98.94 158 ILE B C 1
ATOM 2630 O O . ILE B 1 158 ? -3.121 -15.305 1.179 1 98.94 158 ILE B O 1
ATOM 2634 N N . VAL B 1 159 ? -1.917 -14.781 -0.667 1 98.94 159 VAL B N 1
ATOM 2635 C CA . VAL B 1 159 ? -0.994 -13.891 0.018 1 98.94 159 VAL B CA 1
ATOM 2636 C C . VAL B 1 159 ? -0.987 -12.523 -0.674 1 98.94 159 VAL B C 1
ATOM 2638 O O . VAL B 1 159 ? -0.778 -12.438 -1.887 1 98.94 159 VAL B O 1
ATOM 2641 N N . SER B 1 160 ? -1.249 -11.508 0.07 1 98.88 160 SER B N 1
ATOM 2642 C CA . SER B 1 160 ? -1.285 -10.156 -0.472 1 98.88 160 SER B CA 1
ATOM 2643 C C . SER B 1 160 ? -0.217 -9.273 0.168 1 98.88 160 SER B C 1
ATOM 2645 O O . SER B 1 160 ? -0.01 -9.32 1.382 1 98.88 160 SER B O 1
ATOM 2647 N N . HIS B 1 161 ? 0.457 -8.516 -0.691 1 98.31 161 HIS B N 1
ATOM 2648 C CA . HIS B 1 161 ? 1.425 -7.52 -0.235 1 98.31 161 HIS B CA 1
ATOM 2649 C C . HIS B 1 161 ? 0.75 -6.184 0.046 1 98.31 161 HIS B C 1
ATOM 2651 O O . HIS B 1 161 ? 0.042 -5.648 -0.81 1 98.31 161 HIS B O 1
ATOM 2657 N N . ALA B 1 162 ? 0.92 -5.633 1.26 1 96.25 162 ALA B N 1
ATOM 2658 C CA . ALA B 1 162 ? 0.645 -4.258 1.672 1 96.25 162 ALA B CA 1
ATOM 2659 C C . ALA B 1 162 ? -0.839 -4.062 1.969 1 96.25 162 ALA B C 1
ATOM 2661 O O . ALA B 1 162 ? -1.207 -3.232 2.805 1 96.25 162 ALA B O 1
ATOM 2662 N N . PHE B 1 163 ? -1.742 -4.852 1.296 1 96.75 163 PHE B N 1
ATOM 2663 C CA . PHE B 1 163 ? -3.139 -4.434 1.35 1 96.75 163 PHE B CA 1
ATOM 2664 C C . PHE B 1 163 ? -4.039 -5.605 1.728 1 96.75 163 PHE B C 1
ATOM 2666 O O . PHE B 1 163 ? -3.838 -6.727 1.255 1 96.75 163 PHE B O 1
ATOM 2673 N N . PRO B 1 164 ? -5.016 -5.27 2.562 1 96.25 164 PRO B N 1
ATOM 2674 C CA . PRO B 1 164 ? -6.02 -6.273 2.912 1 96.25 164 PRO B CA 1
ATOM 2675 C C . PRO B 1 164 ? -7.113 -6.41 1.854 1 96.25 164 PRO B C 1
ATOM 2677 O O . PRO B 1 164 ? -7.004 -5.832 0.769 1 96.25 164 PRO B O 1
ATOM 2680 N N . MET B 1 165 ? -8.086 -7.223 2.178 1 95.75 165 MET B N 1
ATOM 2681 C CA . MET B 1 165 ? -9.164 -7.48 1.233 1 95.75 165 MET B CA 1
ATOM 2682 C C . MET B 1 165 ? -10.523 -7.156 1.857 1 95.75 165 MET B C 1
ATOM 2684 O O . MET B 1 165 ? -11.383 -8.031 1.972 1 95.75 165 MET B O 1
ATOM 2688 N N . GLY B 1 166 ? -10.648 -5.902 2.193 1 91.06 166 GLY B N 1
ATOM 2689 C CA . GLY B 1 166 ? -11.906 -5.438 2.744 1 91.06 166 GLY B CA 1
ATOM 2690 C C . GLY B 1 166 ? -12.312 -6.172 4.008 1 91.06 166 GLY B C 1
ATOM 2691 O O . GLY B 1 166 ? -11.523 -6.281 4.949 1 91.06 166 GLY B O 1
ATOM 2692 N N . ASP B 1 167 ? -13.547 -6.707 3.943 1 90.81 167 ASP B N 1
ATOM 2693 C CA . ASP B 1 167 ? -14.125 -7.293 5.148 1 90.81 167 ASP B CA 1
ATOM 2694 C C . ASP B 1 167 ? -13.656 -8.734 5.336 1 90.81 167 ASP B C 1
ATOM 2696 O O . ASP B 1 167 ? -13.906 -9.344 6.379 1 90.81 167 ASP B O 1
ATOM 2700 N N . TRP B 1 168 ? -13 -9.297 4.348 1 94.94 168 TRP B N 1
ATOM 2701 C CA . TRP B 1 168 ? -12.445 -10.633 4.527 1 94.94 168 TRP B CA 1
ATOM 2702 C C . TRP B 1 168 ? -11.172 -10.586 5.363 1 94.94 168 TRP B C 1
ATOM 2704 O O . TRP B 1 168 ? -10.078 -10.352 4.836 1 94.94 168 TRP B O 1
ATOM 2714 N N . ALA B 1 169 ? -11.328 -10.938 6.605 1 95 169 ALA B N 1
ATOM 2715 C CA . ALA B 1 169 ? -10.211 -10.828 7.539 1 95 169 ALA B CA 1
ATOM 2716 C C . ALA B 1 169 ? -9.117 -11.844 7.207 1 95 169 ALA B C 1
ATOM 2718 O O . ALA B 1 169 ? -9.398 -13.023 7.008 1 95 169 ALA B O 1
ATOM 2719 N N . PRO B 1 170 ? -7.914 -11.375 7.195 1 97.5 170 PRO B N 1
ATOM 2720 C CA . PRO B 1 170 ? -6.836 -12.344 6.977 1 97.5 170 PRO B CA 1
ATOM 2721 C C . PRO B 1 170 ? -6.652 -13.297 8.148 1 97.5 170 PRO B C 1
ATOM 2723 O O . PRO B 1 170 ? -6.984 -12.953 9.289 1 97.5 170 PRO B O 1
ATOM 2726 N N . GLU B 1 171 ? -6.137 -14.43 7.816 1 97.94 171 GLU B N 1
ATOM 2727 C CA . GLU B 1 171 ? -5.766 -15.391 8.852 1 97.94 171 GLU B CA 1
ATOM 2728 C C . GLU B 1 171 ? -4.477 -14.969 9.555 1 97.94 171 GLU B C 1
ATOM 2730 O O . GLU B 1 171 ? -4.301 -15.234 10.75 1 97.94 171 GLU B O 1
ATOM 2735 N N . GLN B 1 172 ? -3.596 -14.43 8.812 1 97.56 172 GLN B N 1
ATOM 2736 C CA . GLN B 1 172 ? -2.312 -13.961 9.328 1 97.56 172 GLN B CA 1
ATOM 2737 C C . GLN B 1 172 ? -1.937 -12.609 8.727 1 97.56 172 GLN B C 1
ATOM 2739 O O . GLN B 1 172 ? -2.207 -12.352 7.551 1 97.56 172 GLN B O 1
ATOM 2744 N N . THR B 1 173 ? -1.444 -11.781 9.547 1 97.06 173 THR B N 1
ATOM 2745 C CA . THR B 1 173 ? -0.754 -10.555 9.164 1 97.06 173 THR B CA 1
ATOM 2746 C C . THR B 1 173 ? 0.688 -10.57 9.664 1 97.06 173 THR B C 1
ATOM 2748 O O . THR B 1 173 ? 0.932 -10.68 10.867 1 97.06 173 THR B O 1
ATOM 2751 N N . VAL B 1 174 ? 1.619 -10.422 8.719 1 97.44 174 VAL B N 1
ATOM 2752 C CA . VAL B 1 174 ? 3.023 -10.602 9.078 1 97.44 174 VAL B CA 1
ATOM 2753 C C . VAL B 1 174 ? 3.832 -9.391 8.617 1 97.44 174 VAL B C 1
ATOM 2755 O O . VAL B 1 174 ? 3.68 -8.93 7.477 1 97.44 174 VAL B O 1
ATOM 2758 N N . GLN B 1 175 ? 4.691 -8.867 9.492 1 95 175 GLN B N 1
ATOM 2759 C CA . GLN B 1 175 ? 5.625 -7.824 9.094 1 95 175 GLN B CA 1
ATOM 2760 C C . GLN B 1 175 ? 6.816 -8.406 8.344 1 95 175 GLN B C 1
ATOM 2762 O O . GLN B 1 175 ? 7.352 -9.445 8.727 1 95 175 GLN B O 1
ATOM 2767 N N . THR B 1 176 ? 7.176 -7.777 7.293 1 95.69 176 THR B N 1
ATOM 2768 C CA . THR B 1 176 ? 8.328 -8.219 6.512 1 95.69 176 THR B CA 1
ATOM 2769 C C . THR B 1 176 ? 9.609 -7.555 7.012 1 95.69 176 THR B C 1
ATOM 2771 O O . THR B 1 176 ? 9.555 -6.57 7.75 1 95.69 176 THR B O 1
ATOM 2774 N N . PRO B 1 177 ? 10.773 -8.086 6.602 1 89.81 177 PRO B N 1
ATOM 2775 C CA . PRO B 1 177 ? 12.039 -7.488 7.043 1 89.81 177 PRO B CA 1
ATOM 2776 C C . PRO B 1 177 ? 12.172 -6.023 6.637 1 89.81 177 PRO B C 1
ATOM 2778 O O . PRO B 1 177 ? 12.797 -5.234 7.352 1 89.81 177 PRO B O 1
ATOM 2781 N N . GLY B 1 178 ? 11.594 -5.605 5.602 1 88.19 178 GLY B N 1
ATOM 2782 C CA . GLY B 1 178 ? 11.656 -4.227 5.145 1 88.19 178 GLY B CA 1
ATOM 2783 C C . GLY B 1 178 ? 10.648 -3.326 5.824 1 88.19 178 GLY B C 1
ATOM 2784 O O . GLY B 1 178 ? 10.539 -2.143 5.496 1 88.19 178 GLY B O 1
ATOM 2785 N N . GLY B 1 179 ? 9.922 -3.865 6.719 1 90.94 179 GLY B N 1
ATOM 2786 C CA . GLY B 1 179 ? 8.992 -3.074 7.508 1 90.94 179 GLY B CA 1
ATOM 2787 C C . GLY B 1 179 ? 7.578 -3.08 6.949 1 90.94 179 GLY B C 1
ATOM 2788 O O . GLY B 1 179 ? 6.656 -2.557 7.578 1 90.94 179 GLY B O 1
ATOM 2789 N N . GLY B 1 180 ? 7.414 -3.645 5.801 1 95.12 180 GLY B N 1
ATOM 2790 C CA . GLY B 1 180 ? 6.078 -3.758 5.238 1 95.12 180 GLY B CA 1
ATOM 2791 C C . GLY B 1 180 ? 5.258 -4.863 5.871 1 95.12 180 GLY B C 1
ATOM 2792 O O . GLY B 1 180 ? 5.664 -5.453 6.871 1 95.12 180 GLY B O 1
ATOM 2793 N N . VAL B 1 181 ? 4.051 -5.043 5.297 1 97.06 181 VAL B N 1
ATOM 2794 C CA . VAL B 1 181 ? 3.168 -6.07 5.832 1 97.06 181 VAL B CA 1
ATOM 2795 C C . VAL B 1 181 ? 2.646 -6.949 4.699 1 97.06 181 VAL B C 1
ATOM 2797 O O . VAL B 1 181 ? 2.51 -6.492 3.562 1 97.06 181 VAL B O 1
ATOM 2800 N N . ILE B 1 182 ? 2.455 -8.203 4.992 1 98.62 182 ILE B N 1
ATOM 2801 C CA . ILE B 1 182 ? 1.805 -9.148 4.09 1 98.62 182 ILE B CA 1
ATOM 2802 C C . ILE B 1 182 ? 0.691 -9.891 4.828 1 98.62 182 ILE B C 1
ATOM 2804 O O . ILE B 1 182 ? 0.732 -10.016 6.055 1 98.62 182 ILE B O 1
ATOM 2808 N N . TYR B 1 183 ? -0.27 -10.328 4.047 1 98.69 183 TYR B N 1
ATOM 2809 C CA . TYR B 1 183 ? -1.47 -10.961 4.574 1 98.69 183 TYR B CA 1
ATOM 2810 C C . TYR B 1 183 ? -1.662 -12.352 3.973 1 98.69 183 TYR B C 1
ATOM 2812 O O . TYR B 1 183 ? -1.335 -12.578 2.805 1 98.69 183 TYR B O 1
ATOM 2820 N N . ARG B 1 184 ? -2.279 -13.242 4.742 1 98.75 184 ARG B N 1
ATOM 2821 C CA . ARG B 1 184 ? -2.561 -14.586 4.254 1 98.75 184 ARG B CA 1
ATOM 2822 C C . ARG B 1 184 ? -4.008 -14.977 4.527 1 98.75 184 ARG B C 1
ATOM 2824 O O . ARG B 1 184 ? -4.523 -14.742 5.625 1 98.75 184 ARG B O 1
ATOM 2831 N N . TRP B 1 185 ? -4.625 -15.492 3.568 1 98.69 185 TRP B N 1
ATOM 2832 C CA . TRP B 1 185 ? -5.91 -16.172 3.666 1 98.69 185 TRP B CA 1
ATOM 2833 C C . TRP B 1 185 ? -5.812 -17.594 3.137 1 98.69 185 TRP B C 1
ATOM 2835 O O . TRP B 1 185 ? -4.879 -17.938 2.402 1 98.69 185 TRP B O 1
ATOM 2845 N N . THR B 1 186 ? -6.734 -18.375 3.492 1 98.75 186 THR B N 1
ATOM 2846 C CA . THR B 1 186 ? -6.996 -19.688 2.895 1 98.75 186 THR B CA 1
ATOM 2847 C C . THR B 1 186 ? -8.469 -19.812 2.504 1 98.75 186 THR B C 1
ATOM 2849 O O . THR B 1 186 ? -9.352 -19.484 3.289 1 98.75 186 THR B O 1
ATOM 2852 N N . VAL B 1 187 ? -8.688 -20.219 1.285 1 98.56 187 VAL B N 1
ATOM 2853 C CA . VAL B 1 187 ? -10.07 -20.453 0.855 1 98.56 187 VAL B CA 1
ATOM 2854 C C . VAL B 1 187 ? -10.727 -21.5 1.751 1 98.56 187 VAL B C 1
ATOM 2856 O O . VAL B 1 187 ? -10.219 -22.609 1.885 1 98.56 187 VAL B O 1
ATOM 2859 N N . PRO B 1 188 ? -11.828 -21.109 2.338 1 96.94 188 PRO B N 1
ATOM 2860 C CA . PRO B 1 188 ? -12.445 -22 3.314 1 96.94 188 PRO B CA 1
ATOM 2861 C C . PRO B 1 188 ? -13.148 -23.188 2.66 1 96.94 188 PRO B C 1
ATOM 2863 O O . PR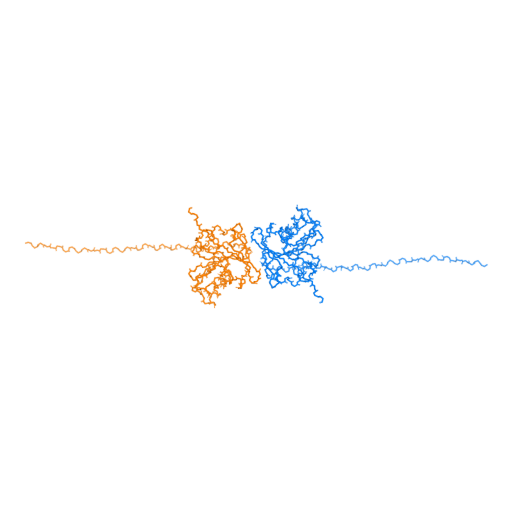O B 1 188 ? -13.406 -23.172 1.455 1 96.94 188 PRO B O 1
ATOM 2866 N N . GLU B 1 189 ? -13.266 -24.219 3.531 1 94.38 189 GLU B N 1
ATOM 2867 C CA . GLU B 1 189 ? -14.078 -25.344 3.088 1 94.38 189 GLU B CA 1
ATOM 2868 C C . GLU B 1 189 ? -15.516 -24.906 2.799 1 94.38 189 GLU B C 1
ATOM 2870 O O . GLU B 1 189 ? -16.047 -24.031 3.48 1 94.38 189 GLU B O 1
ATOM 2875 N N . ARG B 1 190 ? -16.109 -25.422 1.78 1 83.88 190 ARG B N 1
ATOM 2876 C CA . ARG B 1 190 ? -17.484 -25.094 1.442 1 83.88 190 ARG B CA 1
ATOM 2877 C C . ARG B 1 190 ? -18.453 -25.859 2.332 1 83.88 190 ARG B C 1
ATOM 2879 O O . ARG B 1 190 ? -18.203 -27.016 2.691 1 83.88 190 ARG B O 1
ATOM 2886 N N . GLY B 1 191 ? -19.016 -25.188 3.334 1 59.38 191 GLY B N 1
ATOM 2887 C CA . GLY B 1 191 ? -19.984 -25.875 4.172 1 59.38 191 GLY B CA 1
ATOM 2888 C C . GLY B 1 191 ? -20.859 -26.844 3.4 1 59.38 191 GLY B C 1
ATOM 2889 O O . GLY B 1 191 ? -21.25 -26.562 2.264 1 59.38 191 GLY B O 1
ATOM 2890 N N . ARG B 1 192 ? -20.828 -28.031 3.754 1 46.88 192 ARG B N 1
ATOM 2891 C CA . ARG B 1 192 ? -21.891 -28.969 3.451 1 46.88 192 ARG B CA 1
ATOM 2892 C C . ARG B 1 192 ? -23.234 -28.484 4.004 1 46.88 192 ARG B C 1
ATOM 2894 O O . ARG B 1 192 ? -23.266 -27.797 5.023 1 46.88 192 ARG B O 1
#

Radius of gyration: 35.64 Å; Cα contacts (8 Å, |Δi|>4): 690; chains: 2; bounding box: 52×185×97 Å